Protein AF-A0A7V4LZ86-F1 (afdb_monomer)

Sequence (627 aa):
MRHAFALCFVLLLAPAAGAQTIDDILNEREPADQPENPVAELIGELGGGTMFRFAPFDNPAESLEGRLFRRRYGGSIAECSAPAKLLLDGKEVIAPRIVQDTNTMELSTVYPVRGRFTVGTGRHVIKPGNVELTVAEGKVAANHPAIRVADNEILVLCAPVRLDAVDEDGKPIPCRISVAWADMPLLREETDFSPLIMYLPVGMEYTSTLGSFKLAESGRIGPLAGTLAQGAVASEHGIRIVRKTRSAGSLEGKKQPAPRSDRLCLASHRGRTVFEQGENPVFMVIVPQGFAGGEARAIASGGPWGVEHIEIGRMLLPAVRDVRYDSRLFTLACGDLPPGEYSMHVESGTARSDPFRFTIVRLESLSPFFRHSISVCTGLWPTNDEGLAALRSHGVEMLAHAPLDSAMPRLDIAAWEASDRSLPPELFLARTENDILLERMLRHGLRTIDLMVTREAPYYLEGLSYHHSYKPSVDRMIRRLQIFTQQTADYPSHWGMNYSWFPCLFGYAESGVPTDAHVPDRNAALEQAVRAAGFQAPTQDELKEYERKKFSDDTRERDEALAILRRAVAHWKAQMEFGFGRHNRLYNNAIRTVRPEMTCTLFENAGHDARKRTRSLFADMAACCYE

Mean predicted aligned error: 17.71 Å

pLDDT: mean 81.78, std 18.49, range [20.7, 97.69]

Foldseek 3Di:
DDDDDDDDDDDDDDDDDDDDDPVNVVPPDDDDDDDDPVPVVVVQVPDDAFKEFEAALVDRVDHCPVVWDWDDDDFAIATEEEFQFKDKQNHTFFHWDFDQDPVPSDTDTDRDRMGGDHDDAAWIFMPDPGFIWGADPNDIDGDALQWDDDDRYTYRHWAKAKEFEAEPVRQTDWDFKWKDFVNHTRDPDTGTYRIYIYGHGAQGWMQMPQFIWHQHSVRFTDGDPPGGDVQWDGDRRYIYRHDHDCPVPPPPPDPQPQADQQEKAKAWVLRFFEEELQDWTKMKIKGAAQNQWDKKWKWKAWAPVGRHTDGQDIDTDDHHHPDGIDMDMDIGNSNVGDFDKMWMKMDDDSHIYDIRIHTYDHQDQPDPDQAEDEDDPHDFQDQDLVSLLVCVVVRHAEYAGAADALDAKDQPPVVCVVDNSSDDSVRRIDRDSNNSSLSSCVVNSHAYAHALLRRDLVSVLCQQAAFPLAVVSLVVLLVSLLSVCQRCVNRPSHAAYANHQHHHQQHGLPPSDRSDPCSVVSNVSLVVVLVVVVADQDDPVLVVQLVVQCPDPDPVSVVSSVVNVVSNVVSLVSSLQSGAQVSQVVNLVSSCVNPVRHAYEYEYAVPSHPSHDPCSNQRVHDYDYDD

Secondary structure (DSSP, 8-state):
------------------PPPHHHHH-------PPP-HHHHHHHHTS-SEEEEEEESS-TTS-SGGG-EEEEETTEEEEEE--S-EEETTEEEE--EEEE-TTT--EEEE--SEEEE---SEEEEEETTTEEEEEETTEEEE-STTEEEETTEEEEEEEEEEEEEE-TT--EE-EEE-EEETTEE-SSS-EEEEEEEEEEETTEEEEETTEEEEE-TTS-EEEPTT-SPTTEEEETTEEEEE-----TT--TTS-PPPPPTTEEEEEEGGG--EEETT---EEEEEEETT---EEEEEEEEETTTTEEEEEEEEEEEPP-SSSSEEEEEEE--GGGS-SEEEEEEEEETTEEEPPEEEEEE----S-SS--EEE-SSS-PPP-SHHHHHHHHHTT--EEEES---SPPPEE-HHHHHHS-TTS-GGGGEEPPHHHHHHHHHHHTT-EEEEEGGGSSHHHHHHHHT----SHHHHHHHHHHHHHHHHHTTT-TTEEEEE--SS--SSS-TTT---SSTTHHHHHHHHHHHHHHTT--PPPHHHHHHHHHHTT-SSHHHHHHHHHHHHHHHHHHHHHHIIIIIHHHHHHHHHHHHH-TT-EEEEEE-TTTSTT--HHHHTTTSEEEE--

Nearest PDB structures (foldseek):
  5z7a-assembly1_A  TM=5.947E-01  e=1.506E-02  Homo sapiens
  6kzb-assembly2_B  TM=3.717E-01  e=2.818E-02  Homo sapiens
  3s3s-assembly1_A  TM=3.140E-01  e=2.318E-01  Homo sapiens
  8wa2-assembly1_C  TM=2.318E-01  e=5.273E-02  Chlamydomonas reinhardtii
  1ggy-assembly1_A  TM=2.543E-01  e=3.082E-01  Homo sapiens

Solvent-accessible surface area (backbone atoms only — not comparable to full-atom values): 34751 Å² total; per-residue (Å²): 136,85,83,81,91,80,87,87,90,80,81,90,87,85,89,78,91,75,80,87,52,78,67,70,78,70,63,83,76,76,87,87,83,72,85,77,68,68,67,72,50,53,72,61,69,74,56,87,53,39,35,37,33,52,16,36,60,91,50,58,88,47,74,45,72,90,69,48,48,78,46,80,52,98,88,24,32,32,34,30,44,58,55,36,56,35,24,50,74,84,39,78,41,24,46,67,39,80,40,65,40,90,85,77,68,45,80,42,78,43,70,50,62,51,28,66,42,76,76,68,82,45,81,44,36,34,35,65,74,68,46,59,36,38,29,55,97,92,43,75,48,57,91,45,80,23,48,47,75,52,98,64,33,42,33,37,23,15,27,62,35,36,43,40,28,21,30,86,88,64,49,77,34,72,34,72,50,51,46,22,33,74,92,41,72,31,57,91,65,78,47,33,21,48,45,34,34,36,39,41,56,21,61,38,61,37,41,35,68,60,24,31,32,33,29,34,73,85,41,33,47,45,71,42,87,93,42,53,32,92,57,40,46,77,45,59,48,28,44,36,30,53,39,78,52,73,47,97,83,52,68,80,86,57,78,66,51,79,40,54,46,46,47,34,41,66,42,40,60,78,66,59,42,59,41,49,26,90,42,64,56,53,32,38,43,36,42,20,22,64,22,80,43,46,68,29,41,33,36,35,25,37,35,82,80,59,43,79,75,40,80,78,46,74,48,82,46,73,59,28,78,92,45,70,61,51,73,47,79,48,67,46,68,33,65,84,47,71,58,29,52,36,35,33,31,45,38,38,92,86,24,36,26,64,74,43,65,35,34,34,34,67,81,67,76,96,51,100,60,92,49,70,48,76,44,80,92,84,49,73,75,63,80,48,70,70,48,39,43,52,44,35,77,73,68,47,40,28,36,42,41,66,54,59,66,90,81,74,73,46,73,35,60,67,62,41,72,74,43,71,59,48,55,68,66,83,77,30,51,39,65,43,72,53,59,51,42,45,38,52,33,36,72,49,38,26,31,29,33,38,35,55,24,56,41,42,74,74,40,33,28,45,16,37,36,36,54,45,36,24,65,71,61,39,56,51,48,38,53,47,45,33,51,60,45,56,75,46,61,89,37,84,18,55,43,29,42,28,66,25,61,40,71,22,79,88,16,27,82,90,73,61,47,72,58,43,93,56,49,65,54,27,46,53,36,33,52,52,53,36,44,75,70,73,41,54,73,66,50,72,66,54,52,53,48,25,71,68,20,63,80,46,90,49,66,68,50,28,51,53,19,49,52,48,51,52,39,39,52,50,27,52,54,42,48,40,33,56,30,32,25,62,44,47,42,54,43,48,52,36,34,34,74,69,39,72,84,56,42,47,35,48,40,49,50,84,76,77,62,75,93,68,55,65,74,28,65,39,30,94,38,58,80,46,77,59,130

Structure (mmCIF, N/CA/C/O backbone):
data_AF-A0A7V4LZ86-F1
#
_entry.id   AF-A0A7V4LZ86-F1
#
loop_
_atom_site.group_PDB
_atom_site.id
_atom_site.type_symbol
_atom_site.label_atom_id
_atom_site.label_alt_id
_atom_site.label_comp_id
_atom_site.label_asym_id
_atom_site.label_entity_id
_atom_site.label_seq_id
_atom_site.pdbx_PDB_ins_code
_atom_site.Cartn_x
_atom_site.Cartn_y
_atom_site.Cartn_z
_atom_site.occupancy
_atom_site.B_iso_or_equiv
_atom_site.auth_seq_id
_atom_site.auth_comp_id
_atom_site.auth_asym_id
_atom_site.auth_atom_id
_atom_site.pdbx_PDB_model_num
ATOM 1 N N . MET A 1 1 ? -12.671 -46.303 -27.554 1.00 27.86 1 MET A N 1
ATOM 2 C CA . MET A 1 1 ? -13.824 -45.381 -27.428 1.00 27.86 1 MET A CA 1
ATOM 3 C C . MET A 1 1 ? -13.322 -44.149 -26.696 1.00 27.86 1 MET A C 1
ATOM 5 O O . MET A 1 1 ? -12.872 -44.294 -25.575 1.00 27.86 1 MET A O 1
ATOM 9 N N . ARG A 1 2 ? -12.990 -43.094 -27.451 1.00 22.88 2 ARG A N 1
ATOM 10 C CA . ARG A 1 2 ? -13.830 -41.903 -27.744 1.00 22.88 2 ARG A CA 1
ATOM 11 C C . ARG A 1 2 ? -13.666 -40.860 -26.620 1.00 22.88 2 ARG A C 1
ATOM 13 O O . ARG A 1 2 ? -14.150 -41.103 -25.530 1.00 22.88 2 ARG A O 1
ATOM 20 N N . HIS A 1 3 ? -12.724 -39.916 -26.769 1.00 22.77 3 HIS A N 1
ATOM 21 C CA . HIS A 1 3 ? -12.837 -38.592 -27.446 1.00 22.77 3 HIS A CA 1
ATOM 22 C C . HIS A 1 3 ? -13.396 -37.516 -26.488 1.00 22.77 3 HIS A C 1
ATOM 24 O O . HIS A 1 3 ? -14.498 -37.689 -25.989 1.00 22.77 3 HIS A O 1
ATOM 30 N N . ALA A 1 4 ? -12.574 -36.525 -26.098 1.00 22.98 4 ALA A N 1
ATOM 31 C CA . ALA A 1 4 ? -12.555 -35.119 -26.589 1.00 22.98 4 ALA A CA 1
ATOM 32 C C . ALA A 1 4 ? -13.275 -34.201 -25.564 1.00 22.98 4 ALA A C 1
ATOM 34 O O . ALA A 1 4 ? -14.379 -34.532 -25.162 1.00 22.98 4 ALA A O 1
ATOM 35 N N . PHE A 1 5 ? -12.740 -33.118 -24.978 1.00 24.25 5 PHE A N 1
ATOM 36 C CA . PHE A 1 5 ? -11.814 -32.056 -25.418 1.00 24.25 5 PHE A CA 1
ATOM 37 C C . PHE A 1 5 ? -12.254 -31.367 -26.717 1.00 24.25 5 PHE A C 1
ATOM 39 O O . PHE A 1 5 ? -11.837 -31.791 -27.788 1.00 24.25 5 PHE A O 1
ATOM 46 N N . ALA A 1 6 ? -13.082 -30.317 -26.605 1.00 22.05 6 ALA A N 1
ATOM 47 C CA . ALA A 1 6 ? -13.177 -29.184 -27.540 1.00 22.05 6 ALA A CA 1
ATOM 48 C C . ALA A 1 6 ? -14.231 -28.150 -27.079 1.00 22.05 6 ALA A C 1
ATOM 50 O O . ALA A 1 6 ? -15.351 -28.535 -26.769 1.00 22.05 6 ALA A O 1
ATOM 51 N N . LEU A 1 7 ? -13.816 -26.870 -27.096 1.00 21.03 7 LEU A N 1
ATOM 52 C CA . LEU A 1 7 ? -14.526 -25.652 -27.550 1.00 21.03 7 LEU A CA 1
ATOM 53 C C . LEU A 1 7 ? -15.968 -25.391 -27.040 1.00 21.03 7 LEU A C 1
ATOM 55 O O . LEU A 1 7 ? -16.855 -26.214 -27.185 1.00 21.03 7 LEU A O 1
ATOM 59 N N . CYS A 1 8 ? -16.300 -24.213 -26.503 1.00 20.72 8 CYS A N 1
ATOM 60 C CA . CYS A 1 8 ? -16.254 -22.938 -27.226 1.00 20.72 8 CYS A CA 1
ATOM 61 C C . CYS A 1 8 ? -16.070 -21.724 -26.298 1.00 20.72 8 CYS A C 1
ATOM 63 O O . CYS A 1 8 ? -16.868 -21.473 -25.399 1.00 20.72 8 CYS A O 1
ATOM 65 N N . PHE A 1 9 ? -15.061 -20.923 -26.638 1.00 23.77 9 PHE A N 1
ATOM 66 C CA . PHE A 1 9 ? -14.865 -19.525 -26.273 1.00 23.77 9 PHE A CA 1
ATOM 67 C C . PHE A 1 9 ? -14.795 -18.763 -27.610 1.00 23.77 9 PHE A C 1
ATOM 69 O O . PHE A 1 9 ? -13.794 -18.892 -28.303 1.00 23.77 9 PHE A O 1
ATOM 76 N N . VAL A 1 10 ? -15.867 -18.069 -28.012 1.00 21.91 10 VAL A N 1
ATOM 77 C CA . VAL A 1 10 ? -15.958 -17.049 -29.092 1.00 21.91 10 VAL A CA 1
ATOM 78 C C . VAL A 1 10 ? -17.205 -16.217 -28.742 1.00 21.91 10 VAL A C 1
ATOM 80 O O . VAL A 1 10 ? -18.306 -16.752 -28.726 1.00 21.91 10 VAL A O 1
ATOM 83 N N . LEU A 1 11 ? -17.026 -15.053 -28.108 1.00 20.70 11 LEU A N 1
ATOM 84 C CA . LEU A 1 11 ? -17.114 -13.708 -28.705 1.00 20.70 11 LEU A CA 1
ATOM 85 C C . LEU A 1 11 ? -18.502 -13.324 -29.252 1.00 20.70 11 LEU A C 1
ATOM 87 O O . LEU A 1 11 ? -18.924 -13.835 -30.279 1.00 20.70 11 LEU A O 1
ATOM 91 N N . LEU A 1 12 ? -19.092 -12.344 -28.547 1.00 25.94 12 LEU A N 1
ATOM 92 C CA . LEU A 1 12 ? -19.648 -11.061 -29.019 1.00 25.94 12 LEU A CA 1
ATOM 93 C C . LEU A 1 12 ? -20.654 -11.047 -30.178 1.00 25.94 12 LEU A C 1
ATOM 95 O O . LEU A 1 12 ? -20.439 -11.683 -31.196 1.00 25.94 12 LEU A O 1
ATOM 99 N N . LEU A 1 13 ? -21.675 -10.190 -30.017 1.00 21.58 13 LEU A N 1
ATOM 100 C CA . LEU A 1 13 ? -22.314 -9.261 -30.980 1.00 21.58 13 LEU A CA 1
ATOM 101 C C . LEU A 1 13 ? -23.694 -8.901 -30.368 1.00 21.58 13 LEU A C 1
ATOM 103 O O . LEU A 1 13 ? -24.484 -9.801 -30.128 1.00 21.58 13 LEU A O 1
ATOM 107 N N . ALA A 1 14 ? -24.114 -7.672 -30.060 1.00 22.31 14 ALA A N 1
ATOM 108 C CA . ALA A 1 14 ? -23.625 -6.313 -30.280 1.00 22.31 14 ALA A CA 1
ATOM 109 C C . ALA A 1 14 ? -24.428 -5.354 -29.321 1.00 22.31 14 ALA A C 1
ATOM 111 O O . ALA A 1 14 ? -24.925 -5.842 -28.308 1.00 22.31 14 ALA A O 1
ATOM 112 N N . PRO A 1 15 ? -24.524 -4.022 -29.527 1.00 35.03 15 PRO A N 1
ATOM 113 C CA . PRO A 1 15 ? -24.069 -2.983 -28.594 1.00 35.03 15 PRO A CA 1
ATOM 114 C C . PRO A 1 15 ? -25.188 -2.200 -27.865 1.00 35.03 15 PRO A C 1
ATOM 116 O O . PRO A 1 15 ? -26.323 -2.159 -28.321 1.00 35.03 15 PRO A O 1
ATOM 119 N N . ALA A 1 16 ? -24.827 -1.474 -26.801 1.00 22.45 16 ALA A N 1
ATOM 120 C CA . ALA A 1 16 ? -25.391 -0.161 -26.435 1.00 22.45 16 ALA A CA 1
ATOM 121 C C . ALA A 1 16 ? -24.468 0.450 -25.359 1.00 22.45 16 ALA A C 1
ATOM 123 O O . ALA A 1 16 ? -24.279 -0.138 -24.302 1.00 22.45 16 ALA A O 1
ATOM 124 N N . ALA A 1 17 ? -23.668 1.477 -25.648 1.00 30.25 17 ALA A N 1
ATOM 125 C CA . ALA A 1 17 ? -24.096 2.876 -25.660 1.00 30.25 17 ALA A CA 1
ATOM 126 C C . ALA A 1 17 ? -24.896 3.239 -24.396 1.00 30.25 17 ALA A C 1
ATOM 128 O O . ALA A 1 17 ? -26.094 2.997 -24.313 1.00 30.25 17 ALA A O 1
ATOM 129 N N . GLY A 1 18 ? -24.205 3.844 -23.434 1.00 24.58 18 GLY A N 1
ATOM 130 C CA . GLY A 1 18 ? -24.788 4.459 -22.250 1.00 24.58 18 GLY A CA 1
ATOM 131 C C . GLY A 1 18 ? -23.761 5.407 -21.653 1.00 24.58 18 GLY A C 1
ATOM 132 O O . GLY A 1 18 ? -22.939 5.003 -20.837 1.00 24.58 18 GLY A O 1
ATOM 133 N N . ALA A 1 19 ? -23.744 6.647 -22.140 1.00 28.61 19 ALA A N 1
ATOM 134 C CA . ALA A 1 19 ? -23.048 7.729 -21.464 1.00 28.61 19 ALA A CA 1
ATOM 135 C C . ALA A 1 19 ? -23.647 7.861 -20.058 1.00 28.61 19 ALA A C 1
ATOM 137 O O . ALA A 1 19 ? -24.863 7.977 -19.935 1.00 28.61 19 ALA A O 1
ATOM 138 N N . GLN A 1 20 ? -22.807 7.818 -19.023 1.00 30.22 20 GLN A N 1
ATOM 139 C CA . GLN A 1 20 ? -23.236 8.066 -17.647 1.00 30.22 20 GLN A CA 1
ATOM 140 C C . GLN A 1 20 ? -23.881 9.452 -17.573 1.00 30.22 20 GLN A C 1
ATOM 142 O O . GLN A 1 20 ? -23.233 10.465 -17.859 1.00 30.22 20 GLN A O 1
ATOM 147 N N . THR A 1 21 ? -25.166 9.489 -17.237 1.00 33.53 21 THR A N 1
ATOM 148 C CA . THR A 1 21 ? -25.914 10.732 -17.058 1.00 33.53 21 THR A CA 1
ATOM 149 C C . THR A 1 21 ? -25.695 11.304 -15.659 1.00 33.53 21 THR A C 1
ATOM 151 O O . THR A 1 21 ? -25.331 10.590 -14.728 1.00 33.53 21 THR A O 1
ATOM 154 N N . ILE A 1 22 ? -25.906 12.617 -15.511 1.00 33.47 22 ILE A N 1
ATOM 155 C CA . ILE A 1 22 ? -25.790 13.359 -14.240 1.00 33.47 22 ILE A CA 1
ATOM 156 C C . ILE A 1 22 ? -26.617 12.710 -13.112 1.00 33.47 22 ILE A C 1
ATOM 158 O O . ILE A 1 22 ? -26.189 12.741 -11.960 1.00 33.47 22 ILE A O 1
ATOM 162 N N . ASP A 1 23 ? -27.729 12.053 -13.445 1.00 31.08 23 ASP A N 1
ATOM 163 C CA . ASP A 1 23 ? -28.609 11.389 -12.478 1.00 31.08 23 ASP A CA 1
ATOM 164 C C . ASP A 1 23 ? -28.015 10.113 -11.856 1.00 31.08 23 ASP A C 1
ATOM 166 O O . ASP A 1 23 ? -28.388 9.759 -10.737 1.00 31.08 23 ASP A O 1
ATOM 170 N N . ASP A 1 24 ? -27.050 9.456 -12.511 1.00 35.22 24 ASP A N 1
ATOM 171 C CA . ASP A 1 24 ? -26.420 8.233 -11.983 1.00 35.22 24 ASP A CA 1
ATOM 172 C C . ASP A 1 24 ? -25.363 8.544 -10.913 1.00 35.22 24 ASP A C 1
ATOM 174 O O . ASP A 1 24 ? -25.096 7.730 -10.036 1.00 35.22 24 ASP A O 1
ATOM 178 N N . ILE A 1 25 ? -24.783 9.749 -10.944 1.00 37.38 25 ILE A N 1
ATOM 179 C CA . ILE A 1 25 ? -23.822 10.218 -9.929 1.00 37.38 25 ILE A CA 1
ATOM 180 C C . ILE A 1 25 ? -24.553 10.739 -8.680 1.00 37.38 25 ILE A C 1
ATOM 182 O O . ILE A 1 25 ? -23.980 10.764 -7.593 1.00 37.38 25 ILE A O 1
ATOM 186 N N . LEU A 1 26 ? -25.818 11.150 -8.816 1.00 33.41 26 LEU A N 1
ATOM 187 C CA . LEU A 1 26 ? -26.589 11.776 -7.738 1.00 33.41 26 LEU A CA 1
ATOM 188 C C . LEU A 1 26 ? -27.437 10.793 -6.911 1.00 33.41 26 LEU A C 1
ATOM 190 O O . LEU A 1 26 ? -27.940 11.192 -5.861 1.00 33.41 26 LEU A O 1
ATOM 194 N N . ASN A 1 27 ? -27.589 9.531 -7.337 1.00 28.55 27 ASN A N 1
ATOM 195 C CA . ASN A 1 27 ? -28.564 8.599 -6.747 1.00 28.55 27 ASN A CA 1
ATOM 196 C C . ASN A 1 27 ? -28.002 7.420 -5.928 1.00 28.55 27 ASN A C 1
ATOM 198 O O . ASN A 1 27 ? -28.791 6.616 -5.432 1.00 28.55 27 ASN A O 1
ATOM 202 N N . GLU A 1 28 ? -26.697 7.331 -5.662 1.00 27.25 28 GLU A N 1
ATOM 203 C CA . GLU A 1 28 ? -26.203 6.447 -4.591 1.00 27.25 28 GLU A CA 1
ATOM 204 C C . GLU A 1 28 ? -26.323 7.157 -3.229 1.00 27.25 28 GLU A C 1
ATOM 206 O O . GLU A 1 28 ? -25.374 7.744 -2.711 1.00 27.25 28 GLU A O 1
ATOM 211 N N . ARG A 1 29 ? -27.536 7.152 -2.657 1.00 29.80 29 ARG A N 1
ATOM 212 C CA . ARG A 1 29 ? -27.792 7.565 -1.267 1.00 29.80 29 ARG A CA 1
ATOM 213 C C . ARG A 1 29 ? -27.720 6.360 -0.324 1.00 29.80 29 ARG A C 1
ATOM 215 O O . ARG A 1 29 ? -28.597 5.503 -0.361 1.00 29.80 29 ARG A O 1
ATOM 222 N N . GLU A 1 30 ? -26.762 6.388 0.598 1.00 28.12 30 GLU A N 1
ATOM 223 C CA . GLU A 1 30 ? -26.920 5.865 1.965 1.00 28.12 30 GLU A CA 1
ATOM 224 C C . GLU A 1 30 ? -27.023 7.063 2.938 1.00 28.12 30 GLU A C 1
ATOM 226 O O . GLU A 1 30 ? -26.510 8.143 2.626 1.00 28.12 30 GLU A O 1
ATOM 231 N N . PRO A 1 31 ? -27.749 6.944 4.066 1.00 29.14 31 PRO A N 1
ATOM 232 C CA . PRO A 1 31 ? -28.159 8.090 4.871 1.00 29.14 31 PRO A CA 1
ATOM 233 C C . PRO A 1 31 ? -26.988 8.675 5.670 1.00 29.14 31 PRO A C 1
ATOM 235 O O . PRO A 1 31 ? -26.284 7.966 6.386 1.00 29.14 31 PRO A O 1
ATOM 238 N N . ALA A 1 32 ? -26.805 9.991 5.566 1.00 29.56 32 ALA A N 1
ATOM 239 C CA . ALA A 1 32 ? -25.917 10.750 6.431 1.00 29.56 32 ALA A CA 1
ATOM 240 C C . ALA A 1 32 ? -26.620 11.032 7.765 1.00 29.56 32 ALA A C 1
ATOM 242 O O . ALA A 1 32 ? -27.262 12.063 7.907 1.00 29.56 32 ALA A O 1
ATOM 243 N N . ASP A 1 33 ? -26.461 10.132 8.732 1.00 34.72 33 ASP A N 1
ATOM 244 C CA . ASP A 1 33 ? -26.560 10.480 10.151 1.00 34.72 33 ASP A CA 1
ATOM 245 C C . ASP A 1 33 ? -25.143 10.409 10.742 1.00 34.72 33 ASP A C 1
ATOM 247 O O . ASP A 1 33 ? -24.707 9.388 11.274 1.00 34.72 33 ASP A O 1
ATOM 251 N N . GLN A 1 34 ? -24.385 11.500 10.603 1.00 30.36 34 GLN A N 1
ATOM 252 C CA . GLN A 1 34 ? -23.282 11.800 11.517 1.00 30.36 34 GLN A CA 1
ATOM 253 C C . GLN A 1 34 ? -23.802 12.813 12.540 1.00 30.36 34 GLN A C 1
ATOM 255 O O . GLN A 1 34 ? -24.407 13.803 12.128 1.00 30.36 34 GLN A O 1
ATOM 260 N N . PRO A 1 35 ? -23.587 12.608 13.851 1.00 31.95 35 PRO A N 1
ATOM 261 C CA . PRO A 1 35 ? -23.947 13.614 14.834 1.00 31.95 35 PRO A CA 1
ATOM 262 C C . PRO A 1 35 ? -23.074 14.852 14.612 1.00 31.95 35 PRO A C 1
ATOM 264 O O . PRO A 1 35 ? -21.843 14.773 14.606 1.00 31.95 35 PRO A O 1
ATOM 267 N N . GLU A 1 36 ? -23.739 15.985 14.410 1.00 34.78 36 GLU A N 1
ATOM 268 C CA . GLU A 1 36 ? -23.153 17.321 14.390 1.00 34.78 36 GLU A CA 1
ATOM 269 C C . GLU A 1 36 ? -22.228 17.497 15.604 1.00 34.78 36 GLU A C 1
ATOM 271 O O . GLU A 1 36 ? -22.595 17.167 16.731 1.00 34.78 36 GLU A O 1
ATOM 276 N N . ASN A 1 37 ? -21.005 17.986 15.380 1.00 34.28 37 ASN A N 1
ATOM 277 C CA . ASN A 1 37 ? -20.079 18.346 16.451 1.00 34.28 37 ASN A CA 1
ATOM 278 C C . ASN A 1 37 ? -20.547 19.679 17.073 1.00 34.28 37 ASN A C 1
ATOM 280 O O . ASN A 1 37 ? -20.275 20.733 16.489 1.00 34.28 37 ASN A O 1
ATOM 284 N N . PRO A 1 38 ? -21.205 19.690 18.251 1.00 35.22 38 PRO A N 1
ATOM 285 C CA . PRO A 1 38 ? -21.933 20.870 18.721 1.00 35.22 38 PRO A CA 1
ATOM 286 C C . PRO A 1 38 ? -21.004 21.981 19.226 1.00 35.22 38 PRO A C 1
ATOM 288 O O . PRO A 1 38 ? -21.434 23.107 19.446 1.00 35.22 38 PRO A O 1
ATOM 291 N N . VAL A 1 39 ? -19.717 21.688 19.447 1.00 34.81 39 VAL A N 1
ATOM 292 C CA . VAL A 1 39 ? -18.798 22.595 20.157 1.00 34.81 39 VAL A CA 1
ATOM 293 C C . VAL A 1 39 ? -18.086 23.562 19.203 1.00 34.81 39 VAL A C 1
ATOM 295 O O . VAL A 1 39 ? -17.793 24.696 19.582 1.00 34.81 39 VAL A O 1
ATOM 298 N N . ALA A 1 40 ? -17.864 23.166 17.944 1.00 36.53 40 ALA A N 1
ATOM 299 C CA . ALA A 1 40 ? -17.280 24.045 16.927 1.00 36.53 40 ALA A CA 1
ATOM 300 C C . ALA A 1 40 ? -18.302 25.044 16.348 1.00 36.53 40 ALA A C 1
ATOM 302 O O . ALA A 1 40 ? -17.917 26.153 15.964 1.00 36.53 40 ALA A O 1
ATOM 303 N N . GLU A 1 41 ? -19.591 24.684 16.329 1.00 39.97 41 GLU A N 1
ATOM 304 C CA . GLU A 1 41 ? -20.682 25.620 16.032 1.00 39.97 41 GLU A CA 1
ATOM 305 C C . GLU A 1 41 ? -20.949 26.572 17.201 1.00 39.97 41 GLU A C 1
ATOM 307 O O . GLU A 1 41 ? -21.061 27.774 16.965 1.00 39.97 41 GLU A O 1
ATOM 312 N N . LEU A 1 42 ? -20.891 26.109 18.458 1.00 34.38 42 LEU A N 1
ATOM 313 C CA . LEU A 1 42 ? -21.156 26.969 19.621 1.00 34.38 42 LEU A CA 1
ATOM 314 C C . LEU A 1 42 ? -20.225 28.193 19.726 1.00 34.38 42 LEU A C 1
ATOM 316 O O . LEU A 1 42 ? -20.653 29.255 20.171 1.00 34.38 42 LEU A O 1
ATOM 320 N N . ILE A 1 43 ? -18.959 28.089 19.305 1.00 40.78 43 ILE A N 1
ATOM 321 C CA . ILE A 1 43 ? -18.014 29.225 19.349 1.00 40.78 43 ILE A CA 1
ATOM 322 C C . ILE A 1 43 ? -18.265 30.216 18.190 1.00 40.78 43 ILE A C 1
ATOM 324 O O . ILE A 1 43 ? -17.973 31.404 18.322 1.00 40.78 43 ILE A O 1
ATOM 328 N N . GLY A 1 44 ? -18.853 29.766 17.074 1.00 40.03 44 GLY A N 1
ATOM 329 C CA . GLY A 1 44 ? -19.254 30.622 15.947 1.00 40.03 44 GLY A CA 1
ATOM 330 C C . GLY A 1 44 ? -20.656 31.231 16.083 1.00 40.03 44 GLY A C 1
ATOM 331 O O . GLY A 1 44 ? -20.917 32.303 15.533 1.00 40.03 44 GLY A O 1
ATOM 332 N N . GLU A 1 45 ? -21.551 30.579 16.827 1.00 41.47 45 GLU A N 1
ATOM 333 C CA . GLU A 1 45 ? -22.935 31.018 17.049 1.00 41.47 45 GLU A CA 1
ATOM 334 C C . GLU A 1 45 ? -23.080 32.117 18.110 1.00 41.47 45 GLU A C 1
ATOM 336 O O . GLU A 1 45 ? -24.064 32.854 18.099 1.00 41.47 45 GLU A O 1
ATOM 341 N N . LEU A 1 46 ? -22.078 32.305 18.974 1.00 41.09 46 LEU A N 1
ATOM 342 C CA . LEU A 1 46 ? -22.087 33.336 20.021 1.00 41.09 46 LEU A CA 1
ATOM 343 C C . LEU A 1 46 ? -21.617 34.729 19.544 1.00 41.09 46 LEU A C 1
ATOM 345 O O . LEU A 1 46 ? -21.577 35.672 20.336 1.00 41.09 46 LEU A O 1
ATOM 349 N N . GLY A 1 47 ? -21.270 34.894 18.262 1.00 46.03 47 GLY A N 1
ATOM 350 C CA . GLY A 1 47 ? -20.825 36.167 17.685 1.00 46.03 47 GLY A CA 1
ATOM 351 C C . GLY A 1 47 ? -21.954 36.956 17.013 1.00 46.03 47 GLY A C 1
ATOM 352 O O . GLY A 1 47 ? -22.528 36.507 16.021 1.00 46.03 47 GLY A O 1
ATOM 353 N N . GLY A 1 48 ? -22.252 38.166 17.500 1.00 64.12 48 GLY A N 1
ATOM 354 C CA . GLY A 1 48 ? -23.134 39.108 16.797 1.00 64.12 48 GLY A CA 1
ATOM 355 C C . GLY A 1 48 ? -22.577 39.500 15.417 1.00 64.12 48 GLY A C 1
ATOM 356 O O . GLY A 1 48 ? -21.371 39.673 15.267 1.00 64.12 48 GLY A O 1
ATOM 357 N N . GLY A 1 49 ? -23.444 39.631 14.405 1.00 76.31 49 GLY A N 1
ATOM 358 C CA . GLY A 1 49 ? -23.069 40.021 13.034 1.00 76.31 49 GLY A CA 1
ATOM 359 C C . GLY A 1 49 ? -23.923 39.348 11.951 1.00 76.31 49 GLY A C 1
ATOM 360 O O . GLY A 1 49 ? -24.636 38.383 12.233 1.00 76.31 49 GLY A O 1
ATOM 361 N N . THR A 1 50 ? -23.845 39.845 10.713 1.00 86.00 50 THR A N 1
ATOM 362 C CA . THR A 1 50 ? -24.562 39.309 9.541 1.00 86.00 50 THR A CA 1
ATOM 363 C C . THR A 1 50 ? -23.863 38.048 9.030 1.00 86.00 50 THR A C 1
ATOM 365 O O . THR A 1 50 ? -22.638 38.034 8.887 1.00 86.00 50 THR A O 1
ATOM 368 N N . MET A 1 51 ? -24.619 36.985 8.751 1.00 89.69 51 MET A N 1
ATOM 369 C CA . MET A 1 51 ? -24.077 35.753 8.167 1.00 89.69 51 MET A CA 1
ATOM 370 C C . MET A 1 51 ? -23.912 35.915 6.654 1.00 89.69 51 MET A C 1
ATOM 372 O O . MET A 1 51 ? -24.836 36.346 5.977 1.00 89.69 51 MET A O 1
ATOM 376 N N . PHE A 1 52 ? -22.766 35.525 6.111 1.00 93.12 52 PHE A N 1
ATOM 377 C CA . PHE A 1 52 ? -22.532 35.378 4.678 1.00 93.12 52 PHE A CA 1
ATOM 378 C C . PHE A 1 52 ? -22.354 33.902 4.367 1.00 93.12 52 PHE A C 1
ATOM 380 O O . PHE A 1 52 ? -21.614 33.214 5.072 1.00 93.12 52 PHE A O 1
ATOM 387 N N . ARG A 1 53 ? -23.006 33.406 3.314 1.00 94.44 53 ARG A N 1
ATOM 388 C CA . ARG A 1 53 ? -22.972 31.980 2.970 1.00 94.44 53 ARG A CA 1
ATOM 389 C C . ARG A 1 53 ? -23.048 31.756 1.466 1.00 94.44 53 ARG A C 1
ATOM 391 O O . ARG A 1 53 ? -23.897 32.345 0.804 1.00 94.44 53 ARG A O 1
ATOM 398 N N . PHE A 1 54 ? -22.211 30.867 0.937 1.00 94.88 54 PHE A N 1
ATOM 399 C CA . PHE A 1 54 ? -22.406 30.312 -0.403 1.00 94.88 54 PHE A CA 1
ATOM 400 C C . PHE A 1 54 ? -23.556 29.302 -0.373 1.00 94.88 54 PHE A C 1
ATOM 402 O O . PHE A 1 54 ? -23.564 28.382 0.450 1.00 94.88 54 PHE A O 1
ATOM 409 N N . ALA A 1 55 ? -24.527 29.470 -1.263 1.00 93.44 55 ALA A N 1
ATOM 410 C CA . ALA A 1 55 ? -25.743 28.667 -1.304 1.00 93.44 55 ALA A CA 1
ATOM 411 C C . ALA A 1 55 ? -26.018 28.170 -2.733 1.00 93.44 55 ALA A C 1
ATOM 413 O O . ALA A 1 55 ? -25.710 28.893 -3.681 1.00 93.44 55 ALA A O 1
ATOM 414 N N . PRO A 1 56 ? -26.608 26.977 -2.926 1.00 92.75 56 PRO A N 1
ATOM 415 C CA . PRO A 1 56 ? -27.073 26.548 -4.244 1.00 92.75 56 PRO A CA 1
ATOM 416 C C . PRO A 1 56 ? -28.096 27.544 -4.808 1.00 92.75 56 PRO A C 1
ATOM 418 O O . PRO A 1 56 ? -28.998 27.962 -4.088 1.00 92.75 56 PRO A O 1
ATOM 421 N N . PHE A 1 57 ? -27.976 27.945 -6.075 1.00 91.69 57 PHE A N 1
ATOM 422 C CA . PHE A 1 57 ? -28.906 28.907 -6.687 1.00 91.69 57 PHE A CA 1
ATOM 423 C C . PHE A 1 57 ? -30.334 28.349 -6.855 1.00 91.69 57 PHE A C 1
ATOM 425 O O . PHE A 1 57 ? -31.297 29.112 -6.834 1.00 91.69 57 PHE A O 1
ATOM 432 N N . ASP A 1 58 ? -30.461 27.030 -7.005 1.00 88.06 58 ASP A N 1
ATOM 433 C CA . ASP A 1 58 ? -31.702 26.281 -7.217 1.00 88.06 58 ASP A CA 1
ATOM 434 C C . ASP A 1 58 ? -32.453 25.999 -5.908 1.00 88.06 58 ASP A C 1
ATOM 436 O O . ASP A 1 58 ? -33.678 26.108 -5.858 1.00 88.06 58 ASP A O 1
ATOM 440 N N . ASN A 1 59 ? -31.722 25.703 -4.829 1.00 90.44 59 ASN A N 1
ATOM 441 C CA . ASN A 1 59 ? -32.277 25.567 -3.485 1.00 90.44 59 ASN A CA 1
ATOM 442 C C . ASN A 1 59 ? -31.417 26.290 -2.433 1.00 90.44 59 ASN A C 1
ATOM 444 O O . ASN A 1 59 ? -30.649 25.651 -1.707 1.00 90.44 59 ASN A O 1
ATOM 448 N N . PRO A 1 60 ? -31.548 27.621 -2.275 1.00 89.69 60 PRO A N 1
ATOM 449 C CA . PRO A 1 60 ? -30.596 28.359 -1.449 1.00 89.69 60 PRO A CA 1
ATOM 450 C C . PRO A 1 60 ? -30.853 28.259 0.064 1.00 89.69 60 PRO A C 1
ATOM 452 O O . PRO A 1 60 ? -30.128 28.863 0.858 1.00 89.69 60 PRO A O 1
ATOM 455 N N . ALA A 1 61 ? -31.875 27.499 0.477 1.00 86.31 61 ALA A N 1
ATOM 456 C CA . ALA A 1 61 ? -32.051 27.084 1.868 1.00 86.31 61 ALA A CA 1
ATOM 457 C C . ALA A 1 61 ? -31.061 25.972 2.269 1.00 86.31 61 ALA A C 1
ATOM 459 O O . ALA A 1 61 ? -30.712 25.869 3.440 1.00 86.31 61 ALA A O 1
ATOM 460 N N . GLU A 1 62 ? -30.567 25.176 1.315 1.00 86.75 62 GLU A N 1
ATOM 461 C CA . GLU A 1 62 ? -29.604 24.108 1.591 1.00 86.75 62 GLU A CA 1
ATOM 462 C C . GLU A 1 62 ? -28.170 24.631 1.765 1.00 86.75 62 GLU A C 1
ATOM 464 O O . GLU A 1 62 ? -27.779 25.678 1.232 1.00 86.75 62 GLU A O 1
ATOM 469 N N . SER A 1 63 ? -27.367 23.869 2.513 1.00 85.00 63 SER A N 1
ATOM 470 C CA . SER A 1 63 ? -25.927 24.090 2.661 1.00 85.00 63 SER A CA 1
ATOM 471 C C . SER A 1 63 ? -25.148 23.417 1.530 1.00 85.00 63 SER A C 1
ATOM 473 O O . SER A 1 63 ? -25.495 22.325 1.077 1.00 85.00 63 SER A O 1
ATOM 475 N N . LEU A 1 64 ? -24.045 24.042 1.105 1.00 87.62 64 LEU A N 1
ATOM 476 C CA . LEU A 1 64 ? -23.090 23.408 0.195 1.00 87.62 64 LEU A CA 1
ATOM 477 C C . LEU A 1 64 ? -22.173 22.400 0.901 1.00 87.62 64 LEU A C 1
ATOM 479 O O . LEU A 1 64 ? -21.584 21.581 0.207 1.00 87.62 64 LEU A O 1
ATOM 483 N N . GLU A 1 65 ? -22.050 22.419 2.235 1.00 81.81 65 GLU A N 1
ATOM 484 C CA . GLU A 1 65 ? -21.048 21.629 2.981 1.00 81.81 65 GLU A CA 1
ATOM 485 C C . GLU A 1 65 ? -21.109 20.124 2.659 1.00 81.81 65 GLU A C 1
ATOM 487 O O . GLU A 1 65 ? -20.070 19.522 2.405 1.00 81.81 65 GLU A O 1
ATOM 492 N N . GLY A 1 66 ? -22.309 19.542 2.538 1.00 75.06 66 GLY A N 1
ATOM 493 C CA . GLY A 1 66 ? -22.495 18.129 2.166 1.00 75.06 66 GLY A CA 1
ATOM 494 C C . GLY A 1 66 ? -22.273 17.803 0.681 1.00 75.06 66 GLY A C 1
ATOM 495 O O . GLY A 1 66 ? -22.276 16.636 0.301 1.00 75.06 66 GLY A O 1
ATOM 496 N N . ARG A 1 67 ? -22.091 18.816 -0.177 1.00 83.69 67 ARG A N 1
ATOM 497 C CA . ARG A 1 67 ? -21.874 18.660 -1.627 1.00 83.69 67 ARG A CA 1
ATOM 498 C C . ARG A 1 67 ? -20.403 18.806 -2.027 1.00 83.69 67 ARG A C 1
ATOM 500 O O . ARG A 1 67 ? -20.046 18.458 -3.154 1.00 83.69 67 ARG A O 1
ATOM 507 N N . LEU A 1 68 ? -19.560 19.352 -1.146 1.00 89.69 68 LEU A N 1
ATOM 508 C CA . LEU A 1 68 ? -18.152 19.624 -1.435 1.00 89.69 68 LEU A CA 1
ATOM 509 C C . LEU A 1 68 ? -17.268 18.425 -1.076 1.00 89.69 68 LEU A C 1
ATOM 511 O O . LEU A 1 68 ? -17.433 17.801 -0.033 1.00 89.69 68 LEU A O 1
ATOM 515 N N . PHE A 1 69 ? -16.274 18.129 -1.910 1.00 90.00 69 PHE A N 1
ATOM 516 C CA . PHE A 1 69 ? -15.276 17.096 -1.629 1.00 90.00 69 PHE A CA 1
ATOM 517 C C . PHE A 1 69 ? -13.948 17.414 -2.310 1.00 90.00 69 PHE A C 1
ATOM 519 O O . PHE A 1 69 ? -13.895 18.122 -3.313 1.00 90.00 69 PHE A O 1
ATOM 526 N N . ARG A 1 70 ? -12.861 16.833 -1.804 1.00 89.25 70 ARG A N 1
ATOM 527 C CA . ARG A 1 70 ? -11.543 16.881 -2.446 1.00 89.25 70 ARG A CA 1
ATOM 528 C C . ARG A 1 70 ? -10.859 15.532 -2.271 1.00 89.25 70 ARG A C 1
ATOM 530 O O . ARG A 1 70 ? -10.667 15.092 -1.143 1.00 89.25 70 ARG A O 1
ATOM 537 N N . ARG A 1 71 ? -10.502 14.871 -3.372 1.00 86.56 71 ARG A N 1
ATOM 538 C CA . ARG A 1 71 ? -9.844 13.555 -3.373 1.00 86.56 71 ARG A CA 1
ATOM 539 C C . ARG A 1 71 ? -8.598 13.593 -4.255 1.00 86.56 71 ARG A C 1
ATOM 541 O O . ARG A 1 71 ? -8.660 14.070 -5.385 1.00 86.56 71 ARG A O 1
ATOM 548 N N . AR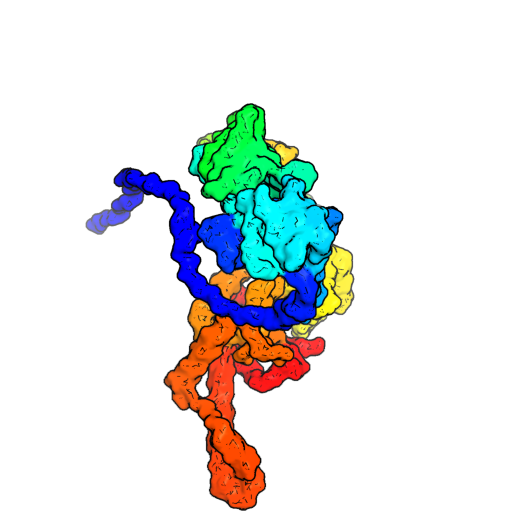G A 1 72 ? -7.464 13.106 -3.743 1.00 83.94 72 ARG A N 1
ATOM 549 C CA . ARG A 1 72 ? -6.188 13.041 -4.477 1.00 83.94 72 ARG A CA 1
ATOM 550 C C . ARG A 1 72 ? -6.029 11.668 -5.139 1.00 83.94 72 ARG A C 1
ATOM 552 O O . ARG A 1 72 ? -6.162 10.652 -4.466 1.00 83.94 72 ARG A O 1
ATOM 559 N N . TYR A 1 73 ? -5.706 11.647 -6.433 1.00 74.62 73 TYR A N 1
ATOM 560 C CA . TYR A 1 73 ? -5.487 10.435 -7.227 1.00 74.62 73 TYR A CA 1
ATOM 561 C C . TYR A 1 73 ? -4.281 10.601 -8.158 1.00 74.62 73 TYR A C 1
ATOM 563 O O . TYR A 1 73 ? -4.333 11.377 -9.111 1.00 74.62 73 TYR A O 1
ATOM 571 N N . GLY A 1 74 ? -3.198 9.853 -7.909 1.00 66.56 74 GLY A N 1
ATOM 572 C CA . GLY A 1 74 ? -2.093 9.686 -8.867 1.00 66.56 74 GLY A CA 1
ATOM 573 C C . GLY A 1 74 ? -1.496 10.987 -9.421 1.00 66.56 74 GLY A C 1
ATOM 574 O O . GLY A 1 74 ? -1.246 11.060 -10.618 1.00 66.56 74 GLY A O 1
ATOM 575 N N . GLY A 1 75 ? -1.314 12.009 -8.575 1.00 76.62 75 GLY A N 1
ATOM 576 C CA . GLY A 1 75 ? -0.794 13.325 -8.979 1.00 76.62 75 GLY A CA 1
ATOM 577 C C . GLY A 1 75 ? -1.853 14.341 -9.434 1.00 76.62 75 GLY A C 1
ATOM 578 O O . GLY A 1 75 ? -1.501 15.469 -9.748 1.00 76.62 75 GLY A O 1
ATOM 579 N N . SER A 1 76 ? -3.138 13.975 -9.424 1.00 85.31 76 SER A N 1
ATOM 580 C CA . SER A 1 76 ? -4.268 14.847 -9.774 1.00 85.31 76 SER A CA 1
ATOM 581 C C . SER A 1 76 ? -5.319 14.916 -8.662 1.00 85.31 76 SER A C 1
ATOM 583 O O . SER A 1 76 ? -5.275 14.140 -7.700 1.00 85.31 76 SER A O 1
ATOM 585 N N . ILE A 1 77 ? -6.267 15.847 -8.775 1.00 88.94 77 ILE A N 1
ATOM 586 C CA . ILE A 1 77 ? -7.325 16.064 -7.782 1.00 88.94 77 ILE A CA 1
ATOM 587 C C . ILE A 1 77 ? -8.710 15.988 -8.430 1.00 88.94 77 ILE A C 1
ATOM 589 O O . ILE A 1 77 ? -8.997 16.695 -9.390 1.00 88.94 77 ILE A O 1
ATOM 593 N N . ALA A 1 78 ? -9.596 15.169 -7.868 1.00 89.12 78 ALA A N 1
ATOM 594 C CA . ALA A 1 78 ? -11.030 15.281 -8.108 1.00 89.12 78 ALA A CA 1
ATOM 595 C C . ALA A 1 78 ? -11.618 16.198 -7.030 1.00 89.12 78 ALA A C 1
ATOM 597 O O . ALA A 1 78 ? -11.504 15.901 -5.835 1.00 89.12 78 ALA A O 1
ATOM 598 N N . GLU A 1 79 ? -12.212 17.321 -7.425 1.00 93.38 79 GLU A N 1
ATOM 599 C CA . GLU A 1 79 ? -12.699 18.328 -6.480 1.00 93.38 79 GLU A CA 1
ATOM 600 C C . GLU A 1 79 ? -14.092 18.837 -6.843 1.00 93.38 79 GLU A C 1
ATOM 602 O O . GLU A 1 79 ? -14.365 19.173 -7.991 1.00 93.38 79 GLU A O 1
ATOM 607 N N . CYS A 1 80 ? -14.939 18.944 -5.822 1.00 93.88 80 CYS A N 1
ATOM 608 C CA . CYS A 1 80 ? -16.152 19.742 -5.816 1.00 93.88 80 CYS A CA 1
ATOM 609 C C . CYS A 1 80 ? -15.997 20.836 -4.751 1.00 93.88 80 CYS A C 1
ATOM 611 O O . CYS A 1 80 ? -15.880 20.520 -3.564 1.00 93.88 80 CYS A O 1
ATOM 613 N N . SER A 1 81 ? -15.938 22.110 -5.146 1.00 93.56 81 SER A N 1
ATOM 614 C CA . SER A 1 81 ? -15.604 23.218 -4.236 1.00 93.56 81 SER A CA 1
ATOM 615 C C . SER A 1 81 ? -16.454 24.474 -4.446 1.00 93.56 81 SER A C 1
ATOM 617 O O . SER A 1 81 ? -17.196 24.599 -5.416 1.00 93.56 81 SER A O 1
ATOM 619 N N . ALA A 1 82 ? -16.348 25.411 -3.504 1.00 94.00 82 ALA A N 1
ATOM 620 C CA . ALA A 1 82 ? -16.829 26.788 -3.606 1.00 94.00 82 ALA A CA 1
ATOM 621 C C . ALA A 1 82 ? -15.614 27.745 -3.580 1.00 94.00 82 ALA A C 1
ATOM 623 O O . ALA A 1 82 ? -14.504 27.288 -3.271 1.00 94.00 82 ALA A O 1
ATOM 624 N N . PRO A 1 83 ? -15.773 29.047 -3.891 1.00 94.44 83 PRO A N 1
ATOM 625 C CA . PRO A 1 83 ? -14.683 30.013 -3.822 1.00 94.44 83 PRO A CA 1
ATOM 626 C C . PRO A 1 83 ? -13.972 29.980 -2.470 1.00 94.44 83 PRO A C 1
ATOM 628 O O . PRO A 1 83 ? -14.610 30.031 -1.421 1.00 94.44 83 PRO A O 1
ATOM 631 N N . ALA A 1 84 ? -12.640 29.921 -2.492 1.00 91.44 84 ALA A N 1
ATOM 632 C CA . ALA A 1 84 ? -11.839 29.818 -1.275 1.00 91.44 84 ALA A CA 1
ATOM 633 C C . ALA A 1 84 ? -11.944 31.058 -0.371 1.00 91.44 84 ALA A C 1
ATOM 635 O O . ALA A 1 84 ? -11.670 30.957 0.826 1.00 91.44 84 ALA A O 1
ATOM 636 N N . LYS A 1 85 ? -12.294 32.221 -0.941 1.00 92.25 85 LYS A N 1
ATOM 637 C CA . LYS A 1 85 ? -12.381 33.504 -0.238 1.00 92.25 85 LYS A CA 1
ATOM 638 C C . LYS A 1 85 ? -13.566 34.349 -0.704 1.00 92.25 85 LYS A C 1
ATOM 640 O O . LYS A 1 85 ? -13.883 34.382 -1.891 1.00 92.25 85 LYS A O 1
ATOM 645 N N . LEU A 1 86 ? -14.137 35.098 0.235 1.00 93.00 86 LEU A N 1
ATOM 646 C CA . LEU A 1 86 ? -15.079 36.194 0.025 1.00 93.00 86 LEU A CA 1
ATOM 647 C C . LEU A 1 86 ? -14.667 37.363 0.922 1.00 93.00 86 LEU A C 1
ATOM 649 O O . LEU A 1 86 ? -14.446 37.179 2.121 1.00 93.00 86 LEU A O 1
ATOM 653 N N . LEU A 1 87 ? -14.572 38.558 0.350 1.00 93.25 87 LEU A N 1
ATOM 654 C CA . LEU A 1 87 ? -14.199 39.779 1.052 1.00 93.25 87 LEU A CA 1
ATOM 655 C C . LEU A 1 87 ? -15.361 40.773 1.054 1.00 93.25 87 LEU A C 1
ATOM 657 O O . LEU A 1 87 ? -16.073 40.872 0.060 1.00 93.25 87 LEU A O 1
ATOM 661 N N . LEU A 1 88 ? -15.477 41.573 2.109 1.00 92.44 88 LEU A N 1
ATOM 662 C CA . LEU A 1 88 ? -16.332 42.758 2.179 1.00 92.44 88 LEU A CA 1
ATOM 663 C C . LEU A 1 88 ? -15.450 43.965 2.497 1.00 92.44 88 LEU A C 1
ATOM 665 O O . LEU A 1 88 ? -14.741 43.963 3.502 1.00 92.44 88 LEU A O 1
ATOM 669 N N . ASP A 1 89 ? -15.425 44.962 1.613 1.00 90.50 89 ASP A N 1
ATOM 670 C CA . ASP A 1 89 ? -14.539 46.137 1.709 1.00 90.50 89 ASP A CA 1
ATOM 671 C C . ASP A 1 89 ? -13.058 45.770 1.928 1.00 90.50 89 ASP A C 1
ATOM 673 O O . ASP A 1 89 ? -12.318 46.423 2.663 1.00 90.50 89 ASP A O 1
ATOM 677 N N . GLY A 1 90 ? -12.625 44.672 1.301 1.00 86.94 90 GLY A N 1
ATOM 678 C CA . GLY A 1 90 ? -11.262 44.146 1.415 1.00 86.94 90 GLY A CA 1
ATOM 679 C C . GLY A 1 90 ? -10.980 43.325 2.678 1.00 86.94 90 GLY A C 1
ATOM 680 O O . GLY A 1 90 ? -9.876 42.803 2.804 1.00 86.94 90 GLY A O 1
ATOM 681 N N . LYS A 1 91 ? -11.949 43.163 3.585 1.00 91.38 91 LYS A N 1
ATOM 682 C CA . LYS A 1 91 ? -11.821 42.318 4.781 1.00 91.38 91 LYS A CA 1
ATOM 683 C C . LYS A 1 91 ? -12.356 40.918 4.514 1.00 91.38 91 LYS A C 1
ATOM 685 O O . LYS A 1 91 ? -13.406 40.773 3.901 1.00 91.38 91 LYS A O 1
ATOM 690 N N . GLU A 1 92 ? -11.641 39.899 4.980 1.00 91.88 92 GLU A N 1
ATOM 691 C CA . GLU A 1 92 ? -12.027 38.494 4.833 1.00 91.88 92 GLU A CA 1
ATOM 692 C C . GLU A 1 92 ? -13.300 38.180 5.635 1.00 91.88 92 GLU A C 1
ATOM 694 O O . GLU A 1 92 ? -13.327 38.317 6.855 1.00 91.88 92 GLU A O 1
ATOM 699 N N . VAL A 1 93 ? -14.357 37.774 4.928 1.00 91.94 93 VAL A N 1
ATOM 700 C CA . VAL A 1 93 ? -15.651 37.373 5.507 1.00 91.94 93 VAL A CA 1
ATOM 701 C C . VAL A 1 93 ? -15.797 35.858 5.490 1.00 91.94 93 VAL A C 1
ATOM 703 O O . VAL A 1 93 ? -16.199 35.253 6.478 1.00 91.94 93 VAL A O 1
ATOM 706 N N . ILE A 1 94 ? -15.428 35.243 4.369 1.00 93.06 94 ILE A N 1
ATOM 707 C CA . ILE A 1 94 ? -15.241 33.800 4.242 1.00 93.06 94 ILE A CA 1
ATOM 708 C C . ILE A 1 94 ? -13.795 33.620 3.802 1.00 93.06 94 ILE A C 1
ATOM 710 O O . ILE A 1 94 ? -13.399 34.161 2.771 1.00 93.06 94 ILE A O 1
ATOM 714 N N . ALA A 1 95 ? -12.987 32.914 4.584 1.00 91.25 95 ALA A N 1
ATOM 715 C CA . ALA A 1 95 ? -11.588 32.674 4.259 1.00 91.25 95 ALA A CA 1
ATOM 716 C C . ALA A 1 95 ? -11.091 31.367 4.887 1.00 91.25 95 ALA A C 1
ATOM 718 O O . ALA A 1 95 ? -11.689 30.887 5.857 1.00 91.25 95 ALA A O 1
ATOM 719 N N . PRO A 1 96 ? -10.004 30.783 4.349 1.00 89.31 96 PRO A N 1
ATOM 720 C CA . PRO A 1 96 ? -9.394 29.601 4.925 1.00 89.31 96 PRO A CA 1
ATOM 721 C C . PRO A 1 96 ? -8.940 29.896 6.350 1.00 89.31 96 PRO A C 1
ATOM 723 O O . PRO A 1 96 ? -8.320 30.928 6.609 1.00 89.31 96 PRO A O 1
ATOM 726 N N . ARG A 1 97 ? -9.217 28.973 7.265 1.00 88.00 97 ARG A N 1
ATOM 727 C CA . ARG A 1 97 ? -8.765 29.065 8.652 1.00 88.00 97 ARG A CA 1
ATOM 728 C C . ARG A 1 97 ? -8.005 27.812 9.032 1.00 88.00 97 ARG A C 1
ATOM 730 O O . ARG A 1 97 ? -8.399 26.706 8.662 1.00 88.00 97 ARG A O 1
ATOM 737 N N . ILE A 1 98 ? -6.928 27.998 9.780 1.00 82.31 98 ILE A N 1
ATOM 738 C CA . ILE A 1 98 ? -6.222 26.887 10.400 1.00 82.31 98 ILE A CA 1
ATOM 739 C C . ILE A 1 98 ? -7.061 26.458 11.599 1.00 82.31 98 ILE A C 1
ATOM 741 O O . ILE A 1 98 ? -7.313 27.258 12.500 1.00 82.31 98 ILE A O 1
ATOM 745 N N . VAL A 1 99 ? -7.524 25.217 11.580 1.00 81.12 99 VAL A N 1
ATOM 746 C CA . VAL A 1 99 ? -8.146 24.575 12.732 1.00 81.12 99 VAL A CA 1
ATOM 747 C C . VAL A 1 99 ? -7.177 23.539 13.264 1.00 81.12 99 VAL A C 1
ATOM 749 O O . VAL A 1 99 ? -6.520 22.826 12.504 1.00 81.12 99 VAL A O 1
ATOM 752 N N . GLN A 1 100 ? -7.080 23.480 14.581 1.00 69.75 100 GLN A N 1
ATOM 753 C CA . GLN A 1 100 ? -6.409 22.383 15.240 1.00 69.75 100 GLN A CA 1
ATOM 754 C C . GLN A 1 100 ? -7.434 21.273 15.424 1.00 69.75 100 GLN A C 1
ATOM 756 O O . GLN A 1 100 ? -8.487 21.498 16.024 1.00 69.75 100 GLN A O 1
ATOM 761 N N . ASP A 1 101 ? -7.147 20.099 14.876 1.00 66.62 101 ASP A N 1
ATOM 762 C CA . ASP A 1 101 ? -7.910 18.908 15.213 1.00 66.62 101 ASP A CA 1
ATOM 763 C C . ASP A 1 101 ? -7.713 18.634 16.711 1.00 66.62 101 ASP A C 1
ATOM 765 O O . ASP A 1 101 ? -6.589 18.496 17.196 1.00 66.62 101 ASP A O 1
ATOM 769 N N . THR A 1 102 ? -8.806 18.617 17.470 1.00 55.09 102 THR A N 1
ATOM 770 C CA . THR A 1 102 ? -8.756 18.468 18.930 1.00 55.09 102 THR A CA 1
ATOM 771 C C . THR A 1 102 ? -8.300 17.080 19.377 1.00 55.09 102 THR A C 1
ATOM 773 O O . THR A 1 102 ? -7.914 16.925 20.533 1.00 55.09 102 THR A O 1
ATOM 776 N N . ASN A 1 103 ? -8.327 16.085 18.486 1.00 51.66 103 ASN A N 1
ATOM 777 C CA . ASN A 1 103 ? -7.933 14.707 18.762 1.00 51.66 103 ASN A CA 1
ATOM 778 C C . ASN A 1 103 ? -6.496 14.418 18.312 1.00 51.66 103 ASN A C 1
ATOM 780 O O . ASN A 1 103 ? -5.775 13.719 19.018 1.00 51.66 103 ASN A O 1
ATOM 784 N N . THR A 1 104 ? -6.065 14.947 17.162 1.00 61.28 104 THR A N 1
ATOM 785 C CA . THR A 1 104 ? -4.716 14.686 16.618 1.00 61.28 104 THR A CA 1
ATOM 786 C C . THR A 1 104 ? -3.716 15.807 16.896 1.00 61.28 104 THR A C 1
ATOM 788 O O . THR A 1 104 ? -2.521 15.627 16.675 1.00 61.28 104 THR A O 1
ATOM 791 N N . MET A 1 105 ? -4.178 16.966 17.383 1.00 61.97 105 MET A N 1
ATOM 792 C CA . MET A 1 105 ? -3.405 18.210 17.518 1.00 61.97 105 MET A CA 1
ATOM 793 C C . MET A 1 105 ? -2.818 18.724 16.191 1.00 61.97 105 MET A C 1
ATOM 795 O O . MET A 1 105 ? -2.084 19.717 16.198 1.00 61.97 105 MET A O 1
ATOM 799 N N . GLU A 1 106 ? -3.156 18.101 15.057 1.00 66.25 106 GLU A N 1
ATOM 800 C CA . GLU A 1 106 ? -2.690 18.503 13.737 1.00 66.25 106 GLU A CA 1
ATOM 801 C C . GLU A 1 106 ? -3.383 19.787 13.287 1.00 66.25 106 GLU A C 1
ATOM 803 O O . GLU A 1 106 ? -4.591 19.985 13.450 1.00 66.25 106 GLU A O 1
ATOM 808 N N . LEU A 1 107 ? -2.595 20.673 12.684 1.00 67.62 107 LEU A N 1
ATOM 809 C CA . LEU A 1 107 ? -3.102 21.885 12.064 1.00 67.62 107 LEU A CA 1
ATOM 810 C C . LEU A 1 107 ? -3.585 21.544 10.655 1.00 67.62 107 LEU A C 1
ATOM 812 O O . LEU A 1 107 ? -2.785 21.236 9.772 1.00 67.62 107 LEU A O 1
ATOM 816 N N . SER A 1 108 ? -4.891 21.641 10.426 1.00 76.56 108 SER A N 1
ATOM 817 C CA . SER A 1 108 ? -5.489 21.498 9.100 1.00 76.56 108 SER A CA 1
ATOM 818 C C . SER A 1 108 ? -6.104 22.821 8.649 1.00 76.56 108 SER A C 1
ATOM 820 O O . SER A 1 108 ? -6.587 23.618 9.450 1.00 76.56 108 SER A O 1
ATOM 822 N N . THR A 1 109 ? -6.061 23.104 7.346 1.00 83.19 109 THR A N 1
ATOM 823 C CA . THR A 1 109 ? -6.726 24.293 6.795 1.00 83.19 109 THR A CA 1
ATOM 824 C C . THR A 1 109 ? -8.139 23.923 6.360 1.00 83.19 109 THR A C 1
ATOM 826 O O . THR A 1 109 ? -8.320 23.152 5.416 1.00 83.19 109 THR A O 1
ATOM 829 N N . VAL A 1 110 ? -9.143 24.498 7.018 1.00 85.06 110 VAL A N 1
ATOM 830 C CA . VAL A 1 110 ? -10.552 24.373 6.629 1.00 85.06 110 VAL A CA 1
ATOM 831 C C . VAL A 1 110 ? -10.935 25.539 5.730 1.00 85.06 110 VAL A C 1
ATOM 833 O O . VAL A 1 110 ? -10.577 26.686 5.991 1.00 85.06 110 VAL A O 1
ATOM 836 N N . TYR A 1 111 ? -11.700 25.237 4.683 1.00 88.69 111 TYR A N 1
ATOM 837 C CA . TYR A 1 111 ? -12.242 26.201 3.729 1.00 88.69 111 TYR A CA 1
ATOM 838 C C . TYR A 1 111 ? -13.755 26.296 3.952 1.00 88.69 111 TYR A C 1
ATOM 840 O O . TYR A 1 111 ? -14.496 25.502 3.367 1.00 88.69 111 TYR A O 1
ATOM 848 N N . PRO A 1 112 ? -14.218 27.182 4.851 1.00 90.69 112 PRO A N 1
ATOM 849 C CA . PRO A 1 112 ? -15.632 27.282 5.179 1.00 90.69 112 PRO A CA 1
ATOM 850 C C . PRO A 1 112 ? -16.429 27.842 3.997 1.00 90.69 112 PRO A C 1
ATOM 852 O O . PRO A 1 112 ? -15.907 28.607 3.190 1.00 90.69 112 PRO A O 1
ATOM 855 N N . VAL A 1 113 ? -17.716 27.500 3.923 1.00 91.44 113 VAL A N 1
ATOM 856 C CA . VAL A 1 113 ? -18.656 28.086 2.945 1.00 91.44 113 VAL A CA 1
ATOM 857 C C . VAL A 1 113 ? -19.535 29.184 3.547 1.00 91.44 113 VAL A C 1
ATOM 859 O O . VAL A 1 113 ? -20.403 29.726 2.865 1.00 91.44 113 VAL A O 1
ATOM 862 N N . ARG A 1 114 ? -19.322 29.501 4.829 1.00 93.00 114 ARG A N 1
ATOM 863 C CA . ARG A 1 114 ? -20.036 30.529 5.587 1.00 93.00 114 ARG A CA 1
ATOM 864 C C . ARG A 1 114 ? -19.105 31.281 6.534 1.00 93.00 114 ARG A C 1
ATOM 866 O O . ARG A 1 114 ? -18.084 30.743 6.959 1.00 93.00 114 ARG A O 1
ATOM 873 N N . GLY A 1 115 ? -19.476 32.506 6.884 1.00 90.19 115 GLY A N 1
ATOM 874 C CA . GLY A 1 115 ? -18.765 33.336 7.853 1.00 90.19 115 GLY A CA 1
ATOM 875 C C . GLY A 1 115 ? -19.633 34.488 8.350 1.00 90.19 115 GLY A C 1
ATOM 876 O O . GLY A 1 115 ? -20.502 34.969 7.627 1.00 90.19 115 GLY A O 1
ATOM 877 N N . ARG A 1 116 ? -19.427 34.925 9.596 1.00 88.50 116 ARG A N 1
ATOM 878 C CA . ARG A 1 116 ? -20.134 36.079 10.173 1.00 88.50 116 ARG A CA 1
ATOM 879 C C . ARG A 1 116 ? -19.259 37.320 10.120 1.00 88.50 116 ARG A C 1
ATOM 881 O O . ARG A 1 116 ? -18.072 37.258 10.431 1.00 88.50 116 ARG A O 1
ATOM 888 N N . PHE A 1 117 ? -19.864 38.451 9.777 1.00 87.25 117 PHE A N 1
ATOM 889 C CA . PHE A 1 117 ? -19.179 39.736 9.743 1.00 87.25 117 PHE A CA 1
ATOM 890 C C . PHE A 1 117 ? -20.114 40.873 10.163 1.00 87.25 117 PHE A C 1
ATOM 892 O O . PHE A 1 117 ? -21.277 40.921 9.762 1.00 87.25 117 PHE A O 1
ATOM 899 N N . THR A 1 118 ? -19.616 41.809 10.971 1.00 85.75 118 THR A N 1
ATOM 900 C CA . THR A 1 118 ? -20.383 42.997 11.367 1.00 85.75 118 THR A CA 1
ATOM 901 C C . THR A 1 118 ? -20.352 44.020 10.241 1.00 85.75 118 THR A C 1
ATOM 903 O O . THR A 1 118 ? -19.321 44.647 9.990 1.00 85.75 118 THR A O 1
ATOM 906 N N . VAL A 1 119 ? -21.486 44.193 9.566 1.00 82.69 119 VAL A N 1
ATOM 907 C CA . VAL A 1 119 ? -21.637 45.167 8.482 1.00 82.69 119 VAL A CA 1
ATOM 908 C C . VAL A 1 119 ? -22.107 46.501 9.065 1.00 82.69 119 VAL A C 1
ATOM 910 O O . VAL A 1 119 ? -23.085 46.548 9.809 1.00 82.69 119 VAL A O 1
ATOM 913 N N . GLY A 1 120 ? -21.378 47.581 8.773 1.00 83.19 120 GLY A N 1
ATOM 914 C CA . GLY A 1 120 ? -21.768 48.935 9.175 1.00 83.19 120 GLY A CA 1
ATOM 915 C C . GLY A 1 120 ? -22.918 49.486 8.327 1.00 83.19 120 GLY A C 1
ATOM 916 O O . GLY A 1 120 ? -23.334 48.870 7.355 1.00 83.19 120 GLY A O 1
ATOM 917 N N . THR A 1 121 ? -23.431 50.665 8.675 1.00 86.88 121 THR A N 1
ATOM 918 C CA . THR A 1 121 ? -24.337 51.419 7.792 1.00 86.88 121 THR A CA 1
ATOM 919 C C . THR A 1 121 ? -23.530 52.025 6.642 1.00 86.88 121 THR A C 1
ATOM 921 O O . THR A 1 121 ? -22.483 52.628 6.887 1.00 86.88 121 THR A O 1
ATOM 924 N N . GLY A 1 122 ? -24.028 51.939 5.407 1.00 89.06 122 GLY A N 1
ATOM 925 C CA . GLY A 1 122 ? -23.385 52.542 4.238 1.00 89.06 122 GLY A CA 1
ATOM 926 C C . GLY A 1 122 ? -23.345 51.636 3.009 1.00 89.06 122 GLY A C 1
ATOM 927 O O . GLY A 1 122 ? -24.058 50.638 2.922 1.00 89.06 122 GLY A O 1
ATOM 928 N N . ARG A 1 123 ? -22.528 52.027 2.025 1.00 91.75 123 ARG A N 1
ATOM 929 C CA . ARG A 1 123 ? -22.269 51.255 0.801 1.00 91.75 123 ARG A CA 1
ATOM 930 C C . ARG A 1 123 ? -21.042 50.377 1.019 1.00 91.75 123 ARG A C 1
ATOM 932 O O . ARG A 1 123 ? -20.000 50.886 1.424 1.00 91.75 123 ARG A O 1
ATOM 939 N N . HIS A 1 124 ? -21.174 49.098 0.699 1.00 92.62 124 HIS A N 1
ATOM 940 C CA . HIS A 1 124 ? -20.140 48.082 0.842 1.00 92.62 124 HIS A CA 1
ATOM 941 C C . HIS A 1 124 ? -19.940 47.337 -0.475 1.00 92.62 124 HIS A C 1
ATOM 943 O O . HIS A 1 124 ? -20.850 47.264 -1.303 1.00 92.62 124 HIS A O 1
ATOM 949 N N . VAL A 1 125 ? -18.757 46.759 -0.664 1.00 92.19 125 VAL A N 1
ATOM 950 C CA . VAL A 1 125 ? -18.408 46.013 -1.876 1.00 92.19 125 VAL A CA 1
ATOM 951 C C . VAL A 1 125 ? -17.940 44.609 -1.517 1.00 92.19 125 VAL A C 1
ATOM 953 O O . VAL A 1 125 ? -16.928 44.438 -0.833 1.00 92.19 125 VAL A O 1
ATOM 956 N N . ILE A 1 126 ? -18.647 43.598 -2.026 1.00 90.44 126 ILE A N 1
ATOM 957 C CA . ILE A 1 126 ? -18.192 42.209 -1.994 1.00 90.44 126 ILE A CA 1
ATOM 958 C C . ILE A 1 126 ? -17.144 41.999 -3.089 1.00 90.44 126 ILE A C 1
ATOM 960 O O . ILE A 1 126 ? -17.353 42.357 -4.252 1.00 90.44 126 ILE A O 1
ATOM 964 N N . LYS A 1 127 ? -16.029 41.364 -2.722 1.00 89.44 127 LYS A N 1
ATOM 965 C CA . LYS A 1 127 ? -15.049 40.816 -3.661 1.00 89.44 127 LYS A CA 1
ATOM 966 C C . LYS A 1 127 ? -14.935 39.296 -3.496 1.00 89.44 127 LYS A C 1
ATOM 968 O O . LYS A 1 127 ? -15.022 38.813 -2.370 1.00 89.44 127 LYS A O 1
ATOM 973 N N . PRO A 1 128 ? -14.669 38.543 -4.573 1.00 81.94 128 PRO A N 1
ATOM 974 C CA . PRO A 1 128 ? -14.442 39.021 -5.944 1.00 81.94 128 PRO A CA 1
ATOM 975 C C . PRO A 1 128 ? -15.712 39.565 -6.639 1.00 81.94 128 PRO A C 1
ATOM 977 O O . PRO A 1 128 ? -16.807 39.436 -6.106 1.00 81.94 128 PRO A O 1
ATOM 980 N N . GLY A 1 129 ? -15.548 40.265 -7.771 1.00 80.25 129 GLY A N 1
ATOM 981 C CA . GLY A 1 129 ? -16.634 40.751 -8.646 1.00 80.25 129 GLY A CA 1
ATOM 982 C C . GLY A 1 129 ? -17.332 42.067 -8.332 1.00 80.25 129 GLY A C 1
ATOM 983 O O . GLY A 1 129 ? -18.228 42.451 -9.075 1.00 80.25 129 GLY A O 1
ATOM 984 N N . ASN A 1 130 ? -16.896 42.782 -7.296 1.00 87.31 130 ASN A N 1
ATOM 985 C CA . ASN A 1 130 ? -17.335 44.147 -6.995 1.00 87.31 130 ASN A CA 1
ATOM 986 C C . ASN A 1 130 ? -18.862 44.292 -6.853 1.00 87.31 130 ASN A C 1
ATOM 988 O O . ASN A 1 130 ? -19.453 45.241 -7.366 1.00 87.31 130 ASN A O 1
ATOM 992 N N . VAL A 1 131 ? -19.500 43.351 -6.155 1.00 89.56 131 VAL A N 1
ATOM 993 C CA . VAL A 1 131 ? -20.950 43.399 -5.937 1.00 89.56 131 VAL A CA 1
ATOM 994 C C . VAL A 1 131 ? -21.276 44.399 -4.846 1.00 89.56 131 VAL A C 1
ATOM 996 O O . VAL A 1 131 ? -20.786 44.286 -3.723 1.00 89.56 131 VAL A O 1
ATOM 999 N N . GLU A 1 132 ? -22.120 45.369 -5.166 1.00 91.31 132 GLU A N 1
ATOM 1000 C CA . GLU A 1 132 ? -22.476 46.429 -4.233 1.00 91.31 132 GLU A CA 1
ATOM 1001 C C . GLU A 1 132 ? -23.622 46.020 -3.310 1.00 91.31 132 GLU A C 1
ATOM 1003 O O . GLU A 1 132 ? -24.670 45.538 -3.746 1.00 91.31 132 GLU A O 1
ATOM 1008 N N . LEU A 1 133 ? -23.420 46.275 -2.022 1.00 90.00 133 LEU A N 1
ATOM 1009 C CA . LEU A 1 133 ? -24.416 46.152 -0.970 1.00 90.00 133 LEU A CA 1
ATOM 1010 C C . LEU A 1 133 ? -24.659 47.530 -0.354 1.00 90.00 133 LEU A C 1
ATOM 1012 O O . LEU A 1 133 ? -23.722 48.300 -0.154 1.00 90.00 133 LEU A O 1
ATOM 1016 N N . THR A 1 134 ? -25.903 47.837 -0.006 1.00 89.69 134 THR A N 1
ATOM 1017 C CA . THR A 1 134 ? -26.250 49.025 0.784 1.00 89.69 134 THR A CA 1
ATOM 1018 C C . THR A 1 134 ? -26.920 48.591 2.075 1.00 89.69 134 THR A C 1
ATOM 1020 O O . THR A 1 134 ? -27.880 47.825 2.043 1.00 89.69 134 THR A O 1
ATOM 1023 N N . VAL A 1 135 ? -26.431 49.088 3.207 1.00 86.88 135 VAL A N 1
ATOM 1024 C CA . VAL A 1 135 ? -27.024 48.853 4.526 1.00 86.88 135 VAL A CA 1
ATOM 1025 C C . VAL A 1 135 ? -27.598 50.159 5.057 1.00 86.88 135 VAL A C 1
ATOM 1027 O O . VAL A 1 135 ? -26.861 51.118 5.290 1.00 86.88 135 VAL A O 1
ATOM 1030 N N . ALA A 1 136 ? -28.916 50.192 5.250 1.00 83.44 136 ALA A N 1
ATOM 1031 C CA . ALA A 1 136 ? -29.651 51.332 5.793 1.00 83.44 136 ALA A CA 1
ATOM 1032 C C . ALA A 1 136 ? -30.679 50.841 6.819 1.00 83.44 136 ALA A C 1
ATOM 1034 O O . ALA A 1 136 ? -31.367 49.852 6.578 1.00 83.44 136 ALA A O 1
ATOM 1035 N N . GLU A 1 137 ? -30.766 51.507 7.976 1.00 78.25 137 GLU A N 1
ATOM 1036 C CA . GLU A 1 137 ? -31.721 51.165 9.052 1.00 78.25 137 GLU A CA 1
ATOM 1037 C C . GLU A 1 137 ? -31.658 49.686 9.499 1.00 78.25 137 GLU A C 1
ATOM 1039 O O . GLU A 1 137 ? -32.668 49.075 9.840 1.00 78.25 137 GLU A O 1
ATOM 1044 N N . GLY A 1 138 ? -30.462 49.084 9.461 1.00 69.31 138 GLY A N 1
ATOM 1045 C CA . GLY A 1 138 ? -30.255 47.670 9.800 1.00 69.31 138 GLY A CA 1
ATOM 1046 C C . GLY A 1 138 ? -30.732 46.673 8.736 1.00 69.31 138 GLY A C 1
ATOM 1047 O O . GLY A 1 138 ? -30.634 45.470 8.957 1.00 69.31 138 GLY A O 1
ATOM 1048 N N . LYS A 1 139 ? -31.213 47.140 7.577 1.00 77.38 139 LYS A N 1
ATOM 1049 C CA . LYS A 1 139 ? -31.606 46.302 6.436 1.00 77.38 139 LYS A CA 1
ATOM 1050 C C . LYS A 1 139 ? -30.524 46.319 5.364 1.00 77.38 139 LYS A C 1
ATOM 1052 O O . LYS A 1 139 ? -30.034 47.382 4.984 1.00 77.38 139 LYS A O 1
ATOM 1057 N N . VAL A 1 140 ? -30.182 45.138 4.856 1.00 83.50 140 VAL A N 1
ATOM 1058 C CA . VAL A 1 140 ? -29.263 44.968 3.724 1.00 83.50 140 VAL A CA 1
ATOM 1059 C C . VAL A 1 140 ? -30.072 44.946 2.429 1.00 83.50 140 VAL A C 1
ATOM 1061 O O . VAL A 1 140 ? -31.047 44.209 2.312 1.00 83.50 140 VAL A O 1
ATOM 1064 N N . ALA A 1 141 ? -29.652 45.730 1.443 1.00 84.06 141 ALA A N 1
ATOM 1065 C CA . ALA A 1 141 ? -30.168 45.695 0.084 1.00 84.06 141 ALA A CA 1
ATOM 1066 C C . ALA A 1 141 ? -29.020 45.432 -0.897 1.00 84.06 141 ALA A C 1
ATOM 1068 O O . ALA A 1 141 ? -27.960 46.053 -0.814 1.00 84.06 141 ALA A O 1
ATOM 1069 N N . ALA A 1 142 ? -29.246 44.524 -1.842 1.00 86.06 142 ALA A N 1
ATOM 1070 C CA . ALA A 1 142 ? -28.319 44.196 -2.915 1.00 86.06 142 ALA A CA 1
ATOM 1071 C C . ALA A 1 14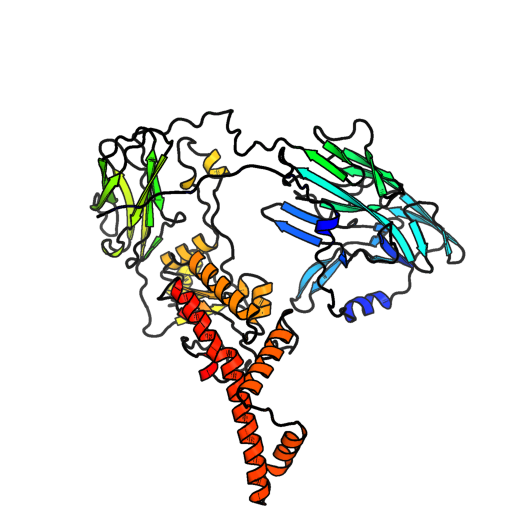2 ? -29.108 44.101 -4.219 1.00 86.06 142 ALA A C 1
ATOM 1073 O O . ALA A 1 142 ? -30.116 43.398 -4.266 1.00 86.06 142 ALA A O 1
ATOM 1074 N N . ASN A 1 143 ? -28.664 44.791 -5.267 1.00 84.56 143 ASN A N 1
ATOM 1075 C CA . ASN A 1 143 ? -29.268 44.676 -6.595 1.00 84.56 143 ASN A CA 1
ATOM 1076 C C . ASN A 1 143 ? -28.335 43.881 -7.511 1.00 84.56 143 ASN A C 1
ATOM 1078 O O . ASN A 1 143 ? -27.725 44.431 -8.427 1.00 84.56 143 ASN A O 1
ATOM 1082 N N . HIS A 1 144 ? -28.150 42.600 -7.190 1.00 90.81 144 HIS A N 1
ATOM 1083 C CA . HIS A 1 144 ? -27.308 41.702 -7.967 1.00 90.81 144 HIS A CA 1
ATOM 1084 C C . HIS A 1 144 ? -27.870 40.274 -7.929 1.00 90.81 144 HIS A C 1
ATOM 1086 O O . HIS A 1 144 ? -28.158 39.791 -6.836 1.00 90.81 144 HIS A O 1
ATOM 1092 N N . PRO A 1 145 ? -27.970 39.557 -9.064 1.00 90.81 145 PRO A N 1
ATOM 1093 C CA . PRO A 1 145 ? -28.567 38.216 -9.113 1.00 90.81 145 PRO A CA 1
ATOM 1094 C C . PRO A 1 145 ? -27.864 37.168 -8.244 1.00 90.81 145 PRO A C 1
ATOM 1096 O O . PRO A 1 145 ? -28.503 36.263 -7.722 1.00 90.81 145 PRO A O 1
ATOM 1099 N N . ALA A 1 146 ? -26.552 37.302 -8.049 1.00 92.19 146 ALA A N 1
ATOM 1100 C CA . ALA A 1 146 ? -25.797 36.471 -7.111 1.00 92.19 146 ALA A CA 1
ATOM 1101 C C . ALA A 1 146 ? -26.195 36.644 -5.638 1.00 92.19 146 ALA A C 1
ATOM 1103 O O . ALA A 1 146 ? -25.769 35.830 -4.830 1.00 92.19 146 ALA A O 1
ATOM 1104 N N . ILE A 1 147 ? -26.904 37.708 -5.247 1.00 93.12 147 ILE A N 1
ATOM 1105 C CA . ILE A 1 147 ? -27.126 38.033 -3.836 1.00 93.12 147 ILE A CA 1
ATOM 1106 C C . ILE A 1 147 ? -28.604 37.943 -3.493 1.00 93.12 147 ILE A C 1
ATOM 1108 O O . ILE A 1 147 ? -29.439 38.633 -4.072 1.00 93.12 147 ILE A O 1
ATOM 1112 N N . ARG A 1 148 ? -28.913 37.150 -2.468 1.00 91.56 148 ARG A N 1
ATOM 1113 C CA . ARG A 1 148 ? -30.234 37.111 -1.847 1.00 91.56 148 ARG A CA 1
ATOM 1114 C C . ARG A 1 148 ? -30.116 37.440 -0.368 1.00 91.56 148 ARG A C 1
ATOM 1116 O O . ARG A 1 148 ? -29.384 36.775 0.358 1.00 91.56 148 ARG A O 1
ATOM 1123 N N . VAL A 1 149 ? -30.850 38.454 0.072 1.00 87.50 149 VAL A N 1
ATOM 1124 C CA . VAL A 1 149 ? -30.927 38.835 1.487 1.00 87.50 149 VAL A CA 1
ATOM 1125 C C . VAL A 1 149 ? -32.106 38.101 2.122 1.00 87.50 149 VAL A C 1
ATOM 1127 O O . VAL A 1 149 ? -33.223 38.181 1.610 1.00 87.50 149 VAL A O 1
ATOM 1130 N N . ALA A 1 150 ? -31.855 37.375 3.209 1.00 80.81 150 ALA A N 1
ATOM 1131 C CA . ALA A 1 150 ? -32.866 36.665 3.987 1.00 80.81 150 ALA A CA 1
ATOM 1132 C C . ALA A 1 150 ? -32.633 36.948 5.476 1.00 80.81 150 ALA A C 1
ATOM 1134 O O . ALA A 1 150 ? -31.616 36.532 6.016 1.00 80.81 150 ALA A O 1
ATOM 1135 N N . ASP A 1 151 ? -33.548 37.675 6.122 1.00 73.00 151 ASP A N 1
ATOM 1136 C CA . ASP A 1 151 ? -33.458 38.127 7.518 1.00 73.00 151 ASP A CA 1
ATOM 1137 C C . ASP A 1 151 ? -32.068 38.680 7.905 1.00 73.00 151 ASP A C 1
ATOM 1139 O O . ASP A 1 151 ? -31.747 39.823 7.581 1.00 73.00 151 ASP A O 1
ATOM 1143 N N . ASN A 1 152 ? -31.236 37.862 8.563 1.00 74.88 152 ASN A N 1
ATOM 1144 C CA . ASN A 1 152 ? -29.884 38.190 9.039 1.00 74.88 152 ASN A CA 1
ATOM 1145 C C . ASN A 1 152 ? -28.757 37.520 8.224 1.00 74.88 152 ASN A C 1
ATOM 1147 O O . ASN A 1 152 ? -27.608 37.452 8.678 1.00 74.88 152 ASN A O 1
ATOM 1151 N N . GLU A 1 153 ? -29.074 37.022 7.030 1.00 88.19 153 GLU A N 1
ATOM 1152 C CA . GLU A 1 153 ? -28.155 36.328 6.135 1.00 88.19 153 GLU A CA 1
ATOM 1153 C C . GLU A 1 153 ? -28.072 36.993 4.755 1.00 88.19 153 GLU A C 1
ATOM 1155 O O . GLU A 1 153 ? -29.065 37.411 4.155 1.00 88.19 153 GLU A O 1
ATOM 1160 N N . ILE A 1 154 ? -26.856 37.031 4.222 1.00 91.62 154 ILE A N 1
ATOM 1161 C CA . ILE A 1 154 ? -26.539 37.376 2.843 1.00 91.62 154 ILE A CA 1
ATOM 1162 C C . ILE A 1 154 ? -26.110 36.082 2.154 1.00 91.62 154 ILE A C 1
ATOM 1164 O O . ILE A 1 154 ? -25.028 35.540 2.400 1.00 91.62 154 ILE A O 1
ATOM 1168 N N . LEU A 1 155 ? -26.980 35.581 1.286 1.00 93.75 155 LEU A N 1
ATOM 1169 C CA . LEU A 1 155 ? -26.746 34.373 0.511 1.00 93.75 155 LEU A CA 1
ATOM 1170 C C . LEU A 1 155 ? -26.096 34.743 -0.817 1.00 93.75 155 LEU A C 1
ATOM 1172 O O . LEU A 1 155 ? -26.652 35.527 -1.586 1.00 93.75 155 LEU A O 1
ATOM 1176 N N . VAL A 1 156 ? -24.943 34.143 -1.091 1.00 94.44 156 VAL A N 1
ATOM 1177 C CA . VAL A 1 156 ? -24.278 34.195 -2.391 1.00 94.44 156 VAL A CA 1
ATOM 1178 C C . VAL A 1 156 ? -24.717 32.965 -3.185 1.00 94.44 156 VAL A C 1
ATOM 1180 O O . VAL A 1 156 ? -24.290 31.847 -2.897 1.00 94.44 156 VAL A O 1
ATOM 1183 N N . LEU A 1 157 ? -25.616 33.172 -4.144 1.00 95.00 157 LEU A N 1
ATOM 1184 C CA . LEU A 1 157 ? -26.229 32.139 -4.972 1.00 95.00 157 LEU A CA 1
ATOM 1185 C C . LEU A 1 157 ? -25.230 31.617 -6.004 1.00 95.00 157 LEU A C 1
ATOM 1187 O O . LEU A 1 157 ? -24.795 32.359 -6.885 1.00 95.00 157 LEU A O 1
ATOM 1191 N N . CYS A 1 158 ? -24.905 30.332 -5.911 1.00 96.06 158 CYS A N 1
ATOM 1192 C CA . CYS A 1 158 ? -23.906 29.665 -6.730 1.00 96.06 158 CYS A CA 1
ATOM 1193 C C . CYS A 1 158 ? -24.505 28.526 -7.561 1.00 96.06 158 CYS A C 1
ATOM 1195 O O . CYS A 1 158 ? -25.286 27.721 -7.051 1.00 96.06 158 CYS A O 1
ATOM 1197 N N . ALA A 1 159 ? -24.065 28.397 -8.812 1.00 95.50 159 ALA A N 1
ATOM 1198 C CA . ALA A 1 159 ? -24.375 27.257 -9.673 1.00 95.50 159 ALA A CA 1
ATOM 1199 C C . ALA A 1 159 ? -23.124 26.398 -9.921 1.00 95.50 159 ALA A C 1
ATOM 1201 O O . ALA A 1 159 ? -22.015 26.939 -9.986 1.00 95.50 159 ALA A O 1
ATOM 1202 N N . PRO A 1 160 ? -23.267 25.066 -10.046 1.00 95.94 160 PRO A N 1
ATOM 1203 C CA . PRO A 1 160 ? -22.139 24.184 -10.303 1.00 95.94 160 PRO A CA 1
ATOM 1204 C C . PRO A 1 160 ? -21.636 24.355 -11.739 1.00 95.94 160 PRO A C 1
ATOM 1206 O O . PRO A 1 160 ? -22.397 24.265 -12.700 1.00 95.94 160 PRO A O 1
ATOM 1209 N N . VAL A 1 161 ? -20.329 24.549 -11.877 1.00 96.44 161 VAL A N 1
ATOM 1210 C CA . VAL A 1 161 ? -19.623 24.638 -13.154 1.00 96.44 161 VAL A CA 1
ATOM 1211 C C . VAL A 1 161 ? -18.583 23.532 -13.222 1.00 96.44 161 VAL A C 1
ATOM 1213 O O . VAL A 1 161 ? -17.658 23.485 -12.410 1.00 96.44 161 VAL A O 1
ATOM 1216 N N . ARG A 1 162 ? -18.730 22.632 -14.195 1.00 95.31 162 ARG A N 1
ATOM 1217 C CA . ARG A 1 162 ? -17.783 21.541 -14.439 1.00 95.31 162 ARG A CA 1
ATOM 1218 C C . ARG A 1 162 ? -16.686 21.994 -15.397 1.00 95.31 162 ARG A C 1
ATOM 1220 O O . ARG A 1 162 ? -16.959 22.385 -16.527 1.00 95.31 162 ARG A O 1
ATOM 1227 N N . LEU A 1 163 ? -15.442 21.903 -14.956 1.00 95.44 163 LEU A N 1
ATOM 1228 C CA . LEU A 1 163 ? -14.259 22.136 -15.771 1.00 95.44 163 LEU A CA 1
ATOM 1229 C C . LEU A 1 163 ? -13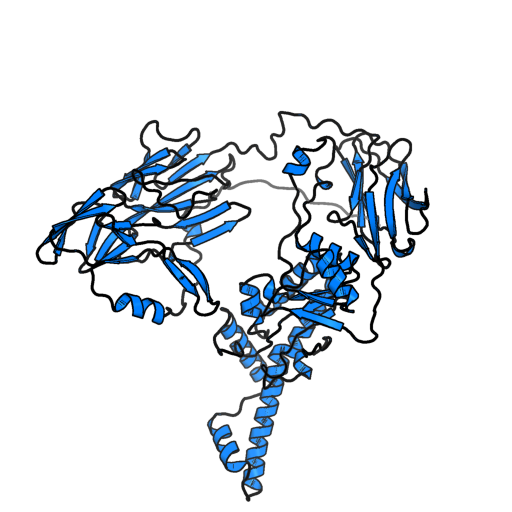.463 20.836 -15.801 1.00 95.44 163 LEU A C 1
ATOM 1231 O O . LEU A 1 163 ? -12.991 20.351 -14.770 1.00 95.44 163 LEU A O 1
ATOM 1235 N N . ASP A 1 164 ? -13.357 20.230 -16.977 1.00 94.19 164 ASP A N 1
ATOM 1236 C CA . ASP A 1 164 ? -12.645 18.968 -17.124 1.00 94.19 164 ASP A CA 1
ATOM 1237 C C . ASP A 1 164 ? -11.928 18.834 -18.466 1.00 94.19 164 ASP A C 1
ATOM 1239 O O . ASP A 1 164 ? -12.109 19.606 -19.411 1.00 94.19 164 ASP A O 1
ATOM 1243 N N . ALA A 1 165 ? -11.056 17.836 -18.518 1.00 91.50 165 ALA A N 1
ATOM 1244 C CA . ALA A 1 165 ? -10.453 17.367 -19.744 1.00 91.50 165 ALA A CA 1
ATOM 1245 C C . ALA A 1 165 ? -10.788 15.894 -19.917 1.00 91.50 165 ALA A C 1
ATOM 1247 O O . ALA A 1 165 ? -10.802 15.129 -18.948 1.00 91.50 165 ALA A O 1
ATOM 1248 N N . VAL A 1 166 ? -11.041 15.506 -21.160 1.00 88.38 166 VAL A N 1
ATOM 1249 C CA . VAL A 1 166 ? -11.238 14.108 -21.533 1.00 88.38 166 VAL A CA 1
ATOM 1250 C C . VAL A 1 166 ? -10.359 13.744 -22.719 1.00 88.38 166 VAL A C 1
ATOM 1252 O O . VAL A 1 166 ? -9.919 14.623 -23.469 1.00 88.38 166 VAL A O 1
ATOM 1255 N N . ASP A 1 167 ? -10.107 12.451 -22.875 1.00 84.69 167 ASP A N 1
ATOM 1256 C CA . ASP A 1 167 ? -9.560 11.900 -24.108 1.00 84.69 167 ASP A CA 1
ATOM 1257 C C . ASP A 1 167 ? -10.602 11.792 -25.238 1.00 84.69 167 ASP A C 1
ATOM 1259 O O . ASP A 1 167 ? -11.774 12.133 -25.065 1.00 84.69 167 ASP A O 1
ATOM 1263 N N . GLU A 1 168 ? -10.168 11.327 -26.416 1.00 82.44 168 GLU A N 1
ATOM 1264 C CA . GLU A 1 168 ? -11.039 11.095 -27.580 1.00 82.44 168 GLU A CA 1
ATOM 1265 C C . GLU A 1 168 ? -12.141 10.049 -27.298 1.00 82.44 168 GLU A C 1
ATOM 1267 O O . GLU A 1 168 ? -13.199 10.110 -27.922 1.00 82.44 168 GLU A O 1
ATOM 1272 N N . ASP A 1 169 ? -11.932 9.153 -26.324 1.00 78.88 169 ASP A N 1
ATOM 1273 C CA . ASP A 1 169 ? -12.906 8.149 -25.870 1.00 78.88 169 ASP A CA 1
ATOM 1274 C C . ASP A 1 169 ? -13.848 8.690 -24.770 1.00 78.88 169 ASP A C 1
ATOM 1276 O O . ASP A 1 169 ? -14.740 7.981 -24.296 1.00 78.88 169 ASP A O 1
ATOM 1280 N N . GLY A 1 170 ? -13.665 9.942 -24.337 1.00 80.31 170 GLY A N 1
ATOM 1281 C CA . GLY A 1 170 ? -14.457 10.586 -23.291 1.00 80.31 170 GLY A CA 1
ATOM 1282 C C . GLY A 1 170 ? -14.031 10.260 -21.852 1.00 80.31 170 GLY A C 1
ATOM 1283 O O . GLY A 1 170 ? -14.742 10.645 -20.919 1.00 80.31 170 GLY A O 1
ATOM 1284 N N . LYS A 1 171 ? -12.893 9.590 -21.631 1.00 81.75 171 LYS A N 1
ATOM 1285 C CA . LYS A 1 171 ? -12.367 9.297 -20.288 1.00 81.75 171 LYS A CA 1
ATOM 1286 C C . LYS A 1 171 ? -11.708 10.533 -19.668 1.00 81.75 171 LYS A C 1
ATOM 1288 O O . LYS A 1 171 ? -10.952 11.216 -20.359 1.00 81.75 171 LYS A O 1
ATOM 1293 N N . PRO A 1 172 ? -11.927 10.811 -18.367 1.00 83.00 172 PRO A N 1
ATOM 1294 C CA . PRO A 1 172 ? -11.293 11.934 -17.680 1.00 83.00 172 PRO A CA 1
ATOM 1295 C C . PRO A 1 172 ? -9.765 11.841 -17.691 1.00 83.00 172 PRO A C 1
ATOM 1297 O O . PRO A 1 172 ? -9.201 10.798 -17.355 1.00 83.00 172 PRO A O 1
ATOM 1300 N N . ILE A 1 173 ? -9.097 12.947 -18.012 1.00 87.50 173 ILE A N 1
ATOM 1301 C CA . ILE A 1 173 ? -7.640 13.081 -17.926 1.00 87.50 173 ILE A CA 1
ATOM 1302 C C . ILE A 1 173 ? -7.267 14.286 -17.051 1.00 87.50 173 ILE A C 1
ATOM 1304 O O . ILE A 1 173 ? -7.979 15.293 -17.075 1.00 87.50 173 ILE A O 1
ATOM 1308 N N . PRO A 1 174 ? -6.150 14.226 -16.300 1.00 90.00 174 PRO A N 1
ATOM 1309 C CA . PRO A 1 174 ? -5.677 15.366 -15.525 1.00 90.00 174 PRO A CA 1
ATOM 1310 C C . PRO A 1 174 ? -5.442 16.605 -16.395 1.00 90.00 174 PRO A C 1
ATOM 1312 O O . PRO A 1 174 ? -4.796 16.535 -17.445 1.00 90.00 174 PRO A O 1
ATOM 1315 N N . CYS A 1 175 ? -5.948 17.753 -15.949 1.00 89.44 175 CYS A N 1
ATOM 1316 C CA . CYS A 1 175 ? -5.716 19.036 -16.600 1.00 89.44 175 CYS A CA 1
ATOM 1317 C C . CYS A 1 175 ? -5.470 20.134 -15.576 1.00 89.44 175 CYS A C 1
ATOM 1319 O O . CYS A 1 175 ? -6.240 20.290 -14.630 1.00 89.44 175 CYS A O 1
ATOM 1321 N N . ARG A 1 176 ? -4.432 20.938 -15.810 1.00 92.31 176 ARG A N 1
ATOM 1322 C CA . ARG A 1 176 ? -4.146 22.146 -15.040 1.00 92.31 176 ARG A CA 1
ATOM 1323 C C . ARG A 1 176 ? -5.301 23.135 -15.186 1.00 92.31 176 ARG A C 1
ATOM 1325 O O . ARG A 1 176 ? -5.536 23.648 -16.287 1.00 92.31 176 ARG A O 1
ATOM 1332 N N . ILE A 1 177 ? -6.018 23.403 -14.097 1.00 92.31 177 ILE A N 1
ATOM 1333 C CA . ILE A 1 177 ? -7.125 24.366 -14.094 1.00 92.31 177 ILE A CA 1
ATOM 1334 C C . ILE A 1 177 ? -6.831 25.499 -13.118 1.00 92.31 177 ILE A C 1
ATOM 1336 O O . ILE A 1 177 ? -6.509 25.265 -11.954 1.00 92.31 177 ILE A O 1
ATOM 1340 N N . SER A 1 178 ? -6.962 26.728 -13.611 1.00 94.06 178 SER A N 1
ATOM 1341 C CA . SER A 1 178 ? -7.150 27.919 -12.788 1.00 94.06 178 SER A CA 1
ATOM 1342 C C . SER A 1 178 ? -8.542 28.482 -13.049 1.00 94.06 178 SER A C 1
ATOM 1344 O O . SER A 1 178 ? -9.086 28.324 -14.145 1.00 94.06 178 SER A O 1
ATOM 1346 N N . VAL A 1 179 ? -9.133 29.098 -12.027 1.00 94.00 179 VAL A N 1
ATOM 1347 C CA . VAL A 1 179 ? -10.403 29.821 -12.126 1.00 94.00 179 VAL A CA 1
ATOM 1348 C C . VAL A 1 179 ? -10.254 31.117 -11.350 1.00 94.00 179 VAL A C 1
ATOM 1350 O O . VAL A 1 179 ? -9.903 31.102 -10.167 1.00 94.00 179 VAL A O 1
ATOM 1353 N N . ALA A 1 180 ? -10.527 32.226 -12.019 1.00 92.00 180 ALA A N 1
ATOM 1354 C CA . ALA A 1 180 ? -10.492 33.560 -11.461 1.00 92.00 180 ALA A CA 1
ATOM 1355 C C . ALA A 1 180 ? -11.810 34.286 -11.727 1.00 92.00 180 ALA A C 1
ATOM 1357 O O . ALA A 1 180 ? -12.472 34.076 -12.747 1.00 92.00 180 ALA A O 1
ATOM 1358 N N . TRP A 1 181 ? -12.174 35.158 -10.796 1.00 87.50 181 TRP A N 1
ATOM 1359 C CA . TRP A 1 181 ? -13.286 36.087 -10.937 1.00 87.50 181 TRP A CA 1
ATOM 1360 C C . TRP A 1 181 ? -12.731 37.505 -10.869 1.00 87.50 181 TRP A C 1
ATOM 1362 O O . TRP A 1 181 ? -12.191 37.913 -9.835 1.00 87.50 181 TRP A O 1
ATOM 1372 N N . ALA A 1 182 ? -12.818 38.221 -11.994 1.00 78.25 182 ALA A N 1
ATOM 1373 C CA . ALA A 1 182 ? -11.922 39.338 -12.289 1.00 78.25 182 ALA A CA 1
ATOM 1374 C C . ALA A 1 182 ? -10.453 38.883 -12.132 1.00 78.25 182 ALA A C 1
ATOM 1376 O O . ALA A 1 182 ? -10.041 37.957 -12.827 1.00 78.25 182 ALA A O 1
ATOM 1377 N N . ASP A 1 183 ? -9.710 39.452 -11.180 1.00 78.75 183 ASP A N 1
ATOM 1378 C CA . ASP A 1 183 ? -8.285 39.158 -10.956 1.00 78.75 183 ASP A CA 1
ATOM 1379 C C . ASP A 1 183 ? -8.015 38.297 -9.710 1.00 78.75 183 ASP A C 1
ATOM 1381 O O . ASP A 1 183 ? -6.863 38.059 -9.348 1.00 78.75 183 ASP A O 1
ATOM 1385 N N . MET A 1 184 ? -9.060 37.845 -9.007 1.00 86.00 184 MET A N 1
ATOM 1386 C CA . MET A 1 184 ? -8.886 37.036 -7.800 1.00 86.00 184 MET A CA 1
ATOM 1387 C C . MET A 1 184 ? -8.999 35.539 -8.107 1.00 86.00 184 MET A C 1
ATOM 1389 O O . MET A 1 184 ? -10.042 35.108 -8.611 1.00 86.00 184 MET A O 1
ATOM 1393 N N . PRO A 1 185 ? -7.983 34.727 -7.752 1.00 91.19 185 PRO A N 1
ATOM 1394 C CA . PRO A 1 185 ? -8.070 33.279 -7.870 1.00 91.19 185 PRO A CA 1
ATOM 1395 C C . PRO A 1 185 ? -9.114 32.739 -6.891 1.00 91.19 185 PRO A C 1
ATOM 1397 O O . PRO A 1 185 ? -9.173 33.145 -5.729 1.00 91.19 185 PRO A O 1
ATOM 1400 N N . LEU A 1 186 ? -9.943 31.813 -7.367 1.00 92.38 186 LEU A N 1
ATOM 1401 C CA . LEU A 1 186 ? -11.007 31.216 -6.561 1.00 92.38 186 LEU A CA 1
ATOM 1402 C C . LEU A 1 186 ? -10.609 29.871 -5.948 1.00 92.38 186 LEU A C 1
ATOM 1404 O O . LEU A 1 186 ? -11.235 29.429 -4.983 1.00 92.38 186 LEU A O 1
ATOM 1408 N N . LEU A 1 187 ? -9.606 29.207 -6.522 1.00 91.69 187 LEU A N 1
ATOM 1409 C CA . LEU A 1 187 ? -9.163 27.881 -6.103 1.00 91.69 187 LEU A CA 1
ATOM 1410 C C . LEU A 1 187 ? -8.260 27.945 -4.871 1.00 91.69 187 LEU A C 1
ATOM 1412 O O . LEU A 1 187 ? -7.573 28.933 -4.622 1.00 91.69 187 LEU A O 1
ATOM 1416 N N . ARG A 1 188 ? -8.234 26.837 -4.125 1.00 86.50 188 ARG A N 1
ATOM 1417 C CA . ARG A 1 188 ? -7.336 26.642 -2.974 1.00 86.50 188 ARG A CA 1
ATOM 1418 C C . ARG A 1 188 ? -5.869 26.620 -3.400 1.00 86.50 188 ARG A C 1
ATOM 1420 O O . ARG A 1 188 ? -5.016 27.179 -2.724 1.00 86.50 188 ARG A O 1
ATOM 1427 N N . GLU A 1 189 ? -5.614 25.948 -4.515 1.00 84.44 189 GLU A N 1
ATOM 1428 C CA . GLU A 1 189 ? -4.328 25.836 -5.191 1.00 84.44 189 GLU A CA 1
ATOM 1429 C C . GLU A 1 189 ? -4.595 25.570 -6.675 1.00 84.44 189 GLU A C 1
ATOM 1431 O O . GLU A 1 189 ? -5.587 24.926 -7.030 1.00 84.44 189 GLU A O 1
ATOM 1436 N N . GLU A 1 190 ? -3.709 26.047 -7.541 1.00 82.44 190 GLU A N 1
ATOM 1437 C CA . GLU A 1 190 ? -3.701 25.627 -8.937 1.00 82.44 190 GLU A CA 1
ATOM 1438 C C . GLU A 1 190 ? -2.996 24.273 -9.046 1.00 82.44 190 GLU A C 1
ATOM 1440 O O . GLU A 1 190 ? -1.842 24.122 -8.634 1.00 82.44 190 GLU A O 1
ATOM 1445 N N . THR A 1 191 ? -3.682 23.285 -9.615 1.00 87.12 191 THR A N 1
ATOM 1446 C CA . THR A 1 191 ? -3.178 21.917 -9.771 1.00 87.12 191 THR A CA 1
ATOM 1447 C C . THR A 1 191 ? -3.805 21.232 -10.983 1.00 87.12 191 THR A C 1
ATOM 1449 O O . THR A 1 191 ? -4.610 21.837 -11.698 1.00 87.12 191 THR A O 1
ATOM 1452 N N . ASP A 1 192 ? -3.416 19.986 -11.229 1.00 91.31 192 ASP A N 1
ATOM 1453 C CA . ASP A 1 192 ? -4.058 19.131 -12.217 1.00 91.31 192 ASP A CA 1
ATOM 1454 C C . ASP A 1 192 ? -5.326 18.497 -11.630 1.00 91.31 192 ASP A C 1
ATOM 1456 O O . ASP A 1 192 ? -5.284 17.789 -10.622 1.00 91.31 192 ASP A O 1
ATOM 1460 N N . PHE A 1 193 ? -6.466 18.739 -12.275 1.00 90.69 193 PHE A N 1
ATOM 1461 C CA . PHE A 1 193 ? -7.777 18.253 -11.850 1.00 90.69 193 PHE A CA 1
ATOM 1462 C C . PHE A 1 193 ? -8.327 17.158 -12.767 1.00 90.69 193 PHE A C 1
ATOM 1464 O O . PHE A 1 193 ? -8.080 17.179 -13.972 1.00 90.69 193 PHE A O 1
ATOM 1471 N N . SER A 1 194 ? -9.104 16.225 -12.203 1.00 89.12 194 SER A N 1
ATOM 1472 C CA . SER A 1 194 ? -9.810 15.165 -12.938 1.00 89.12 194 SER A CA 1
ATOM 1473 C C . SER A 1 194 ? -11.015 14.609 -12.146 1.00 89.12 194 SER A C 1
ATOM 1475 O O . SER A 1 194 ? -10.876 13.589 -11.467 1.00 89.12 194 SER A O 1
ATOM 1477 N N . PRO A 1 195 ? -12.220 15.221 -12.204 1.00 89.00 195 PRO A N 1
ATOM 1478 C CA . PRO A 1 195 ? -12.576 16.552 -12.721 1.00 89.00 195 PRO A CA 1
ATOM 1479 C C . PRO A 1 195 ? -12.592 17.647 -11.627 1.00 89.00 195 PRO A C 1
ATOM 1481 O O . PRO A 1 195 ? -12.516 17.343 -10.434 1.00 89.00 195 PRO A O 1
ATOM 1484 N N . LEU A 1 196 ? -12.764 18.917 -12.029 1.00 95.19 196 LEU A N 1
ATOM 1485 C CA . LEU A 1 196 ? -13.121 20.029 -11.136 1.00 95.19 196 LEU A CA 1
ATOM 1486 C C . LEU A 1 196 ? -14.596 20.415 -11.334 1.00 95.19 196 LEU A C 1
ATOM 1488 O O . LEU A 1 196 ? -15.030 20.698 -12.449 1.00 95.19 196 LEU A O 1
ATOM 1492 N N . ILE A 1 197 ? -15.361 20.472 -10.249 1.00 96.06 197 ILE A N 1
ATOM 1493 C CA . ILE A 1 197 ? -16.699 21.066 -10.192 1.00 96.06 197 ILE A CA 1
ATOM 1494 C C . ILE A 1 197 ? -16.638 22.225 -9.200 1.00 96.06 197 ILE A C 1
ATOM 1496 O O . ILE A 1 197 ? -16.231 22.046 -8.055 1.00 96.06 197 ILE A O 1
ATOM 1500 N N . MET A 1 198 ? -17.033 23.421 -9.621 1.00 95.31 198 MET A N 1
ATOM 1501 C CA . MET A 1 198 ? -16.984 24.604 -8.769 1.00 95.31 198 MET A CA 1
ATOM 1502 C C . MET A 1 198 ? -18.344 25.292 -8.697 1.00 95.31 198 MET A C 1
ATOM 1504 O O . MET A 1 198 ? -18.915 25.643 -9.723 1.00 95.31 198 MET A O 1
ATOM 1508 N N . TYR A 1 199 ? -18.860 25.501 -7.489 1.00 96.19 199 TYR A N 1
ATOM 1509 C CA . TYR A 1 199 ? -20.068 26.282 -7.239 1.00 96.19 199 TYR A CA 1
ATOM 1510 C C . TYR A 1 199 ? -19.739 27.772 -7.330 1.00 96.19 199 TYR A C 1
ATOM 1512 O O . TYR A 1 199 ? -19.245 28.364 -6.374 1.00 96.19 199 TYR A O 1
ATOM 1520 N N . LEU A 1 200 ? -20.010 28.377 -8.484 1.00 95.94 200 LEU A N 1
ATOM 1521 C CA . LEU A 1 200 ? -19.655 29.759 -8.799 1.00 95.94 200 LEU A CA 1
ATOM 1522 C C . LEU A 1 200 ? -20.866 30.700 -8.689 1.00 95.94 200 LEU A C 1
ATOM 1524 O O . LEU A 1 200 ? -21.951 30.319 -9.130 1.00 95.94 200 LEU A O 1
ATOM 1528 N N . PRO A 1 201 ? -20.707 31.918 -8.135 1.00 95.50 201 PRO A N 1
ATOM 1529 C CA . PRO A 1 201 ? -21.774 32.919 -8.084 1.00 95.50 201 PRO A CA 1
ATOM 1530 C C . PRO A 1 201 ? -22.431 33.234 -9.443 1.00 95.50 201 PRO A C 1
ATOM 1532 O O . PRO A 1 201 ? -21.765 33.488 -10.444 1.00 95.50 201 PRO A O 1
ATOM 1535 N N . VAL A 1 202 ? -23.763 33.247 -9.499 1.00 95.00 202 VAL A N 1
ATOM 1536 C CA . VAL A 1 202 ? -24.493 33.481 -10.759 1.00 95.00 202 VAL A CA 1
ATOM 1537 C C . VAL A 1 202 ? -24.488 34.954 -11.190 1.00 95.00 202 VAL A C 1
ATOM 1539 O O . VAL A 1 202 ? -24.359 35.869 -10.383 1.00 95.00 202 VAL A O 1
ATOM 1542 N N . GLY A 1 203 ? -24.662 35.208 -12.484 1.00 92.25 203 GLY A N 1
ATOM 1543 C CA . GLY A 1 203 ? -24.658 36.554 -13.069 1.00 92.25 203 GLY A CA 1
ATOM 1544 C C . GLY A 1 203 ? -23.266 37.167 -13.265 1.00 92.25 203 GLY A C 1
ATOM 1545 O O . GLY A 1 203 ? -23.174 38.364 -13.519 1.00 92.25 203 GLY A O 1
ATOM 1546 N N . MET A 1 204 ? -22.201 36.367 -13.164 1.00 92.81 204 MET A N 1
ATOM 1547 C CA . MET A 1 204 ? -20.804 36.820 -13.178 1.00 92.81 204 MET A CA 1
ATOM 1548 C C . MET A 1 204 ? -20.027 36.340 -14.400 1.00 92.81 204 MET A C 1
ATOM 1550 O O . MET A 1 204 ? -20.396 35.359 -15.045 1.00 92.81 204 MET A O 1
ATOM 1554 N N . GLU A 1 205 ? -18.908 37.009 -14.677 1.00 94.56 205 GLU A N 1
ATOM 1555 C CA . GLU A 1 205 ? -17.909 36.578 -15.656 1.00 94.56 205 GLU A CA 1
ATOM 1556 C C . GLU A 1 205 ? -16.666 36.014 -14.962 1.00 94.56 205 GLU A C 1
ATOM 1558 O O . GLU A 1 205 ? -16.148 36.583 -13.995 1.00 94.56 205 GLU A O 1
ATOM 1563 N N . TYR A 1 206 ? -16.192 34.888 -15.483 1.00 95.81 206 TYR A N 1
ATOM 1564 C CA . TYR A 1 206 ? -15.066 34.124 -14.972 1.00 95.81 206 TYR A CA 1
ATOM 1565 C C . TYR A 1 206 ? -14.029 33.910 -16.062 1.00 95.81 206 TYR A C 1
ATOM 1567 O O . TYR A 1 206 ? -14.359 33.754 -17.239 1.00 95.81 206 TYR A O 1
ATOM 1575 N N . THR A 1 207 ? -12.771 33.825 -15.646 1.00 94.62 207 THR A N 1
ATOM 1576 C CA . THR A 1 207 ? -11.655 33.433 -16.503 1.00 94.62 207 THR A CA 1
ATOM 1577 C C . THR A 1 207 ? -11.087 32.123 -15.990 1.00 94.62 207 THR A C 1
ATOM 1579 O O . THR A 1 207 ? -10.825 31.978 -14.798 1.00 94.62 207 THR A O 1
ATOM 1582 N N . SER A 1 208 ? -10.896 31.162 -16.888 1.00 94.88 208 SER A N 1
ATOM 1583 C CA . SER A 1 208 ? -10.243 29.891 -16.579 1.00 94.88 208 SER A CA 1
ATOM 1584 C C . SER A 1 208 ? -9.178 29.553 -17.614 1.00 94.88 208 SER A C 1
ATOM 1586 O O . SER A 1 208 ? -9.172 30.114 -18.710 1.00 94.88 208 SER A O 1
ATOM 1588 N N . THR A 1 209 ? -8.323 28.573 -17.317 1.00 93.50 209 THR A N 1
ATOM 1589 C CA . THR A 1 209 ? -7.382 28.026 -18.316 1.00 93.50 209 THR A CA 1
ATOM 1590 C C . THR A 1 209 ? -8.075 27.410 -19.535 1.00 93.50 209 THR A C 1
ATOM 1592 O O . THR A 1 209 ? -7.436 27.255 -20.574 1.00 93.50 209 THR A O 1
ATOM 1595 N N . LEU A 1 210 ? -9.361 27.051 -19.433 1.00 92.56 210 LEU A N 1
ATOM 1596 C CA . LEU A 1 210 ? -10.148 26.488 -20.537 1.00 92.56 210 LEU A CA 1
ATOM 1597 C C . LEU A 1 210 ? -10.876 27.566 -21.358 1.00 92.56 210 LEU A C 1
ATOM 1599 O O . LEU A 1 210 ? -11.421 27.271 -22.422 1.00 92.56 210 LEU A O 1
ATOM 1603 N N . GLY A 1 211 ? -10.860 28.810 -20.881 1.00 93.12 211 GLY A N 1
ATOM 1604 C CA . GLY A 1 211 ? -11.485 29.968 -21.505 1.00 93.12 211 GLY A CA 1
ATOM 1605 C C . GLY A 1 211 ? -12.298 30.806 -20.526 1.00 93.12 211 GLY A C 1
ATOM 1606 O O . GLY A 1 211 ? -12.539 30.402 -19.382 1.00 93.12 211 GLY A O 1
ATOM 1607 N N . SER A 1 212 ? -12.721 31.982 -20.986 1.00 95.19 212 SER A N 1
ATOM 1608 C CA . SER A 1 212 ? -13.571 32.882 -20.208 1.00 95.19 212 SER A CA 1
ATOM 1609 C C . SER A 1 212 ? -15.048 32.637 -20.508 1.00 95.19 212 SER A C 1
ATOM 1611 O O . SER A 1 212 ? -15.445 32.316 -21.631 1.00 95.19 212 SER A O 1
ATOM 1613 N N . PHE A 1 213 ? -15.887 32.771 -19.487 1.00 95.69 213 PHE A N 1
ATOM 1614 C CA . PHE A 1 213 ? -17.311 32.487 -19.596 1.00 95.69 213 PHE A CA 1
ATOM 1615 C C . PHE A 1 213 ? -18.145 33.331 -18.643 1.00 95.69 213 PHE A C 1
ATOM 1617 O O . PHE A 1 213 ? -17.701 33.707 -17.561 1.00 95.69 213 PHE A O 1
ATOM 1624 N N . LYS A 1 214 ? -19.389 33.583 -19.042 1.00 95.19 214 LYS A N 1
ATOM 1625 C CA . LYS A 1 214 ? -20.419 34.184 -18.206 1.00 95.19 214 LYS A CA 1
ATOM 1626 C C . LYS A 1 214 ? -21.313 33.094 -17.632 1.00 95.19 214 LYS A C 1
ATOM 1628 O O . LYS A 1 214 ? -21.825 32.263 -18.378 1.00 95.19 214 LYS A O 1
ATOM 1633 N N . LEU A 1 215 ? -21.526 33.107 -16.325 1.00 95.75 215 LEU A N 1
ATOM 1634 C CA . LEU A 1 215 ? -22.516 32.268 -15.664 1.00 95.75 215 LEU A CA 1
ATOM 1635 C C . LEU A 1 215 ? -23.811 33.069 -15.535 1.00 95.75 215 LEU A C 1
ATOM 1637 O O . LEU A 1 215 ? -23.854 34.066 -14.823 1.00 95.75 215 LEU A O 1
ATOM 1641 N N . ALA A 1 216 ? -24.857 32.684 -16.258 1.00 94.12 216 ALA A N 1
ATOM 1642 C CA . ALA A 1 216 ? -26.147 33.365 -16.227 1.00 94.12 216 ALA A CA 1
ATOM 1643 C C . ALA A 1 216 ? -26.875 33.154 -14.887 1.00 94.12 216 ALA A C 1
ATOM 1645 O O . ALA A 1 216 ? -26.567 32.229 -14.138 1.00 94.12 216 ALA A O 1
ATOM 1646 N N . GLU A 1 217 ? -27.895 33.973 -14.618 1.00 92.50 217 GLU A N 1
ATOM 1647 C CA . GLU A 1 217 ? -28.765 33.846 -13.432 1.00 92.50 217 GLU A CA 1
ATOM 1648 C C . GLU A 1 217 ? -29.463 32.480 -13.358 1.00 92.50 217 GLU A C 1
ATOM 1650 O O . GLU A 1 217 ? -29.733 31.967 -12.278 1.00 92.50 217 GLU A O 1
ATOM 1655 N N . SER A 1 218 ? -29.686 31.849 -14.514 1.00 90.69 218 SER A N 1
ATOM 1656 C CA . SER A 1 218 ? -30.241 30.499 -14.630 1.00 90.69 218 SER A CA 1
ATOM 1657 C C . SER A 1 218 ? -29.241 29.382 -14.296 1.00 90.69 218 SER A C 1
ATOM 1659 O O . SER A 1 218 ? -29.552 28.215 -14.519 1.00 90.69 218 SER A O 1
ATOM 1661 N N . GLY A 1 219 ? -28.010 29.716 -13.895 1.00 90.75 219 GLY A N 1
ATOM 1662 C CA . GLY A 1 219 ? -26.925 28.758 -13.669 1.00 90.75 219 GLY A CA 1
ATOM 1663 C C . GLY A 1 219 ? -26.318 28.166 -14.946 1.00 90.75 219 GLY A C 1
ATOM 1664 O O . GLY A 1 219 ? -25.558 27.204 -14.871 1.00 90.75 219 GLY A O 1
ATOM 1665 N N . ARG A 1 220 ? -26.644 28.723 -16.123 1.00 93.06 220 ARG A N 1
ATOM 1666 C CA . ARG A 1 220 ? -26.119 28.259 -17.418 1.00 93.06 220 ARG A CA 1
ATOM 1667 C C . ARG A 1 220 ? -24.869 29.019 -17.828 1.00 93.06 220 ARG A C 1
ATOM 1669 O O . ARG A 1 220 ? -24.783 30.229 -17.629 1.00 93.06 220 ARG A O 1
ATOM 1676 N N . ILE A 1 221 ? -23.938 28.321 -18.461 1.00 93.19 221 ILE A N 1
ATOM 1677 C CA . ILE A 1 221 ? -22.699 28.908 -18.967 1.00 93.19 221 ILE A CA 1
ATOM 1678 C C . ILE A 1 221 ? -22.892 29.446 -20.387 1.00 93.19 221 ILE A C 1
ATOM 1680 O O . ILE A 1 221 ? -23.358 28.741 -21.279 1.00 93.19 221 ILE A O 1
ATOM 1684 N N . GLY A 1 222 ? -22.474 30.692 -20.603 1.00 92.38 222 GLY A N 1
ATOM 1685 C CA . GLY A 1 222 ? -22.280 31.305 -21.913 1.00 92.38 222 GLY A CA 1
ATOM 1686 C C . GLY A 1 222 ? -20.794 31.612 -22.139 1.00 92.38 222 GLY A C 1
ATOM 1687 O O . GLY A 1 222 ? -20.278 32.525 -21.492 1.00 92.38 222 GLY A O 1
ATOM 1688 N N . PRO A 1 223 ? -20.071 30.886 -23.012 1.00 91.50 223 PRO A N 1
ATOM 1689 C CA . PRO A 1 223 ? -18.660 31.170 -23.280 1.00 91.50 223 PRO A CA 1
ATOM 1690 C C . PRO A 1 223 ? -18.482 32.546 -23.939 1.00 91.50 223 PRO A C 1
ATOM 1692 O O . PRO A 1 223 ? -19.270 32.929 -24.806 1.00 91.50 223 PRO A O 1
ATOM 1695 N N . LEU A 1 224 ? -17.429 33.283 -23.572 1.00 90.81 224 LEU A N 1
ATOM 1696 C CA . LEU A 1 224 ? -17.103 34.549 -24.229 1.00 90.81 224 LEU A CA 1
ATOM 1697 C C . LEU A 1 224 ? -16.434 34.271 -25.584 1.00 90.81 224 LEU A C 1
ATOM 1699 O O . LEU A 1 224 ? -15.482 33.488 -25.684 1.00 90.81 224 LEU A O 1
ATOM 1703 N N . ALA A 1 225 ? -16.953 34.892 -26.644 1.00 84.69 225 ALA A N 1
ATOM 1704 C CA . ALA A 1 225 ? -16.531 34.624 -28.017 1.00 84.69 225 ALA A CA 1
ATOM 1705 C C . ALA A 1 225 ? -15.013 34.805 -28.201 1.00 84.69 225 ALA A C 1
ATOM 1707 O O . ALA A 1 225 ? -14.446 35.824 -27.818 1.00 84.69 225 ALA A O 1
ATOM 1708 N N . GLY A 1 226 ? -14.359 33.802 -28.795 1.00 82.56 226 GLY A N 1
ATOM 1709 C CA . GLY A 1 226 ? -12.919 33.829 -29.077 1.00 82.56 226 GLY A CA 1
ATOM 1710 C C . GLY A 1 226 ? -12.001 33.627 -27.865 1.00 82.56 226 GLY A C 1
ATOM 1711 O O . GLY A 1 226 ? -10.789 33.720 -28.026 1.00 82.56 226 GLY A O 1
ATOM 1712 N N . THR A 1 227 ? -12.546 33.339 -26.676 1.00 90.75 227 THR A N 1
ATOM 1713 C CA . THR A 1 227 ? -11.747 33.141 -25.448 1.00 90.75 227 THR A CA 1
ATOM 1714 C C . THR A 1 227 ? -11.533 31.676 -25.064 1.00 90.75 227 THR A C 1
ATOM 1716 O O . THR A 1 227 ? -10.702 31.391 -24.206 1.00 90.75 227 THR A O 1
ATOM 1719 N N . LEU A 1 228 ? -12.276 30.741 -25.668 1.00 91.69 228 LEU A N 1
ATOM 1720 C CA . LEU A 1 228 ? -12.114 29.313 -25.396 1.00 91.69 228 LEU A CA 1
ATOM 1721 C C . LEU A 1 228 ? -10.729 28.831 -25.829 1.00 91.69 228 LEU A C 1
ATOM 1723 O O . LEU A 1 228 ? -10.255 29.153 -26.921 1.00 91.69 228 LEU A O 1
ATOM 1727 N N . ALA A 1 229 ? -10.101 28.020 -24.980 1.00 88.25 229 ALA A N 1
ATOM 1728 C CA . ALA A 1 229 ? -8.842 27.374 -25.310 1.00 88.25 229 ALA A CA 1
ATOM 1729 C C . ALA A 1 229 ? -9.005 26.447 -26.529 1.00 88.25 229 ALA A C 1
ATOM 1731 O O . ALA A 1 229 ? -10.082 25.910 -26.797 1.00 88.25 229 ALA A O 1
ATOM 1732 N N . GLN A 1 230 ? -7.919 26.220 -27.269 1.00 84.38 230 GLN A N 1
ATOM 1733 C CA . GLN A 1 230 ? -7.943 25.329 -28.429 1.00 84.38 230 GLN A CA 1
ATOM 1734 C C . GLN A 1 230 ? -8.414 23.918 -28.025 1.00 84.38 230 GLN A C 1
ATOM 1736 O O . GLN A 1 230 ? -7.813 23.282 -27.163 1.00 84.38 230 GLN A O 1
ATOM 1741 N N . GLY A 1 231 ? -9.482 23.427 -28.664 1.00 83.25 231 GLY A N 1
ATOM 1742 C CA . GLY A 1 231 ? -10.088 22.120 -28.367 1.00 83.25 231 GLY A CA 1
ATOM 1743 C C . GLY A 1 231 ? -11.076 22.115 -27.192 1.00 83.25 231 GLY A C 1
ATOM 1744 O O . GLY A 1 231 ? -11.618 21.058 -26.867 1.00 83.25 231 GLY A O 1
ATOM 1745 N N . ALA A 1 232 ? -11.318 23.264 -26.553 1.00 89.31 232 ALA A N 1
ATOM 1746 C CA . ALA A 1 232 ? -12.349 23.408 -25.534 1.00 89.31 232 ALA A CA 1
ATOM 1747 C C . ALA A 1 232 ? -13.738 23.579 -26.164 1.00 89.31 232 ALA A C 1
ATOM 1749 O O . ALA A 1 232 ? -13.928 24.333 -27.118 1.00 89.31 232 ALA A O 1
ATOM 1750 N N . VAL A 1 233 ? -14.717 22.883 -25.595 1.00 89.62 233 VAL A N 1
ATOM 1751 C CA . VAL A 1 233 ? -16.131 22.936 -25.952 1.00 89.62 233 VAL A CA 1
ATOM 1752 C C . VAL A 1 233 ? -16.911 23.308 -24.699 1.00 89.62 233 VAL A C 1
ATOM 1754 O O . VAL A 1 233 ? -16.791 22.660 -23.658 1.00 89.62 233 VAL A O 1
ATOM 1757 N N . ALA A 1 234 ? -17.707 24.368 -24.791 1.00 90.19 234 ALA A N 1
ATOM 1758 C CA . ALA A 1 234 ? -18.630 24.745 -23.732 1.00 90.19 234 ALA A CA 1
ATOM 1759 C C . ALA A 1 234 ? -19.949 23.971 -23.868 1.00 90.19 234 ALA A C 1
ATOM 1761 O O . ALA A 1 234 ? -20.450 23.748 -24.969 1.00 90.19 234 ALA A O 1
ATOM 1762 N N . SER A 1 235 ? -20.514 23.594 -22.730 1.00 90.44 235 SER A N 1
ATOM 1763 C CA . SER A 1 235 ? -21.861 23.050 -22.557 1.00 90.44 235 SER A CA 1
ATOM 1764 C C . SER A 1 235 ? -22.661 23.977 -21.640 1.00 90.44 235 SER A C 1
ATOM 1766 O O . SER A 1 235 ? -22.103 24.921 -21.080 1.00 90.44 235 SER A O 1
ATOM 1768 N N . GLU A 1 236 ? -23.945 23.688 -21.417 1.00 88.88 236 GLU A N 1
ATOM 1769 C CA . GLU A 1 236 ? -24.769 24.494 -20.503 1.00 88.88 236 GLU A CA 1
ATOM 1770 C C . GLU A 1 236 ? -24.238 24.513 -19.054 1.00 88.88 236 GLU A C 1
ATOM 1772 O O . GLU A 1 236 ? -24.515 25.469 -18.333 1.00 88.88 236 GLU A O 1
ATOM 1777 N N . HIS A 1 237 ? -23.448 23.514 -18.635 1.00 88.50 237 HIS A N 1
ATOM 1778 C CA . HIS A 1 237 ? -23.007 23.325 -17.241 1.00 88.50 237 HIS A CA 1
ATOM 1779 C C . HIS A 1 237 ? -21.486 23.276 -17.052 1.00 88.50 237 HIS A C 1
ATOM 1781 O O . HIS A 1 237 ? -20.998 23.014 -15.951 1.00 88.50 237 HIS A O 1
ATOM 1787 N N . GLY A 1 238 ? -20.705 23.480 -18.110 1.00 92.50 238 GLY A N 1
ATOM 1788 C CA . GLY A 1 238 ? -19.259 23.334 -18.005 1.00 92.50 238 GLY A CA 1
ATOM 1789 C C . GLY A 1 238 ? -18.488 23.605 -19.282 1.00 92.50 238 GLY A C 1
ATOM 1790 O O . GLY A 1 238 ? -19.071 23.671 -20.363 1.00 92.50 238 GLY A O 1
ATOM 1791 N N . ILE A 1 239 ? -17.167 23.698 -19.156 1.00 93.94 239 ILE A N 1
ATOM 1792 C CA . ILE A 1 239 ? -16.233 23.731 -20.284 1.00 93.94 239 ILE A CA 1
ATOM 1793 C C . ILE A 1 239 ? -15.377 22.474 -20.215 1.00 93.94 239 ILE A C 1
ATOM 1795 O O . ILE A 1 239 ? -14.746 22.192 -19.197 1.00 93.94 239 ILE A O 1
ATOM 1799 N N . ARG A 1 240 ? -15.349 21.738 -21.321 1.00 92.81 240 ARG A N 1
ATOM 1800 C CA . ARG A 1 240 ? -14.578 20.512 -21.470 1.00 92.81 240 ARG A CA 1
ATOM 1801 C C . ARG A 1 240 ? -13.567 20.676 -22.581 1.00 92.81 240 ARG A C 1
ATOM 1803 O O . ARG A 1 240 ? -13.945 21.020 -23.696 1.00 92.81 240 ARG A O 1
ATOM 1810 N N . ILE A 1 241 ? -12.305 20.366 -22.321 1.00 91.25 241 ILE A N 1
ATOM 1811 C CA . ILE A 1 241 ? -11.321 20.214 -23.394 1.00 91.25 241 ILE A CA 1
ATOM 1812 C C . ILE A 1 241 ? -11.215 18.746 -23.793 1.00 91.25 241 ILE A C 1
ATOM 1814 O O . ILE A 1 241 ? -10.898 17.887 -22.972 1.00 91.25 241 ILE A O 1
ATOM 1818 N N . VAL A 1 242 ? -11.480 18.459 -25.067 1.00 86.38 242 VAL A N 1
ATOM 1819 C CA . VAL A 1 242 ? -11.145 17.156 -25.642 1.00 86.38 242 VAL A CA 1
ATOM 1820 C C . VAL A 1 242 ? -9.708 17.271 -26.097 1.00 86.38 242 VAL A C 1
ATOM 1822 O O . VAL A 1 242 ? -9.404 17.893 -27.119 1.00 86.38 242 VAL A O 1
ATOM 1825 N N . ARG A 1 243 ? -8.793 16.726 -25.301 1.00 79.38 243 ARG A N 1
ATOM 1826 C CA . ARG A 1 243 ? -7.429 16.574 -25.781 1.00 79.38 243 ARG A CA 1
ATOM 1827 C C . ARG A 1 243 ? -7.403 15.273 -26.542 1.00 79.38 243 ARG A C 1
ATOM 1829 O O . ARG A 1 243 ? -7.898 14.257 -26.063 1.00 79.38 243 ARG A O 1
ATOM 1836 N N . LYS A 1 244 ? -6.720 15.285 -27.682 1.00 63.56 244 LYS A N 1
ATOM 1837 C CA . LYS A 1 244 ? -6.070 14.055 -28.096 1.00 63.56 244 LYS A CA 1
ATOM 1838 C C . LYS A 1 244 ? -5.157 13.694 -26.943 1.00 63.56 244 LYS A C 1
ATOM 1840 O O . LYS A 1 244 ? -4.100 14.308 -26.772 1.00 63.56 244 LYS A O 1
ATOM 1845 N N . THR A 1 245 ? -5.562 12.736 -26.115 1.00 47.91 245 THR A N 1
ATOM 1846 C CA . THR A 1 245 ? -4.540 11.920 -25.490 1.00 47.91 245 THR A CA 1
ATOM 1847 C C . THR A 1 245 ? -3.654 11.522 -26.648 1.00 47.91 245 THR A C 1
ATOM 1849 O O . THR A 1 245 ? -4.127 11.116 -27.713 1.00 47.91 245 THR A O 1
ATOM 1852 N N . ARG A 1 246 ? -2.342 11.676 -26.475 1.00 41.44 246 ARG A N 1
ATOM 1853 C CA . ARG A 1 246 ? -1.486 10.691 -27.113 1.00 41.44 246 ARG A CA 1
ATOM 1854 C C . ARG A 1 246 ? -2.111 9.385 -26.686 1.00 41.44 246 ARG A C 1
ATOM 1856 O O . ARG A 1 246 ? -2.056 9.059 -25.499 1.00 41.44 246 ARG A O 1
ATOM 1863 N N . SER A 1 247 ? -2.830 8.744 -27.599 1.00 34.28 247 SER A N 1
ATOM 1864 C CA . SER A 1 247 ? -3.339 7.429 -27.333 1.00 34.28 247 SER A CA 1
ATOM 1865 C C . SER A 1 247 ? -2.127 6.682 -26.797 1.00 34.28 247 SER A C 1
ATOM 1867 O O . SER A 1 247 ? -1.000 6.837 -27.291 1.00 34.28 247 SER A O 1
ATOM 1869 N N . ALA A 1 248 ? -2.330 5.858 -25.781 1.00 38.28 248 ALA A N 1
ATOM 1870 C CA . ALA A 1 248 ? -1.331 4.853 -25.459 1.00 38.28 248 ALA A CA 1
ATOM 1871 C C . ALA A 1 248 ? -0.974 3.993 -26.710 1.00 38.28 248 ALA A C 1
ATOM 1873 O O . ALA A 1 248 ? -0.041 3.202 -26.661 1.00 38.28 248 ALA A O 1
ATOM 1874 N N . GLY A 1 249 ? -1.666 4.194 -27.849 1.00 34.81 249 GLY A N 1
ATOM 1875 C CA . GLY A 1 249 ? -1.353 3.737 -29.200 1.00 34.81 249 GLY A CA 1
ATOM 1876 C C . GLY A 1 249 ? -0.869 4.776 -30.238 1.00 34.81 249 GLY A C 1
ATOM 1877 O O . GLY A 1 249 ? -1.015 4.494 -31.421 1.00 34.81 249 GLY A O 1
ATOM 1878 N N . SER A 1 250 ? -0.260 5.921 -29.892 1.00 32.41 250 SER A N 1
ATOM 1879 C CA . SER A 1 250 ? 0.512 6.724 -30.869 1.00 32.41 250 SER A CA 1
ATOM 1880 C C . SER A 1 250 ? 1.912 7.083 -30.359 1.00 32.41 250 SER A C 1
ATOM 1882 O O . SER A 1 250 ? 2.325 8.241 -30.282 1.00 32.41 250 SER A O 1
ATOM 1884 N N . LEU A 1 251 ? 2.692 6.034 -30.101 1.00 41.56 251 LEU A N 1
ATOM 1885 C CA . LEU A 1 251 ? 4.144 6.027 -30.304 1.00 41.56 251 LEU A CA 1
ATOM 1886 C C . LEU A 1 251 ? 4.520 5.999 -31.802 1.00 41.56 251 LEU A C 1
ATOM 1888 O O . LEU A 1 251 ? 5.623 5.593 -32.162 1.00 41.56 251 LEU A O 1
ATOM 1892 N N . GLU A 1 252 ? 3.647 6.451 -32.701 1.00 40.72 252 GLU A N 1
ATOM 1893 C CA . GLU A 1 252 ? 4.043 6.734 -34.076 1.00 40.72 252 GLU A CA 1
ATOM 1894 C C . GLU A 1 252 ? 4.666 8.126 -34.141 1.00 40.72 252 GLU A C 1
ATOM 1896 O O . GLU A 1 252 ? 4.009 9.162 -34.159 1.00 40.72 252 GLU A O 1
ATOM 1901 N N . GLY A 1 253 ? 5.993 8.121 -34.107 1.00 38.94 253 GLY A N 1
ATOM 1902 C CA . GLY A 1 253 ? 6.833 9.303 -34.276 1.00 38.94 253 GLY A CA 1
ATOM 1903 C C . GLY A 1 253 ? 8.306 9.015 -34.005 1.00 38.94 253 GLY A C 1
ATOM 1904 O O . GLY A 1 253 ? 9.179 9.690 -34.539 1.00 38.94 253 GLY A O 1
ATOM 1905 N N . LYS A 1 254 ? 8.597 7.950 -33.250 1.00 44.41 254 LYS A N 1
ATOM 1906 C CA . LYS A 1 254 ? 9.879 7.245 -33.301 1.00 44.41 254 LYS A CA 1
ATOM 1907 C C . LYS A 1 254 ? 9.566 5.759 -33.200 1.00 44.41 254 LYS A C 1
ATOM 1909 O O . LYS A 1 254 ? 9.259 5.297 -32.104 1.00 44.41 254 LYS A O 1
ATOM 1914 N N . LYS A 1 255 ? 9.618 5.021 -34.322 1.00 54.47 255 LYS A N 1
ATOM 1915 C CA . LYS A 1 255 ? 9.689 3.549 -34.280 1.00 54.47 255 LYS A CA 1
ATOM 1916 C C . LYS A 1 255 ? 10.704 3.200 -33.199 1.00 54.47 255 LYS A C 1
ATOM 1918 O O . LYS A 1 255 ? 11.843 3.665 -33.285 1.00 54.47 255 LYS A O 1
ATOM 1923 N N . GLN A 1 256 ? 10.282 2.483 -32.158 1.00 66.81 256 GLN A N 1
ATOM 1924 C CA . GLN A 1 256 ? 11.225 2.072 -31.130 1.00 66.81 256 GLN A CA 1
ATOM 1925 C C . GLN A 1 256 ? 12.341 1.289 -31.837 1.00 66.81 256 GLN A C 1
ATOM 1927 O O . GLN A 1 256 ? 12.027 0.423 -32.663 1.00 66.81 256 GLN A O 1
ATOM 1932 N N . PRO A 1 257 ? 13.618 1.623 -31.598 1.00 78.62 257 PRO A N 1
ATOM 1933 C CA . PRO A 1 257 ? 14.723 0.985 -32.299 1.00 78.62 257 PRO A CA 1
ATOM 1934 C C . PRO A 1 257 ? 14.640 -0.529 -32.110 1.00 78.62 257 PRO A C 1
ATOM 1936 O O . PRO A 1 257 ? 14.328 -0.991 -31.013 1.00 78.62 257 PRO A O 1
ATOM 1939 N N . ALA A 1 258 ? 14.839 -1.307 -33.176 1.00 82.75 258 ALA A N 1
ATOM 1940 C CA . ALA A 1 258 ? 14.746 -2.761 -33.084 1.00 82.75 258 ALA A CA 1
ATOM 1941 C C . ALA A 1 258 ? 15.682 -3.270 -31.971 1.00 82.75 258 ALA A C 1
ATOM 1943 O O . ALA A 1 258 ? 16.816 -2.786 -31.877 1.00 82.75 258 ALA A O 1
ATOM 1944 N N . PRO A 1 259 ? 15.219 -4.185 -31.104 1.00 86.56 259 PRO A N 1
ATOM 1945 C CA . PRO A 1 259 ? 16.090 -4.759 -30.094 1.00 86.56 259 PRO A CA 1
ATOM 1946 C C . PRO A 1 259 ? 17.215 -5.529 -30.784 1.00 86.56 259 PRO A C 1
ATOM 1948 O O . PRO A 1 259 ? 17.030 -6.107 -31.857 1.00 86.56 259 PRO A O 1
ATOM 1951 N N . ARG A 1 260 ? 18.403 -5.519 -30.184 1.00 89.25 260 ARG A N 1
ATOM 1952 C CA . ARG A 1 260 ? 19.533 -6.264 -30.732 1.00 89.25 260 ARG A CA 1
ATOM 1953 C C . ARG A 1 260 ? 19.394 -7.736 -30.362 1.00 89.25 260 ARG A C 1
ATOM 1955 O O . ARG A 1 260 ? 19.305 -8.049 -29.180 1.00 89.25 260 ARG A O 1
ATOM 1962 N N . SER A 1 261 ? 19.424 -8.631 -31.347 1.00 86.44 261 SER A N 1
ATOM 1963 C CA . SER A 1 261 ? 19.239 -10.076 -31.138 1.00 86.44 261 SER A CA 1
ATOM 1964 C C . SER A 1 261 ? 20.315 -10.728 -30.253 1.00 86.44 261 SER A C 1
ATOM 1966 O O . SER A 1 261 ? 20.112 -11.837 -29.768 1.00 86.44 261 SER A O 1
ATOM 1968 N N . ASP A 1 262 ? 21.455 -10.058 -30.056 1.00 90.25 262 ASP A N 1
ATOM 1969 C CA . ASP A 1 262 ? 22.583 -10.480 -29.217 1.00 90.25 262 ASP A CA 1
ATOM 1970 C C . ASP A 1 262 ? 22.526 -9.936 -27.775 1.00 90.25 262 ASP A C 1
ATOM 1972 O O . ASP A 1 262 ? 23.382 -10.274 -26.958 1.00 90.25 262 ASP A O 1
ATOM 1976 N N . ARG A 1 263 ? 21.531 -9.111 -27.426 1.00 94.00 263 ARG A N 1
ATOM 1977 C CA . ARG A 1 263 ? 21.441 -8.479 -26.103 1.00 94.00 263 ARG A CA 1
ATOM 1978 C C . ARG A 1 263 ? 20.281 -9.048 -25.298 1.00 94.00 263 ARG A C 1
ATOM 1980 O O . ARG A 1 263 ? 19.134 -8.641 -25.466 1.00 94.00 263 ARG A O 1
ATOM 1987 N N . LEU A 1 264 ? 20.594 -9.972 -24.397 1.00 96.38 264 LEU A N 1
ATOM 1988 C CA . LEU A 1 264 ? 19.635 -10.449 -23.400 1.00 96.38 264 LEU A CA 1
ATOM 1989 C C . LEU A 1 264 ? 19.438 -9.371 -22.324 1.00 96.38 264 LEU A C 1
ATOM 1991 O O . LEU A 1 264 ? 20.292 -8.503 -22.135 1.00 96.38 264 LEU A O 1
ATOM 1995 N N . CYS A 1 265 ? 18.339 -9.421 -21.579 1.00 95.62 265 CYS A N 1
ATOM 1996 C CA . CYS A 1 265 ? 18.169 -8.580 -20.394 1.00 95.62 265 CYS A CA 1
ATOM 1997 C C . CYS A 1 265 ? 17.843 -9.436 -19.178 1.00 95.62 265 CYS A C 1
ATOM 1999 O O . CYS A 1 265 ? 17.193 -10.471 -19.298 1.00 95.62 265 CYS A O 1
ATOM 2001 N N . LEU A 1 266 ? 18.307 -9.002 -18.012 1.00 95.19 266 LEU A N 1
ATOM 2002 C CA . LEU A 1 266 ? 18.131 -9.708 -16.754 1.00 95.19 266 LEU A CA 1
ATOM 2003 C C . LEU A 1 266 ? 17.566 -8.739 -15.719 1.00 95.19 266 LEU A C 1
ATOM 2005 O O . LEU A 1 266 ? 18.105 -7.650 -15.536 1.00 95.19 266 LEU A O 1
ATOM 2009 N N . ALA A 1 267 ? 16.494 -9.144 -15.049 1.00 93.25 267 ALA A N 1
ATOM 2010 C CA . ALA A 1 267 ? 15.883 -8.391 -13.964 1.00 93.25 267 ALA A CA 1
ATOM 2011 C C . ALA A 1 267 ? 15.488 -9.327 -12.827 1.00 93.25 267 ALA A C 1
ATOM 2013 O O . ALA A 1 267 ? 15.074 -10.462 -13.054 1.00 93.25 267 ALA A O 1
ATOM 2014 N N . SER A 1 268 ? 15.591 -8.849 -11.596 1.00 92.19 268 SER A N 1
ATOM 2015 C CA . SER A 1 268 ? 14.980 -9.501 -10.443 1.00 92.19 268 SER A CA 1
ATOM 2016 C C . SER A 1 268 ? 13.523 -9.070 -10.294 1.00 92.19 268 SER A C 1
ATOM 2018 O O . SER A 1 268 ? 13.113 -8.000 -10.762 1.00 92.19 268 SER A O 1
ATOM 2020 N N . HIS A 1 269 ? 12.728 -9.880 -9.597 1.00 86.06 269 HIS A N 1
ATOM 2021 C CA . HIS A 1 269 ? 11.393 -9.462 -9.188 1.00 86.06 269 HIS A CA 1
ATOM 2022 C C . HIS A 1 269 ? 11.456 -8.133 -8.406 1.00 86.06 269 HIS A C 1
ATOM 2024 O O . HIS A 1 269 ? 12.233 -7.997 -7.459 1.00 86.06 269 HIS A O 1
ATOM 2030 N N . ARG A 1 270 ? 10.667 -7.136 -8.841 1.00 84.25 270 ARG A N 1
ATOM 2031 C CA . ARG A 1 270 ? 10.597 -5.768 -8.274 1.00 84.25 270 ARG A CA 1
ATOM 2032 C C . ARG A 1 270 ? 11.930 -5.005 -8.217 1.00 84.25 270 ARG A C 1
ATOM 2034 O O . ARG A 1 270 ? 12.052 -4.042 -7.466 1.00 84.25 270 ARG A O 1
ATOM 2041 N N . GLY A 1 271 ? 12.938 -5.416 -8.990 1.00 88.00 271 GLY A N 1
ATOM 2042 C CA . GLY A 1 271 ? 14.248 -4.757 -8.982 1.00 88.00 271 GLY A CA 1
ATOM 2043 C C . GLY A 1 271 ? 15.021 -4.928 -7.668 1.00 88.00 271 GLY A C 1
ATOM 2044 O O . GLY A 1 271 ? 15.870 -4.095 -7.348 1.00 88.00 271 GLY A O 1
ATOM 2045 N N . ARG A 1 272 ? 14.729 -5.989 -6.898 1.00 91.50 272 ARG A N 1
ATOM 2046 C CA . ARG A 1 272 ? 15.473 -6.358 -5.684 1.00 91.50 272 ARG A CA 1
ATOM 2047 C C . ARG A 1 272 ? 16.939 -6.659 -5.987 1.00 91.50 272 ARG A C 1
ATOM 2049 O O . ARG A 1 272 ? 17.244 -7.369 -6.940 1.00 91.50 272 ARG A O 1
ATOM 2056 N N . THR A 1 273 ? 17.838 -6.183 -5.142 1.00 94.69 273 THR A N 1
ATOM 2057 C CA . THR A 1 273 ? 19.290 -6.398 -5.253 1.00 94.69 273 THR A CA 1
ATOM 2058 C C . THR A 1 273 ? 19.907 -7.027 -4.011 1.00 94.69 273 THR A C 1
ATOM 2060 O O . THR A 1 273 ? 21.078 -7.383 -4.045 1.00 94.69 273 THR A O 1
ATOM 2063 N N . VAL A 1 274 ? 19.156 -7.197 -2.921 1.00 96.56 274 VAL A N 1
ATOM 2064 C CA . VAL A 1 274 ? 19.645 -7.872 -1.711 1.00 96.56 274 VAL A CA 1
ATOM 2065 C C . VAL A 1 274 ? 18.776 -9.083 -1.417 1.00 96.56 274 VAL A C 1
ATOM 2067 O O . VAL A 1 274 ? 17.542 -8.983 -1.404 1.00 96.56 274 VAL A O 1
ATOM 2070 N N . PHE A 1 275 ? 19.442 -10.206 -1.167 1.00 96.62 275 PHE A N 1
ATOM 2071 C CA . PHE A 1 275 ? 18.818 -11.497 -0.951 1.00 96.62 275 PHE A CA 1
ATOM 2072 C C . PHE A 1 275 ? 19.366 -12.196 0.295 1.00 96.62 275 PHE A C 1
ATOM 2074 O O . PHE A 1 275 ? 20.544 -12.082 0.620 1.00 96.62 275 PHE A O 1
ATOM 2081 N N . GLU A 1 276 ? 18.508 -12.911 1.006 1.00 96.00 276 GLU A N 1
ATOM 2082 C CA . GLU A 1 276 ? 18.858 -13.781 2.120 1.00 96.00 276 GLU A CA 1
ATOM 2083 C C . GLU A 1 276 ? 19.382 -15.123 1.598 1.00 96.00 276 GLU A C 1
ATOM 2085 O O . GLU A 1 276 ? 18.887 -15.657 0.609 1.00 96.00 276 GLU A O 1
ATOM 2090 N N . GLN A 1 277 ? 20.396 -15.679 2.258 1.00 94.88 277 GLN A N 1
ATOM 2091 C CA . GLN A 1 277 ? 21.062 -16.899 1.812 1.00 94.88 277 GLN A CA 1
ATOM 2092 C C . GLN A 1 277 ? 20.111 -18.104 1.714 1.00 94.88 277 GLN A C 1
ATOM 2094 O O . GLN A 1 277 ? 20.283 -18.937 0.837 1.00 94.88 277 GLN A O 1
ATOM 2099 N N . GLY A 1 278 ? 19.103 -18.222 2.572 1.00 91.88 278 GLY A N 1
ATOM 2100 C CA . GLY A 1 278 ? 18.111 -19.295 2.524 1.00 91.88 278 GLY A CA 1
ATOM 2101 C C . GLY A 1 278 ? 16.967 -19.082 1.527 1.00 91.88 278 GLY A C 1
ATOM 2102 O O . GLY A 1 278 ? 16.107 -19.958 1.420 1.00 91.88 278 GLY A O 1
ATOM 2103 N N . GLU A 1 279 ? 16.912 -17.954 0.811 1.00 93.31 279 GLU A N 1
ATOM 2104 C CA . GLU A 1 279 ? 15.800 -17.644 -0.092 1.00 93.31 279 GLU A CA 1
ATOM 2105 C C . GLU A 1 279 ? 16.030 -18.144 -1.535 1.00 93.31 279 GLU A C 1
ATOM 2107 O O . GLU A 1 279 ? 17.155 -18.402 -1.964 1.00 93.31 279 GLU A O 1
ATOM 2112 N N . ASN A 1 280 ? 14.940 -18.278 -2.303 1.00 94.19 280 ASN A N 1
ATOM 2113 C CA . ASN A 1 280 ? 14.978 -18.661 -3.719 1.00 94.19 280 ASN A CA 1
ATOM 2114 C C . ASN A 1 280 ? 14.295 -17.589 -4.587 1.00 94.19 280 ASN A C 1
ATOM 2116 O O . ASN A 1 280 ? 13.144 -17.780 -4.995 1.00 94.19 280 ASN A O 1
ATOM 2120 N N . PRO A 1 281 ? 14.937 -16.433 -4.836 1.00 94.12 281 PRO A N 1
ATOM 2121 C CA . PRO A 1 281 ? 14.268 -15.313 -5.476 1.00 94.12 281 PRO A CA 1
ATOM 2122 C C . PRO A 1 281 ? 14.043 -15.573 -6.969 1.00 94.12 281 PRO A C 1
ATOM 2124 O O . PRO A 1 281 ? 14.841 -16.228 -7.647 1.00 94.12 281 PRO A O 1
ATOM 2127 N N . VAL A 1 282 ? 12.949 -15.015 -7.490 1.00 93.25 282 VAL A N 1
ATOM 2128 C CA . VAL A 1 282 ? 12.586 -15.110 -8.907 1.00 93.25 282 VAL A CA 1
ATOM 2129 C C . VAL A 1 282 ? 13.296 -14.022 -9.711 1.00 93.25 282 VAL A C 1
ATOM 2131 O O . VAL A 1 282 ? 13.217 -12.830 -9.402 1.00 93.25 282 VAL A O 1
ATOM 2134 N N . PHE A 1 283 ? 13.934 -14.442 -10.796 1.00 95.00 283 PHE A N 1
ATOM 2135 C CA . PHE A 1 283 ? 14.517 -13.596 -11.824 1.00 95.00 283 PHE A CA 1
ATOM 2136 C C . PHE A 1 283 ? 13.802 -13.798 -13.155 1.00 95.00 283 PHE A C 1
ATOM 2138 O O . PHE A 1 283 ? 13.230 -14.852 -13.434 1.00 95.00 283 PHE A O 1
ATOM 2145 N N . MET A 1 284 ? 13.867 -12.774 -13.995 1.00 95.31 284 MET A N 1
ATOM 2146 C CA . MET A 1 284 ? 13.369 -12.770 -15.356 1.00 95.31 284 MET A CA 1
ATOM 2147 C C . MET A 1 284 ? 14.532 -12.544 -16.312 1.00 95.31 284 MET A C 1
ATOM 2149 O O . MET A 1 284 ? 15.239 -11.541 -16.216 1.00 95.31 284 MET A O 1
ATOM 2153 N N . VAL A 1 285 ? 14.688 -13.453 -17.268 1.00 96.31 285 VAL A N 1
ATOM 2154 C CA . VAL A 1 285 ? 15.503 -13.219 -18.459 1.00 96.31 285 VAL A CA 1
ATOM 2155 C C . VAL A 1 285 ? 14.584 -12.845 -19.613 1.00 96.31 285 VAL A C 1
ATOM 2157 O O . VAL A 1 285 ? 13.639 -13.570 -19.927 1.00 96.31 285 VAL A O 1
ATOM 2160 N N . ILE A 1 286 ? 14.844 -11.696 -20.225 1.00 95.56 286 ILE A N 1
ATOM 2161 C CA . ILE A 1 286 ? 14.085 -11.164 -21.354 1.00 95.56 286 ILE A CA 1
ATOM 2162 C C . ILE A 1 286 ? 14.919 -11.365 -22.616 1.00 95.56 286 ILE A C 1
ATOM 2164 O O . ILE A 1 286 ? 16.086 -10.967 -22.682 1.00 95.56 286 ILE A O 1
ATOM 2168 N N . VAL A 1 287 ? 14.315 -12.013 -23.607 1.00 95.12 287 VAL A N 1
ATOM 2169 C CA . VAL A 1 287 ? 14.935 -12.379 -24.880 1.00 95.12 287 VAL A CA 1
ATOM 2170 C C . VAL A 1 287 ? 14.385 -11.492 -26.001 1.00 95.12 287 VAL A C 1
ATOM 2172 O O . VAL A 1 287 ? 13.166 -11.387 -26.151 1.00 95.12 287 VAL A O 1
ATOM 2175 N N . PRO A 1 288 ? 15.248 -10.833 -26.789 1.00 95.00 288 PRO A N 1
ATOM 2176 C CA . PRO A 1 288 ? 14.836 -9.908 -27.841 1.00 95.00 288 PRO A CA 1
ATOM 2177 C C . PRO A 1 288 ? 14.377 -10.626 -29.115 1.00 95.00 288 PRO A C 1
ATOM 2179 O O . PRO A 1 288 ? 14.758 -11.766 -29.387 1.00 95.00 288 PRO A O 1
ATOM 2182 N N . GLN A 1 289 ? 13.626 -9.913 -29.955 1.00 94.00 289 GLN A N 1
ATOM 2183 C CA . GLN A 1 289 ? 13.321 -10.338 -31.320 1.00 94.00 289 GLN A CA 1
ATOM 2184 C C . GLN A 1 289 ? 14.591 -10.699 -32.103 1.00 94.00 289 GLN A C 1
ATOM 2186 O O . GLN A 1 289 ? 15.602 -10.000 -32.048 1.00 94.00 289 GLN A O 1
ATOM 2191 N N . GLY A 1 290 ? 14.525 -11.787 -32.868 1.00 92.12 290 GLY A N 1
ATOM 2192 C CA . GLY A 1 290 ? 15.644 -12.319 -33.642 1.00 92.12 290 GLY A CA 1
ATOM 2193 C C . GLY A 1 290 ? 16.554 -13.260 -32.851 1.00 92.12 290 GLY A C 1
ATOM 2194 O O . GLY A 1 290 ? 17.458 -13.848 -33.444 1.00 92.12 290 GLY A O 1
ATOM 2195 N N . PHE A 1 291 ? 16.328 -13.449 -31.546 1.00 95.31 291 PHE A N 1
ATOM 2196 C CA . PHE A 1 291 ? 17.053 -14.452 -30.773 1.00 95.31 291 PHE A CA 1
ATOM 2197 C C . PHE A 1 291 ? 16.710 -15.869 -31.268 1.00 95.31 291 PHE A C 1
ATOM 2199 O O . PHE A 1 291 ? 15.539 -16.234 -31.412 1.00 95.31 291 PHE A O 1
ATOM 2206 N N . ALA A 1 292 ? 17.739 -16.672 -31.551 1.00 93.12 292 ALA A N 1
ATOM 2207 C CA . ALA A 1 292 ? 17.600 -17.963 -32.232 1.00 93.12 292 ALA A CA 1
ATOM 2208 C C . ALA A 1 292 ? 17.057 -19.097 -31.342 1.00 93.12 292 ALA A C 1
ATOM 2210 O O . ALA A 1 292 ? 16.634 -20.126 -31.870 1.00 93.12 292 ALA A O 1
ATOM 2211 N N . GLY A 1 293 ? 17.036 -18.905 -30.019 1.00 93.31 293 GLY A N 1
ATOM 2212 C CA . GLY A 1 293 ? 16.747 -19.961 -29.050 1.00 93.31 293 GLY A CA 1
ATOM 2213 C C . GLY A 1 293 ? 17.966 -20.840 -28.765 1.00 93.31 293 GLY A C 1
ATOM 2214 O O . GLY A 1 293 ? 18.890 -20.925 -29.574 1.00 93.31 293 GLY A O 1
ATOM 2215 N N . GLY A 1 294 ? 17.977 -21.497 -27.606 1.00 94.69 294 GLY A N 1
ATOM 2216 C CA . GLY A 1 294 ? 19.071 -22.389 -27.220 1.00 94.69 294 GLY A CA 1
ATOM 2217 C C . GLY A 1 294 ? 19.262 -22.528 -25.715 1.0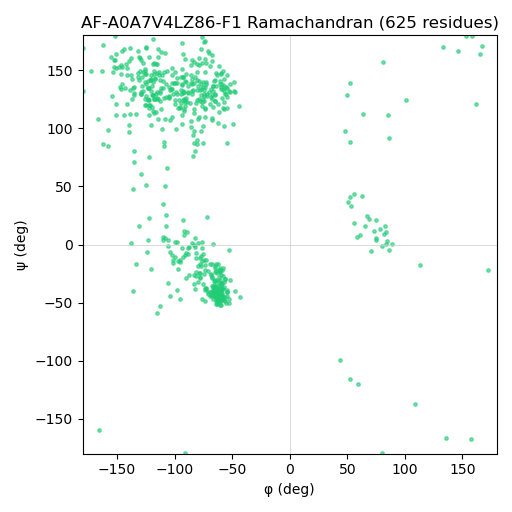0 94.69 294 GLY A C 1
ATOM 2218 O O . GLY A 1 294 ? 18.537 -21.929 -24.918 1.00 94.69 294 GLY A O 1
ATOM 2219 N N . GLU A 1 295 ? 20.240 -23.348 -25.330 1.00 97.44 295 GLU A N 1
ATOM 2220 C CA . GLU A 1 295 ? 20.687 -23.436 -23.940 1.00 97.44 295 GLU A CA 1
ATOM 2221 C C . GLU A 1 295 ? 21.394 -22.131 -23.548 1.00 97.44 295 GLU A C 1
ATOM 2223 O O . GLU A 1 295 ? 22.223 -21.599 -24.293 1.00 97.44 295 GLU A O 1
ATOM 2228 N N . ALA A 1 296 ? 21.042 -21.608 -22.381 1.00 97.31 296 ALA A N 1
ATOM 2229 C CA . ALA A 1 296 ? 21.643 -20.439 -21.771 1.00 97.31 296 ALA A CA 1
ATOM 2230 C C . ALA A 1 296 ? 22.227 -20.799 -20.406 1.00 97.31 296 ALA A C 1
ATOM 2232 O O . ALA A 1 296 ? 21.672 -21.625 -19.678 1.00 97.31 296 ALA A O 1
ATOM 2233 N N . ARG A 1 297 ? 23.337 -20.153 -20.055 1.00 97.69 297 ARG A N 1
ATOM 2234 C CA . ARG A 1 297 ? 24.063 -20.341 -18.796 1.00 97.69 297 ARG A CA 1
ATOM 2235 C C . ARG A 1 297 ? 23.939 -19.075 -17.963 1.00 97.69 297 ARG A C 1
ATOM 2237 O O . ARG A 1 297 ? 24.163 -17.981 -18.478 1.00 97.69 297 ARG A O 1
ATOM 2244 N N . ALA A 1 298 ? 23.591 -19.220 -16.690 1.00 96.81 298 ALA A N 1
ATOM 2245 C CA . ALA A 1 298 ? 23.675 -18.148 -15.710 1.00 96.81 298 ALA A CA 1
ATOM 2246 C C . ALA A 1 298 ? 25.039 -18.231 -15.017 1.00 96.81 298 ALA A C 1
ATOM 2248 O O . ALA A 1 298 ? 25.412 -19.276 -14.480 1.00 96.81 298 ALA A O 1
ATOM 2249 N N . ILE A 1 299 ? 25.792 -17.135 -15.051 1.00 96.81 299 ILE A N 1
ATOM 2250 C CA . ILE A 1 299 ? 27.152 -17.060 -14.520 1.00 96.81 299 ILE A CA 1
ATOM 2251 C C . ILE A 1 299 ? 27.214 -15.938 -13.494 1.00 96.81 299 ILE A C 1
ATOM 2253 O O . ILE A 1 299 ? 26.901 -14.790 -13.815 1.00 96.81 299 ILE A O 1
ATOM 2257 N N . ALA A 1 300 ? 27.651 -16.268 -12.283 1.00 96.12 300 ALA A N 1
ATOM 2258 C CA . ALA A 1 300 ? 27.950 -15.326 -11.218 1.00 96.12 300 ALA A CA 1
ATOM 2259 C C . ALA A 1 300 ? 29.462 -15.111 -11.071 1.00 96.12 300 ALA A C 1
ATOM 2261 O O . ALA A 1 300 ? 30.270 -15.989 -11.363 1.00 96.12 300 ALA A O 1
ATOM 2262 N N . SER A 1 301 ? 29.837 -13.935 -10.590 1.00 95.94 301 SER A N 1
ATOM 2263 C CA . SER A 1 301 ? 31.205 -13.540 -10.252 1.00 95.94 301 SER A CA 1
ATOM 2264 C C . SER A 1 301 ? 31.183 -12.694 -8.979 1.00 95.94 301 SER A C 1
ATOM 2266 O O . SER A 1 301 ? 30.198 -11.991 -8.745 1.00 95.94 301 SER A O 1
ATOM 2268 N N . GLY A 1 302 ? 32.257 -12.703 -8.195 1.00 94.31 302 GLY A N 1
ATOM 2269 C CA . GLY A 1 302 ? 32.386 -11.965 -6.938 1.00 94.31 302 GLY A CA 1
ATOM 2270 C C . GLY A 1 302 ? 32.361 -12.878 -5.713 1.00 94.31 302 GLY A C 1
ATOM 2271 O O . GLY A 1 302 ? 33.012 -13.924 -5.680 1.00 94.31 302 GLY A O 1
ATOM 2272 N N . GLY A 1 303 ? 31.632 -12.459 -4.687 1.00 90.94 303 GLY A N 1
ATOM 2273 C CA . GLY A 1 303 ? 31.567 -13.121 -3.393 1.00 90.94 303 GLY A CA 1
ATOM 2274 C C . GLY A 1 303 ? 32.765 -12.807 -2.490 1.00 90.94 303 GLY A C 1
ATOM 2275 O O . GLY A 1 303 ? 33.679 -12.074 -2.875 1.00 90.94 303 GLY A O 1
ATOM 2276 N N . PRO A 1 304 ? 32.793 -13.384 -1.277 1.00 87.19 304 PRO A N 1
ATOM 2277 C CA . PRO A 1 304 ? 33.802 -13.081 -0.259 1.00 87.19 304 PRO A CA 1
ATOM 2278 C C . PRO A 1 304 ? 35.228 -13.486 -0.665 1.00 87.19 304 PRO A C 1
ATOM 2280 O O . PRO A 1 304 ? 36.193 -12.989 -0.091 1.00 87.19 304 PRO A O 1
ATOM 2283 N N . TRP A 1 305 ? 35.371 -14.370 -1.657 1.00 86.50 305 TRP A N 1
ATOM 2284 C CA . TRP A 1 305 ? 36.661 -14.842 -2.170 1.00 86.50 305 TRP A CA 1
ATOM 2285 C C . TRP A 1 305 ? 37.010 -14.300 -3.561 1.00 86.50 305 TRP A C 1
ATOM 2287 O O . TRP A 1 305 ? 38.015 -14.716 -4.128 1.00 86.50 305 TRP A O 1
ATOM 2297 N N . GLY A 1 306 ? 36.198 -13.393 -4.119 1.00 85.69 306 GLY A N 1
ATOM 2298 C CA . GLY A 1 306 ? 36.476 -12.765 -5.413 1.00 85.69 306 GLY A CA 1
ATOM 2299 C C . GLY A 1 306 ? 36.522 -13.750 -6.583 1.00 85.69 306 GLY A C 1
ATOM 2300 O O . GLY A 1 306 ? 37.407 -13.661 -7.428 1.00 85.69 306 GLY A O 1
ATOM 2301 N N . VAL A 1 307 ? 35.597 -14.711 -6.632 1.00 86.75 307 VAL A N 1
ATOM 2302 C CA . VAL A 1 307 ? 35.581 -15.733 -7.683 1.00 86.75 307 VAL A CA 1
ATOM 2303 C C . VAL A 1 307 ? 35.240 -15.094 -9.027 1.00 86.75 307 VAL A C 1
ATOM 2305 O O . VAL A 1 307 ? 34.222 -14.418 -9.156 1.00 86.75 307 VAL A O 1
ATOM 2308 N N . GLU A 1 308 ? 36.069 -15.320 -10.045 1.00 86.38 308 GLU A N 1
ATOM 2309 C CA . GLU A 1 308 ? 35.885 -14.672 -11.348 1.00 86.38 308 GLU A CA 1
ATOM 2310 C C . GLU A 1 308 ? 34.671 -15.208 -12.113 1.00 86.38 308 GLU A C 1
ATOM 2312 O O . GLU A 1 308 ? 33.937 -14.424 -12.706 1.00 86.38 308 GLU A O 1
ATOM 2317 N N . HIS A 1 309 ? 34.427 -16.523 -12.086 1.00 89.81 309 HIS A N 1
ATOM 2318 C CA . HIS A 1 309 ? 33.326 -17.151 -12.818 1.00 89.81 309 HIS A CA 1
ATOM 2319 C C . HIS A 1 309 ? 32.822 -18.423 -12.125 1.00 89.81 309 HIS A C 1
ATOM 2321 O O . HIS A 1 309 ? 33.559 -19.396 -11.976 1.00 89.81 309 HIS A O 1
ATOM 2327 N N . ILE A 1 310 ? 31.541 -18.432 -11.762 1.00 92.44 310 ILE A N 1
ATOM 2328 C CA . ILE A 1 310 ? 30.803 -19.583 -11.237 1.00 92.44 310 ILE A CA 1
ATOM 2329 C C . ILE A 1 310 ? 29.563 -19.767 -12.107 1.00 92.44 310 ILE A C 1
ATOM 2331 O O . ILE A 1 310 ? 28.728 -18.869 -12.197 1.00 92.44 310 ILE A O 1
ATOM 2335 N N . GLU A 1 311 ? 29.422 -20.923 -12.749 1.00 95.31 311 GLU A N 1
ATOM 2336 C CA . GLU A 1 311 ? 28.152 -21.286 -13.378 1.00 95.31 311 GLU A CA 1
ATOM 2337 C C . GLU A 1 311 ? 27.155 -21.670 -12.281 1.00 95.31 311 GLU A C 1
ATOM 2339 O O . GLU A 1 311 ? 27.374 -22.633 -11.551 1.00 95.31 311 GLU A O 1
ATOM 2344 N N . ILE A 1 312 ? 26.073 -20.903 -12.170 1.00 94.75 312 ILE A N 1
ATOM 2345 C CA . ILE A 1 312 ? 25.045 -21.053 -11.128 1.00 94.75 312 ILE A CA 1
ATOM 2346 C C . ILE A 1 312 ? 23.750 -21.671 -11.666 1.00 94.75 312 ILE A C 1
ATOM 2348 O O . ILE A 1 312 ? 22.804 -21.888 -10.917 1.00 94.75 312 ILE A O 1
ATOM 2352 N N . GLY A 1 313 ? 23.687 -21.965 -12.967 1.00 95.69 313 GLY A N 1
ATOM 2353 C CA . GLY A 1 313 ? 22.569 -22.695 -13.550 1.00 95.69 313 GLY A CA 1
ATOM 2354 C C . GLY A 1 313 ? 22.522 -22.662 -15.072 1.00 95.69 313 GLY A C 1
ATOM 2355 O O . GLY A 1 313 ? 23.238 -21.904 -15.732 1.00 95.69 313 GLY A O 1
ATOM 2356 N N . ARG A 1 314 ? 21.624 -23.482 -15.624 1.00 96.75 314 ARG A N 1
ATOM 2357 C CA . ARG A 1 314 ? 21.302 -23.539 -17.054 1.00 96.75 314 ARG A CA 1
ATOM 2358 C C . ARG A 1 314 ? 19.801 -23.467 -17.271 1.00 96.75 314 ARG A C 1
ATOM 2360 O O . ARG A 1 314 ? 19.028 -23.948 -16.446 1.00 96.75 314 ARG A O 1
ATOM 2367 N N . MET A 1 315 ? 19.393 -22.901 -18.399 1.00 95.69 315 MET A N 1
ATOM 2368 C CA . MET A 1 315 ? 17.991 -22.812 -18.800 1.00 95.69 315 MET A CA 1
ATOM 2369 C C . MET A 1 315 ? 17.852 -22.862 -20.320 1.00 95.69 315 MET A C 1
ATOM 2371 O O . MET A 1 315 ? 18.753 -22.451 -21.045 1.00 95.69 315 MET A O 1
ATOM 2375 N N . LEU A 1 316 ? 16.709 -23.338 -20.812 1.00 95.44 316 LEU A N 1
ATOM 2376 C CA . LEU A 1 316 ? 16.390 -23.288 -22.237 1.00 95.44 316 LEU A CA 1
ATOM 2377 C C . LEU A 1 316 ? 15.634 -21.994 -22.550 1.00 95.44 316 LEU A C 1
ATOM 2379 O O . LEU A 1 316 ? 14.566 -21.742 -21.988 1.00 95.44 316 LEU A O 1
ATOM 2383 N N . LEU A 1 317 ? 16.167 -21.194 -23.472 1.00 95.81 317 LEU A N 1
ATOM 2384 C CA . LEU A 1 317 ? 15.531 -19.968 -23.941 1.00 95.81 317 LEU A CA 1
ATOM 2385 C C . LEU A 1 317 ? 14.840 -20.191 -25.295 1.00 95.81 317 LEU A C 1
ATOM 2387 O O . LEU A 1 317 ? 15.389 -20.875 -26.165 1.00 95.81 317 LEU A O 1
ATOM 2391 N N . PRO A 1 318 ? 13.633 -19.631 -25.495 1.00 93.25 318 PRO A N 1
ATOM 2392 C CA . PRO A 1 318 ? 12.872 -19.802 -26.729 1.00 93.25 318 PRO A CA 1
ATOM 2393 C C . PRO A 1 318 ? 13.490 -19.009 -27.881 1.00 93.25 318 PRO A C 1
ATOM 2395 O O . PRO A 1 318 ? 14.135 -17.990 -27.662 1.00 93.25 318 PRO A O 1
ATOM 2398 N N . ALA A 1 319 ? 13.227 -19.426 -29.117 1.00 93.69 319 ALA A N 1
ATOM 2399 C CA . ALA A 1 319 ? 13.437 -18.555 -30.268 1.00 93.69 319 ALA A CA 1
ATOM 2400 C C . ALA A 1 319 ? 12.350 -17.469 -30.308 1.00 93.69 319 ALA A C 1
ATOM 2402 O O . ALA A 1 319 ? 11.177 -17.772 -30.085 1.00 93.69 319 ALA A O 1
ATOM 2403 N N . VAL A 1 320 ? 12.710 -16.232 -30.654 1.00 93.69 320 VAL A N 1
ATOM 2404 C CA . VAL A 1 320 ? 11.775 -15.095 -30.700 1.00 93.69 320 VAL A CA 1
ATOM 2405 C C . VAL A 1 320 ? 11.767 -14.502 -32.103 1.00 93.69 320 VAL A C 1
ATOM 2407 O O . VAL A 1 320 ? 12.756 -13.922 -32.543 1.00 93.69 320 VAL A O 1
ATOM 2410 N N . ARG A 1 321 ? 10.658 -14.656 -32.832 1.00 90.94 321 ARG A N 1
ATOM 2411 C CA . ARG A 1 321 ? 10.555 -14.232 -34.244 1.00 90.94 321 ARG A CA 1
ATOM 2412 C C . ARG A 1 321 ? 9.586 -13.072 -34.442 1.00 90.94 321 ARG A C 1
ATOM 2414 O O . ARG A 1 321 ? 9.966 -12.041 -34.993 1.00 90.94 321 ARG A O 1
ATOM 2421 N N . ASP A 1 322 ? 8.366 -13.234 -33.943 1.00 88.50 322 ASP A N 1
ATOM 2422 C CA . ASP A 1 322 ? 7.231 -12.387 -34.338 1.00 88.50 322 ASP A CA 1
ATOM 2423 C C . ASP A 1 322 ? 6.871 -11.311 -33.303 1.00 88.50 322 ASP A C 1
ATOM 2425 O O . ASP A 1 322 ? 6.067 -10.424 -33.576 1.00 88.50 322 ASP A O 1
ATOM 2429 N N . VAL A 1 323 ? 7.481 -11.367 -32.117 1.00 89.06 323 VAL A N 1
ATOM 2430 C CA . VAL A 1 323 ? 7.273 -10.406 -31.026 1.00 89.06 323 VAL A CA 1
ATOM 2431 C C . VAL A 1 323 ? 8.574 -9.698 -30.680 1.00 89.06 323 VAL A C 1
ATOM 2433 O O . VAL A 1 323 ? 9.661 -10.220 -30.921 1.00 89.06 323 VAL A O 1
ATOM 2436 N N . ARG A 1 324 ? 8.464 -8.492 -30.112 1.00 90.75 324 ARG A N 1
ATOM 2437 C CA . ARG A 1 324 ? 9.626 -7.654 -29.790 1.00 90.75 324 ARG A CA 1
ATOM 2438 C C . ARG A 1 324 ? 10.488 -8.264 -28.675 1.00 90.75 324 ARG A C 1
ATOM 2440 O O . ARG A 1 324 ? 11.711 -8.174 -28.747 1.00 90.75 324 ARG A O 1
ATOM 2447 N N . TYR A 1 325 ? 9.846 -8.915 -27.702 1.00 92.81 325 TYR A N 1
ATOM 2448 C CA . TYR A 1 325 ? 10.487 -9.676 -26.630 1.00 92.81 325 TYR A CA 1
ATOM 2449 C C . TYR A 1 325 ? 9.631 -10.887 -26.226 1.00 92.81 325 TYR A C 1
ATOM 2451 O O . TYR A 1 325 ? 8.410 -10.856 -26.373 1.00 92.81 325 TYR A O 1
ATOM 2459 N N . ASP A 1 326 ? 10.274 -11.916 -25.681 1.00 93.25 326 ASP A N 1
ATOM 2460 C CA . ASP A 1 326 ? 9.676 -12.976 -24.847 1.00 93.25 326 ASP A CA 1
ATOM 2461 C C . ASP A 1 326 ? 10.470 -13.017 -23.519 1.00 93.25 326 ASP A C 1
ATOM 2463 O O . ASP A 1 326 ? 11.510 -12.363 -23.392 1.00 93.25 326 ASP A O 1
ATOM 2467 N N . SER A 1 327 ? 10.015 -13.744 -22.502 1.00 92.88 327 SER A N 1
ATOM 2468 C CA . SER A 1 327 ? 10.737 -13.855 -21.233 1.00 92.88 327 SER A CA 1
ATOM 2469 C C . SER A 1 327 ? 10.591 -15.222 -20.579 1.00 92.88 327 SER A C 1
ATOM 2471 O O . SER A 1 327 ? 9.615 -15.947 -20.774 1.00 92.88 327 SER A O 1
ATOM 2473 N N . ARG A 1 328 ? 11.590 -15.611 -19.788 1.00 93.94 328 ARG A N 1
ATOM 2474 C CA . ARG A 1 328 ? 11.529 -16.803 -18.938 1.00 93.94 328 ARG A CA 1
ATOM 2475 C C . ARG A 1 328 ? 11.825 -16.412 -17.501 1.00 93.94 328 ARG A C 1
ATOM 2477 O O . ARG A 1 328 ? 12.714 -15.604 -17.238 1.00 93.94 328 ARG A O 1
ATOM 2484 N N . LEU A 1 329 ? 11.049 -16.982 -16.587 1.00 94.81 329 LEU A N 1
ATOM 2485 C CA . LEU A 1 329 ? 11.297 -16.874 -15.159 1.00 94.81 329 LEU A CA 1
ATOM 2486 C C . LEU A 1 329 ? 12.183 -18.034 -14.721 1.00 94.81 329 LEU A C 1
ATOM 2488 O O . LEU A 1 329 ? 11.994 -19.165 -15.170 1.00 94.81 329 LEU A O 1
ATOM 2492 N N . PHE A 1 330 ? 13.119 -17.752 -13.828 1.00 94.38 330 PHE A N 1
ATOM 2493 C CA . PHE A 1 330 ? 13.906 -18.765 -13.140 1.00 94.38 330 PHE A CA 1
ATOM 2494 C C . PHE A 1 330 ? 14.084 -18.371 -11.676 1.00 94.38 330 PHE A C 1
ATOM 2496 O O . PHE A 1 330 ? 13.968 -17.201 -11.318 1.00 94.38 330 PHE A O 1
ATOM 2503 N N . THR A 1 331 ? 14.357 -19.350 -10.825 1.00 95.44 331 THR A N 1
ATOM 2504 C CA . THR A 1 331 ? 14.683 -19.132 -9.414 1.00 95.44 331 THR A CA 1
ATOM 2505 C C . THR A 1 331 ? 16.179 -19.295 -9.218 1.00 95.44 331 THR A C 1
ATOM 2507 O O . THR A 1 331 ? 16.758 -20.264 -9.712 1.00 95.44 331 THR A O 1
ATOM 2510 N N . LEU A 1 332 ? 16.803 -18.374 -8.492 1.00 94.81 332 LEU A N 1
ATOM 2511 C CA . LEU A 1 332 ? 18.185 -18.529 -8.043 1.00 94.81 332 LEU A CA 1
ATOM 2512 C C . LEU A 1 332 ? 18.186 -19.258 -6.696 1.00 94.81 332 LEU A C 1
ATOM 2514 O O . LEU A 1 332 ? 17.456 -18.851 -5.808 1.00 94.81 332 LEU A O 1
ATOM 2518 N N . ALA A 1 333 ? 18.992 -20.300 -6.514 1.00 95.19 333 ALA A N 1
ATOM 2519 C CA . ALA A 1 333 ? 19.191 -20.886 -5.191 1.00 95.19 333 ALA A CA 1
ATOM 2520 C C . ALA A 1 333 ? 20.272 -20.093 -4.443 1.00 95.19 333 ALA A C 1
ATOM 2522 O O . ALA A 1 333 ? 21.464 -20.341 -4.622 1.00 95.19 333 ALA A O 1
ATOM 2523 N N . CYS A 1 334 ? 19.886 -19.108 -3.623 1.00 95.00 334 CYS A N 1
ATOM 2524 C CA . CYS A 1 334 ? 20.872 -18.283 -2.909 1.00 95.00 334 CYS A CA 1
ATOM 2525 C C . CYS A 1 334 ? 21.697 -19.092 -1.896 1.00 95.00 334 CYS A C 1
ATOM 2527 O O . CYS A 1 334 ? 22.807 -18.681 -1.562 1.00 95.00 334 CYS A O 1
ATOM 2529 N N . GLY A 1 335 ? 21.204 -20.261 -1.472 1.00 94.06 335 GLY A N 1
ATOM 2530 C CA . GLY A 1 335 ? 21.886 -21.141 -0.520 1.00 94.06 335 GLY A CA 1
ATOM 2531 C C . GLY A 1 335 ? 23.215 -21.690 -1.031 1.00 94.06 335 GLY A C 1
ATOM 2532 O O . GLY A 1 335 ? 24.100 -21.987 -0.230 1.00 94.06 335 GLY A O 1
ATOM 2533 N N . ASP A 1 336 ? 23.380 -21.754 -2.353 1.00 92.62 336 ASP A N 1
ATOM 2534 C CA . ASP A 1 336 ? 24.594 -22.251 -3.005 1.00 92.62 336 ASP A CA 1
ATOM 2535 C C . ASP A 1 336 ? 25.708 -21.194 -3.069 1.00 92.62 336 ASP A C 1
ATOM 2537 O O . ASP A 1 336 ? 26.840 -21.487 -3.460 1.00 92.62 336 ASP A O 1
ATOM 2541 N N . LEU A 1 337 ? 25.407 -19.955 -2.675 1.00 93.19 337 LEU A N 1
ATOM 2542 C CA . LEU A 1 337 ? 26.337 -18.838 -2.686 1.00 93.19 337 LEU A CA 1
ATOM 2543 C C . LEU A 1 337 ? 26.583 -18.345 -1.247 1.00 93.19 337 LEU A C 1
ATOM 2545 O O . LEU A 1 337 ? 25.638 -18.096 -0.493 1.00 93.19 337 LEU A O 1
ATOM 2549 N N . PRO A 1 338 ? 27.847 -18.184 -0.813 1.00 94.19 338 PRO A N 1
ATOM 2550 C CA . PRO A 1 338 ? 28.136 -17.604 0.496 1.00 94.19 338 PRO A CA 1
ATOM 2551 C C . PRO A 1 338 ? 27.745 -16.116 0.547 1.00 94.19 338 PRO A C 1
ATOM 2553 O O . PRO A 1 338 ? 27.699 -15.466 -0.501 1.00 94.19 338 PRO A O 1
ATOM 2556 N N . PRO A 1 339 ? 27.512 -15.532 1.738 1.00 95.44 339 PRO A N 1
ATOM 2557 C CA . PRO A 1 339 ? 27.206 -14.109 1.858 1.00 95.44 339 PRO A CA 1
ATOM 2558 C C . PRO A 1 339 ? 28.307 -13.229 1.252 1.00 95.44 339 PRO A C 1
ATOM 2560 O O . PRO A 1 339 ? 29.495 -13.479 1.462 1.00 95.44 339 PRO A O 1
ATOM 2563 N N . GLY A 1 340 ? 27.917 -12.203 0.498 1.00 95.56 340 GLY A N 1
ATOM 2564 C CA . GLY A 1 340 ? 28.833 -11.318 -0.218 1.00 95.56 340 GLY A CA 1
ATOM 2565 C C . GLY A 1 340 ? 28.176 -10.585 -1.386 1.00 95.56 340 GLY A C 1
ATOM 2566 O O . GLY A 1 340 ? 26.990 -10.760 -1.669 1.00 95.56 340 GLY A O 1
ATOM 2567 N N . GLU A 1 341 ? 28.956 -9.752 -2.068 1.00 97.06 341 GLU A N 1
ATOM 2568 C CA . GLU A 1 341 ? 28.523 -9.019 -3.260 1.00 97.06 341 GLU A CA 1
ATOM 2569 C C . GLU A 1 341 ? 28.857 -9.794 -4.532 1.00 97.06 341 GLU A C 1
ATOM 2571 O O . GLU A 1 341 ? 29.986 -10.241 -4.722 1.00 97.06 341 GLU A O 1
ATOM 2576 N N . TYR A 1 342 ? 27.883 -9.921 -5.423 1.00 97.06 342 TYR A N 1
ATOM 2577 C CA . TYR A 1 342 ? 27.980 -10.677 -6.660 1.00 97.06 342 TYR A CA 1
ATOM 2578 C C . TYR A 1 342 ? 27.514 -9.854 -7.856 1.00 97.06 342 TYR A C 1
ATOM 2580 O O . TYR A 1 342 ? 26.761 -8.883 -7.755 1.00 97.06 342 TYR A O 1
ATOM 2588 N N . SER A 1 343 ? 27.935 -10.302 -9.028 1.00 97.06 343 SER A N 1
ATOM 2589 C CA . SER A 1 343 ? 27.414 -9.873 -10.314 1.00 97.06 343 SER A CA 1
ATOM 2590 C C . SER A 1 343 ? 27.048 -11.110 -11.124 1.00 97.06 343 SER A C 1
ATOM 2592 O O . SER A 1 343 ? 27.871 -12.009 -11.261 1.00 97.06 343 SER A O 1
ATOM 2594 N N . MET A 1 344 ? 25.834 -11.164 -11.668 1.00 96.75 344 MET A N 1
ATOM 2595 C CA . MET A 1 344 ? 25.336 -12.269 -12.491 1.00 96.75 344 MET A CA 1
ATOM 2596 C C . MET A 1 344 ? 25.025 -11.795 -13.908 1.00 96.75 344 MET A C 1
ATOM 2598 O O . MET A 1 344 ? 24.508 -10.704 -14.103 1.00 96.75 344 MET A O 1
ATOM 2602 N N . HIS A 1 345 ? 25.286 -12.628 -14.905 1.00 97.38 345 HIS A N 1
ATOM 2603 C CA . HIS A 1 345 ? 24.776 -12.437 -16.261 1.00 97.38 345 HIS A CA 1
ATOM 2604 C C . HIS A 1 345 ? 24.309 -13.768 -16.848 1.00 97.38 345 HIS A C 1
ATOM 2606 O O . HIS A 1 345 ? 24.703 -14.836 -16.377 1.00 97.38 345 HIS A O 1
ATOM 2612 N N . VAL A 1 346 ? 23.476 -13.695 -17.884 1.00 97.62 346 VAL A N 1
ATOM 2613 C CA . VAL A 1 346 ? 23.048 -14.854 -18.671 1.00 97.62 346 VAL A CA 1
ATOM 2614 C C . VAL A 1 346 ? 23.681 -14.775 -20.056 1.00 97.62 346 VAL A C 1
ATOM 2616 O O . VAL A 1 346 ? 23.676 -13.712 -20.679 1.00 97.62 346 VAL A O 1
ATOM 2619 N N . GLU A 1 347 ? 24.219 -15.890 -20.543 1.00 96.88 347 GLU A N 1
ATOM 2620 C CA . GLU A 1 347 ? 24.803 -16.012 -21.883 1.00 96.88 347 GLU A CA 1
ATOM 2621 C C . GLU A 1 347 ? 24.220 -17.203 -22.655 1.00 96.88 347 GLU A C 1
ATOM 2623 O O . GLU A 1 347 ? 23.916 -18.244 -22.074 1.00 96.88 347 GLU A O 1
ATOM 2628 N N . SER A 1 348 ? 24.054 -17.058 -23.972 1.00 96.25 348 SER A N 1
ATOM 2629 C CA . SER A 1 348 ? 23.645 -18.129 -24.890 1.00 96.25 348 SER A CA 1
ATOM 2630 C C . SER A 1 348 ? 24.224 -17.877 -26.284 1.00 96.25 348 SER A C 1
ATOM 2632 O O . SER A 1 348 ? 23.850 -16.920 -26.967 1.00 96.25 348 SER A O 1
ATOM 2634 N N . GLY A 1 349 ? 25.165 -18.721 -26.716 1.00 91.44 349 GLY A N 1
ATOM 2635 C CA . GLY A 1 349 ? 25.909 -18.502 -27.958 1.00 91.44 349 GLY A CA 1
ATOM 2636 C C . GLY A 1 349 ? 26.671 -17.174 -27.921 1.00 91.44 349 GLY A C 1
ATOM 2637 O O . GLY A 1 349 ? 27.514 -16.966 -27.056 1.00 91.44 349 GLY A O 1
ATOM 2638 N N . THR A 1 350 ? 26.369 -16.268 -28.852 1.00 90.31 350 THR A N 1
ATOM 2639 C CA . THR A 1 350 ? 26.932 -14.906 -28.870 1.00 90.31 350 THR A CA 1
ATOM 2640 C C . THR A 1 350 ? 26.091 -13.892 -28.094 1.00 90.31 350 THR A C 1
ATOM 2642 O O . THR A 1 350 ? 26.506 -12.742 -27.971 1.00 90.31 350 THR A O 1
ATOM 2645 N N . ALA A 1 351 ? 24.900 -14.276 -27.622 1.00 95.19 351 ALA A N 1
ATOM 2646 C CA . ALA A 1 351 ? 24.004 -13.380 -26.907 1.00 95.19 351 ALA A CA 1
ATOM 2647 C C . ALA A 1 351 ? 24.345 -13.335 -25.414 1.00 95.19 351 ALA A C 1
ATOM 2649 O O . ALA A 1 351 ? 24.610 -14.373 -24.803 1.00 95.19 351 ALA A O 1
ATOM 2650 N N . ARG A 1 352 ? 24.310 -12.143 -24.811 1.00 96.31 352 ARG A N 1
ATOM 2651 C CA . ARG A 1 352 ? 24.657 -11.943 -23.396 1.00 96.31 352 ARG A CA 1
ATOM 2652 C C . ARG A 1 352 ? 23.826 -10.830 -22.763 1.00 96.31 352 ARG A C 1
ATOM 2654 O O . ARG A 1 352 ? 23.465 -9.871 -23.443 1.00 96.31 352 ARG A O 1
ATOM 2661 N N . SER A 1 353 ? 23.517 -10.963 -21.473 1.00 96.38 353 SER A N 1
ATOM 2662 C CA . SER A 1 353 ? 22.891 -9.895 -20.692 1.00 96.38 353 SER A CA 1
ATOM 2663 C C . SER A 1 353 ? 23.910 -8.923 -20.112 1.00 96.38 353 SER A C 1
ATOM 2665 O O . SER A 1 353 ? 25.048 -9.297 -19.817 1.00 96.38 353 SER A O 1
ATOM 2667 N N . ASP A 1 354 ? 23.468 -7.693 -19.853 1.00 93.12 354 ASP A N 1
ATOM 2668 C CA . ASP A 1 354 ? 24.214 -6.797 -18.973 1.00 93.12 354 ASP A CA 1
ATOM 2669 C C . ASP A 1 354 ? 24.356 -7.441 -17.571 1.00 93.12 354 ASP A C 1
ATOM 2671 O O . ASP A 1 354 ? 23.470 -8.204 -17.154 1.00 93.12 354 ASP A O 1
ATOM 2675 N N . PRO A 1 355 ? 25.464 -7.196 -16.845 1.00 94.62 355 PRO A N 1
ATOM 2676 C CA . PRO A 1 355 ? 25.650 -7.757 -15.513 1.00 94.62 355 PRO A CA 1
ATOM 2677 C C . PRO A 1 355 ? 24.663 -7.166 -14.495 1.00 94.62 355 PRO A C 1
ATOM 2679 O O . PRO A 1 355 ? 24.565 -5.950 -14.335 1.00 94.62 355 PRO A O 1
ATOM 2682 N N . PHE A 1 356 ? 23.974 -8.038 -13.765 1.00 96.00 356 PHE A N 1
ATOM 2683 C CA . PHE A 1 356 ? 23.085 -7.714 -12.657 1.00 96.00 356 PHE A CA 1
ATOM 2684 C C . PHE A 1 356 ? 23.835 -7.831 -11.329 1.00 96.00 356 PHE A C 1
ATOM 2686 O O . PHE A 1 356 ? 24.288 -8.917 -10.966 1.00 96.00 356 PHE A O 1
ATOM 2693 N N . ARG A 1 357 ? 23.963 -6.728 -10.589 1.00 96.69 357 ARG A N 1
ATOM 2694 C CA . ARG A 1 357 ? 24.636 -6.713 -9.281 1.00 96.69 357 ARG A CA 1
ATOM 2695 C C . ARG A 1 357 ? 23.658 -7.034 -8.161 1.00 96.69 357 ARG A C 1
ATOM 2697 O O . ARG A 1 357 ? 22.558 -6.488 -8.131 1.00 96.69 357 ARG A O 1
ATOM 2704 N N . PHE A 1 358 ? 24.081 -7.879 -7.232 1.00 96.62 358 PHE A N 1
ATOM 2705 C CA . PHE A 1 358 ? 23.283 -8.249 -6.071 1.00 96.62 358 PHE A CA 1
ATOM 2706 C C . PHE A 1 358 ? 24.151 -8.610 -4.868 1.00 96.62 358 PHE A C 1
ATOM 2708 O O . PHE A 1 358 ? 25.340 -8.884 -4.999 1.00 96.62 358 PHE A O 1
ATOM 2715 N N . THR A 1 359 ? 23.546 -8.634 -3.689 1.00 97.06 359 THR A N 1
ATOM 2716 C CA . THR A 1 359 ? 24.192 -8.987 -2.426 1.00 97.06 359 THR A CA 1
ATOM 2717 C C . THR A 1 359 ? 23.451 -10.153 -1.797 1.00 97.06 359 THR A C 1
ATOM 2719 O O . THR A 1 359 ? 22.224 -10.129 -1.719 1.00 97.06 359 THR A O 1
ATOM 2722 N N . ILE A 1 360 ? 24.191 -11.147 -1.314 1.00 96.81 360 ILE A N 1
ATOM 2723 C CA . ILE A 1 360 ? 23.658 -12.205 -0.457 1.00 96.81 360 ILE A CA 1
ATOM 2724 C C . ILE A 1 360 ? 24.044 -11.904 0.984 1.00 96.81 360 ILE A C 1
ATOM 2726 O O . ILE A 1 360 ? 25.211 -11.652 1.282 1.00 96.81 360 ILE A O 1
ATOM 2730 N N . VAL A 1 361 ? 23.064 -11.946 1.879 1.00 95.88 361 VAL A N 1
ATOM 2731 C CA . VAL A 1 361 ? 23.231 -11.738 3.319 1.00 95.88 361 VAL A CA 1
ATOM 2732 C C . VAL A 1 361 ? 22.729 -12.945 4.099 1.00 95.88 361 VAL A C 1
ATOM 2734 O O . VAL A 1 361 ? 21.936 -13.737 3.598 1.00 95.88 361 VAL A O 1
ATOM 2737 N N . ARG A 1 362 ? 23.160 -13.074 5.354 1.00 92.94 362 ARG A N 1
ATOM 2738 C CA . ARG A 1 362 ? 22.658 -14.095 6.279 1.00 92.94 362 ARG A CA 1
ATOM 2739 C C . ARG A 1 362 ? 21.915 -13.427 7.428 1.00 92.94 362 ARG A C 1
ATOM 2741 O O . ARG A 1 362 ? 22.481 -12.574 8.111 1.00 92.94 362 ARG A O 1
ATOM 2748 N N . LEU A 1 363 ? 20.665 -13.823 7.666 1.00 88.75 363 LEU A N 1
ATOM 2749 C CA . LEU A 1 363 ? 19.892 -13.329 8.809 1.00 88.75 363 LEU A CA 1
ATOM 2750 C C . LEU A 1 363 ? 20.222 -14.127 10.078 1.00 88.75 363 LEU A C 1
ATOM 2752 O O . LEU A 1 363 ? 19.551 -15.101 10.423 1.00 88.75 363 LEU A O 1
ATOM 2756 N N . GLU A 1 364 ? 21.256 -13.694 10.792 1.00 83.94 364 GLU A N 1
ATOM 2757 C CA . GLU A 1 364 ? 21.683 -14.310 12.052 1.00 83.94 364 GLU A CA 1
ATOM 2758 C C . GLU A 1 364 ? 20.882 -13.807 13.254 1.00 83.94 364 GLU A C 1
ATOM 2760 O O . GLU A 1 364 ? 20.646 -12.606 13.385 1.00 83.94 364 GLU A O 1
ATOM 2765 N N . SER A 1 365 ? 20.532 -14.727 14.157 1.00 81.19 365 SER A N 1
ATOM 2766 C CA . SER A 1 365 ? 20.034 -14.387 15.492 1.00 81.19 365 SER A CA 1
ATOM 2767 C C . SER A 1 365 ? 21.224 -14.120 16.418 1.00 81.19 365 SER 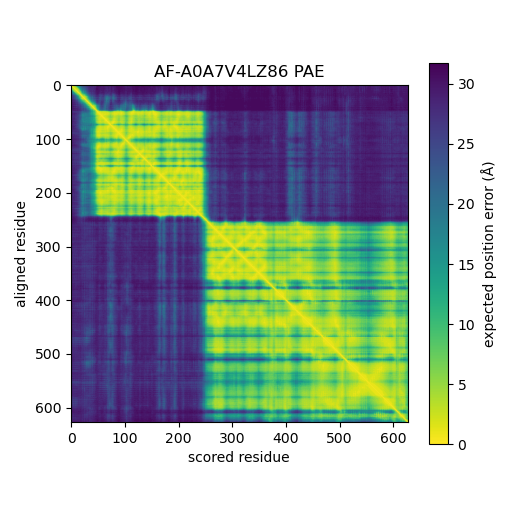A C 1
ATOM 2769 O O . SER A 1 365 ? 22.014 -15.021 16.691 1.00 81.19 365 SER A O 1
ATOM 2771 N N . LEU A 1 366 ? 21.348 -12.896 16.919 1.00 80.56 366 LEU A N 1
ATOM 2772 C CA . LEU A 1 366 ? 22.300 -12.461 17.947 1.00 80.56 366 LEU A CA 1
ATOM 2773 C C . LEU A 1 366 ? 21.861 -12.901 19.348 1.00 80.56 366 LEU A C 1
ATOM 2775 O O . LEU A 1 366 ? 22.584 -12.729 20.331 1.00 80.56 366 LEU A O 1
ATOM 2779 N N . SER A 1 367 ? 20.635 -13.401 19.460 1.00 72.62 367 SER A N 1
ATOM 2780 C CA . SER A 1 367 ? 19.967 -13.701 20.711 1.00 72.62 367 SER A CA 1
ATOM 2781 C C . SER A 1 367 ? 19.232 -15.037 20.643 1.00 72.62 367 SER A C 1
ATOM 2783 O O . SER A 1 367 ? 18.597 -15.322 19.626 1.00 72.62 367 SER A O 1
ATOM 2785 N N . PRO A 1 368 ? 19.223 -15.833 21.727 1.00 70.31 368 PRO A N 1
ATOM 2786 C CA . PRO A 1 368 ? 18.248 -16.911 21.880 1.00 70.31 368 PRO A CA 1
ATOM 2787 C C . PRO A 1 368 ? 16.842 -16.371 22.207 1.00 70.31 368 PRO A C 1
ATOM 2789 O O . PRO A 1 368 ? 15.858 -17.089 22.056 1.00 70.31 368 PRO A O 1
ATOM 2792 N N . PHE A 1 369 ? 16.742 -15.112 22.654 1.00 67.06 369 PHE A N 1
ATOM 2793 C CA . PHE A 1 369 ? 15.481 -14.411 22.908 1.00 67.06 369 PHE A CA 1
ATOM 2794 C C . PHE A 1 369 ? 15.100 -13.518 21.734 1.00 67.06 369 PHE A C 1
ATOM 2796 O O . PHE A 1 369 ? 15.958 -12.848 21.167 1.00 67.06 369 PHE A O 1
ATOM 2803 N N . PHE A 1 370 ? 13.811 -13.422 21.433 1.00 66.88 370 PHE A N 1
ATOM 2804 C CA . PHE A 1 370 ? 13.309 -12.482 20.437 1.00 66.88 370 PHE A CA 1
ATOM 2805 C C . PHE A 1 370 ? 13.488 -11.033 20.922 1.00 66.88 370 PHE A C 1
ATOM 2807 O O . PHE A 1 370 ? 12.802 -10.607 21.847 1.00 66.88 370 PHE A O 1
ATOM 2814 N N . ARG A 1 371 ? 14.420 -10.282 20.319 1.00 72.44 371 ARG A N 1
ATOM 2815 C CA . ARG A 1 371 ? 14.660 -8.863 20.627 1.00 72.44 371 ARG A CA 1
ATOM 2816 C C . ARG A 1 371 ? 14.075 -7.981 19.532 1.00 72.44 371 ARG A C 1
ATOM 2818 O O . ARG A 1 371 ? 14.621 -7.910 18.430 1.00 72.44 371 ARG A O 1
ATOM 2825 N N . HIS A 1 372 ? 12.976 -7.305 19.850 1.00 73.56 372 HIS A N 1
ATOM 2826 C CA . HIS A 1 372 ? 12.374 -6.302 18.980 1.00 73.56 372 HIS A CA 1
ATOM 2827 C C . HIS A 1 372 ? 12.372 -4.921 19.622 1.00 73.56 372 HIS A C 1
ATOM 2829 O O . HIS A 1 372 ? 12.419 -4.798 20.841 1.00 73.56 372 HIS A O 1
ATOM 2835 N N . SER A 1 373 ? 12.322 -3.896 18.782 1.00 78.19 373 SER A N 1
ATOM 2836 C CA . SER A 1 373 ? 12.151 -2.518 19.214 1.00 78.19 373 SER A CA 1
ATOM 2837 C C . SER A 1 373 ? 10.931 -1.919 18.535 1.00 78.19 373 SER A C 1
ATOM 2839 O O . SER A 1 373 ? 10.746 -2.084 17.327 1.00 78.19 373 SER A O 1
ATOM 2841 N N . ILE A 1 374 ? 10.100 -1.218 19.297 1.00 76.31 374 ILE A N 1
ATOM 2842 C CA . ILE A 1 374 ? 8.889 -0.556 18.813 1.00 76.31 374 ILE A CA 1
ATOM 2843 C C . ILE A 1 374 ? 9.001 0.944 19.065 1.00 76.31 374 ILE A C 1
ATOM 2845 O O . ILE A 1 374 ? 9.444 1.373 20.124 1.00 76.31 374 ILE A O 1
ATOM 2849 N N . SER A 1 375 ? 8.615 1.743 18.076 1.00 69.56 375 SER A N 1
ATOM 2850 C CA . SER A 1 375 ? 8.494 3.191 18.224 1.00 69.56 375 SER A CA 1
ATOM 2851 C C . SER A 1 375 ? 7.305 3.657 17.396 1.00 69.56 375 SER A C 1
ATOM 2853 O O . SER A 1 375 ? 7.314 3.517 16.175 1.00 69.56 375 SER A O 1
ATOM 2855 N N . VAL A 1 376 ? 6.247 4.111 18.075 1.00 62.12 376 VAL A N 1
ATOM 2856 C CA . VAL A 1 376 ? 4.942 4.407 17.449 1.00 62.12 376 VAL A CA 1
ATOM 2857 C C . VAL A 1 376 ? 4.317 5.714 17.923 1.00 62.12 376 VAL A C 1
ATOM 2859 O O . VAL A 1 376 ? 3.794 6.456 17.103 1.00 62.12 376 VAL A O 1
ATOM 2862 N N . CYS A 1 377 ? 4.411 6.036 19.217 1.00 56.97 377 CYS A N 1
ATOM 2863 C CA . CYS A 1 377 ? 3.800 7.247 19.778 1.00 56.97 377 CYS A CA 1
ATOM 2864 C C . CYS A 1 377 ? 4.765 8.445 19.862 1.00 56.97 377 CYS A C 1
ATOM 2866 O O . CYS A 1 377 ? 4.320 9.559 20.116 1.00 56.97 377 CYS A O 1
ATOM 2868 N N . THR A 1 378 ? 6.079 8.238 19.693 1.00 45.88 378 THR A N 1
ATOM 2869 C CA . THR A 1 378 ? 7.105 9.253 20.026 1.00 45.88 378 THR A CA 1
ATOM 2870 C C . THR A 1 378 ? 8.247 9.396 19.010 1.00 45.88 378 THR A C 1
ATOM 2872 O O . THR A 1 378 ? 9.127 10.232 19.207 1.00 45.88 378 THR A O 1
ATOM 2875 N N . GLY A 1 379 ? 8.241 8.645 17.903 1.00 57.75 379 GLY A N 1
ATOM 2876 C CA . GLY A 1 379 ? 9.238 8.785 16.836 1.00 57.75 379 GLY A CA 1
ATOM 2877 C C . GLY A 1 379 ? 9.251 7.614 15.856 1.00 57.75 379 GLY A C 1
ATOM 2878 O O . GLY A 1 379 ? 8.721 6.545 16.151 1.00 57.75 379 GLY A O 1
ATOM 2879 N N . LEU A 1 380 ? 9.878 7.807 14.696 1.00 69.56 380 LEU A N 1
ATOM 2880 C CA . LEU A 1 380 ? 10.156 6.748 13.724 1.00 69.56 380 LEU A CA 1
ATOM 2881 C C . LEU A 1 380 ? 11.594 6.253 13.901 1.00 69.56 380 LEU A C 1
ATOM 2883 O O . LEU A 1 380 ? 12.510 7.060 14.078 1.00 69.56 380 LEU A O 1
ATOM 2887 N N . TRP A 1 381 ? 11.806 4.936 13.816 1.00 79.94 381 TRP A N 1
ATOM 2888 C CA . TRP A 1 381 ? 13.159 4.391 13.674 1.00 79.94 381 TRP A CA 1
ATOM 2889 C C . TRP A 1 381 ? 13.813 4.940 12.397 1.00 79.94 381 TRP A C 1
ATOM 2891 O O . TRP A 1 381 ? 13.113 5.163 11.406 1.00 79.94 381 TRP A O 1
ATOM 2901 N N . PRO A 1 382 ? 15.142 5.147 12.385 1.00 86.81 382 PRO A N 1
ATOM 2902 C CA . PRO A 1 382 ? 15.833 5.547 11.172 1.00 86.81 382 PRO A CA 1
ATOM 2903 C C . PRO A 1 382 ? 15.634 4.509 10.060 1.00 86.81 382 PRO A C 1
ATOM 2905 O O . PRO A 1 382 ? 15.710 3.304 10.291 1.00 86.81 382 PRO A O 1
ATOM 2908 N N . THR A 1 383 ? 15.408 4.998 8.843 1.00 88.06 383 THR A N 1
ATOM 2909 C CA . THR A 1 383 ? 15.184 4.193 7.627 1.00 88.06 383 THR A CA 1
ATOM 2910 C C . THR A 1 383 ? 16.354 4.274 6.634 1.00 88.06 383 THR A C 1
ATOM 2912 O O . THR A 1 383 ? 16.290 3.730 5.524 1.00 88.06 383 THR A O 1
ATOM 2915 N N . ASN A 1 384 ? 17.430 4.969 7.014 1.00 91.38 384 ASN A N 1
ATOM 2916 C CA . ASN A 1 384 ? 18.681 5.069 6.265 1.00 91.38 384 ASN A CA 1
ATOM 2917 C C . ASN A 1 384 ? 19.693 4.000 6.705 1.00 91.38 384 ASN A C 1
ATOM 2919 O O . ASN A 1 384 ? 19.552 3.378 7.758 1.00 91.38 384 ASN A O 1
ATOM 2923 N N . ASP A 1 385 ? 20.716 3.782 5.881 1.00 93.56 385 ASP A N 1
ATOM 2924 C CA . ASP A 1 385 ? 21.714 2.740 6.112 1.00 93.56 385 ASP A CA 1
ATOM 2925 C C . ASP A 1 385 ? 22.508 2.964 7.412 1.00 93.56 385 ASP A C 1
ATOM 2927 O O . ASP A 1 385 ? 22.724 2.016 8.164 1.00 93.56 385 ASP A O 1
ATOM 2931 N N . GLU A 1 386 ? 22.883 4.206 7.733 1.00 95.00 386 GLU A N 1
ATOM 2932 C CA . GLU A 1 386 ? 23.667 4.526 8.933 1.00 95.00 386 GLU A CA 1
ATOM 2933 C C . GLU A 1 386 ? 22.890 4.241 10.222 1.00 95.00 386 GLU A C 1
ATOM 2935 O O . GLU A 1 386 ? 23.431 3.668 11.171 1.00 95.00 386 GLU A O 1
ATOM 2940 N N . GLY A 1 387 ? 21.613 4.623 10.266 1.00 92.19 387 GLY A N 1
ATOM 2941 C CA . GLY A 1 387 ? 20.782 4.409 11.441 1.00 92.19 387 GLY A CA 1
ATOM 2942 C C . GLY A 1 387 ? 20.396 2.943 11.626 1.00 92.19 387 GLY A C 1
ATOM 2943 O O . GLY A 1 387 ? 20.426 2.449 12.752 1.00 92.19 387 GLY A O 1
ATOM 2944 N N . LEU A 1 388 ? 20.107 2.217 10.542 1.00 92.56 388 LEU A N 1
ATOM 2945 C CA . LEU A 1 388 ? 19.854 0.773 10.606 1.00 92.56 388 LEU A CA 1
ATOM 2946 C C . LEU A 1 388 ? 21.106 0.000 11.051 1.00 92.56 388 LEU A C 1
ATOM 2948 O O . LEU A 1 388 ? 21.009 -0.873 11.916 1.00 92.56 388 LEU A O 1
ATOM 2952 N N . ALA A 1 389 ? 22.287 0.366 10.543 1.00 93.38 389 ALA A N 1
ATOM 2953 C CA . ALA A 1 389 ? 23.555 -0.202 10.994 1.00 93.38 389 ALA A CA 1
ATOM 2954 C C . ALA A 1 389 ? 23.799 0.062 12.490 1.00 93.38 389 ALA A C 1
ATOM 2956 O O . ALA A 1 389 ? 24.189 -0.853 13.220 1.00 93.38 389 ALA A O 1
ATOM 2957 N N . ALA A 1 390 ? 23.515 1.280 12.968 1.00 92.12 390 ALA A N 1
ATOM 2958 C CA . ALA A 1 390 ? 23.621 1.621 14.385 1.00 92.12 390 ALA A CA 1
ATOM 2959 C C . ALA A 1 390 ? 22.660 0.789 15.251 1.00 92.12 390 ALA A C 1
ATOM 2961 O O . ALA A 1 390 ? 23.060 0.282 16.295 1.00 92.12 390 ALA A O 1
ATOM 2962 N N . LEU A 1 391 ? 21.410 0.584 14.827 1.00 89.62 391 LEU A N 1
ATOM 2963 C CA . LEU A 1 391 ? 20.474 -0.281 15.556 1.00 89.62 391 LEU A CA 1
ATOM 2964 C C . LEU A 1 391 ? 20.995 -1.720 15.640 1.00 89.62 391 LEU A C 1
ATOM 2966 O O . LEU A 1 391 ? 21.019 -2.312 16.724 1.00 89.62 391 LEU A O 1
ATOM 2970 N N . ARG A 1 392 ? 21.475 -2.266 14.517 1.00 89.62 392 ARG A N 1
ATOM 2971 C CA . ARG A 1 392 ? 22.035 -3.620 14.477 1.00 89.62 392 ARG A CA 1
ATOM 2972 C C . ARG A 1 392 ? 23.259 -3.760 15.383 1.00 89.62 392 ARG A C 1
ATOM 2974 O O . ARG A 1 392 ? 23.357 -4.750 16.106 1.00 89.62 392 ARG A O 1
ATOM 2981 N N . SER A 1 393 ? 24.161 -2.774 15.403 1.00 90.44 393 SER A N 1
ATOM 2982 C CA . SER A 1 393 ? 25.364 -2.811 16.250 1.00 90.44 393 SER A CA 1
ATOM 2983 C C . SER A 1 393 ? 25.050 -2.801 17.749 1.00 90.44 393 SER A C 1
ATOM 2985 O O . SER A 1 393 ? 25.865 -3.260 18.545 1.00 90.44 393 SER A O 1
ATOM 2987 N N . HIS A 1 394 ? 23.869 -2.314 18.141 1.00 87.62 394 HIS A N 1
ATOM 2988 C CA . HIS A 1 394 ? 23.375 -2.342 19.522 1.00 87.62 394 HIS A CA 1
ATOM 2989 C C . HIS A 1 394 ? 22.539 -3.597 19.840 1.00 87.62 394 HIS A C 1
ATOM 2991 O O . HIS A 1 394 ? 21.912 -3.683 20.894 1.00 87.62 394 HIS A O 1
ATOM 2997 N N . GLY A 1 395 ? 22.543 -4.600 18.957 1.00 86.50 395 GLY A N 1
ATOM 2998 C CA . GLY A 1 395 ? 21.898 -5.891 19.194 1.00 86.50 395 GLY A CA 1
ATOM 2999 C C . GLY A 1 395 ? 20.397 -5.920 18.909 1.00 86.50 395 GLY A C 1
ATOM 3000 O O . GLY A 1 395 ? 19.725 -6.855 19.348 1.00 86.50 395 GLY A O 1
ATOM 3001 N N . VAL A 1 396 ? 19.866 -4.925 18.190 1.00 87.19 396 VAL A N 1
ATOM 3002 C CA . VAL A 1 396 ? 18.493 -4.964 17.674 1.00 87.19 396 VAL A CA 1
ATOM 3003 C C . VAL A 1 396 ? 18.434 -5.913 16.478 1.00 87.19 396 VAL A C 1
ATOM 3005 O O . VAL A 1 396 ? 19.304 -5.904 15.606 1.00 87.19 396 VAL A O 1
ATOM 3008 N N . GLU A 1 397 ? 17.405 -6.757 16.437 1.00 87.44 397 GLU A N 1
ATOM 3009 C CA . GLU A 1 397 ? 17.224 -7.759 15.373 1.00 87.44 397 GLU A CA 1
ATOM 3010 C C . GLU A 1 397 ? 15.918 -7.577 14.606 1.00 87.44 397 GLU A C 1
ATOM 3012 O O . GLU A 1 397 ? 15.771 -8.053 13.479 1.00 87.44 397 GLU A O 1
ATOM 3017 N N . MET A 1 398 ? 14.964 -6.889 15.226 1.00 87.31 398 MET A N 1
ATOM 3018 C CA . MET A 1 398 ? 13.613 -6.725 14.729 1.00 87.31 398 MET A CA 1
ATOM 3019 C C . MET A 1 398 ? 13.102 -5.321 15.042 1.00 87.31 398 MET A C 1
ATOM 3021 O O . MET A 1 398 ? 13.209 -4.862 16.179 1.00 87.31 398 MET A O 1
ATOM 3025 N N . LEU A 1 399 ? 12.485 -4.670 14.060 1.00 87.12 399 LEU A N 1
ATOM 3026 C CA . LEU A 1 399 ? 11.794 -3.396 14.243 1.00 87.12 399 LEU A CA 1
ATOM 3027 C C . LEU A 1 399 ? 10.293 -3.583 14.036 1.00 87.12 399 LEU A C 1
ATOM 3029 O O . LEU A 1 399 ? 9.859 -4.012 12.967 1.00 87.12 399 LEU A O 1
ATOM 3033 N N . ALA A 1 400 ? 9.491 -3.225 15.032 1.00 82.88 400 ALA A N 1
ATOM 3034 C CA . ALA A 1 400 ? 8.086 -2.930 14.798 1.00 82.88 400 ALA A CA 1
ATOM 3035 C C . ALA A 1 400 ? 8.004 -1.510 14.225 1.00 82.88 400 ALA A C 1
ATOM 3037 O O . ALA A 1 400 ? 8.333 -0.542 14.916 1.00 82.88 400 ALA A O 1
ATOM 3038 N N . HIS A 1 401 ? 7.651 -1.405 12.945 1.00 74.69 401 HIS A N 1
ATOM 3039 C CA . HIS A 1 401 ? 7.717 -0.158 12.186 1.00 74.69 401 HIS A CA 1
ATOM 3040 C C . HIS A 1 401 ? 6.339 0.247 11.658 1.00 74.69 401 HIS A C 1
ATOM 3042 O O . HIS A 1 401 ? 5.549 -0.599 11.237 1.00 74.69 401 HIS A O 1
ATOM 3048 N N . ALA A 1 402 ? 6.085 1.553 11.679 1.00 68.88 402 ALA A N 1
ATOM 3049 C CA . ALA A 1 402 ? 4.897 2.208 11.159 1.00 68.88 402 ALA A CA 1
ATOM 3050 C C . ALA A 1 402 ? 5.311 3.341 10.200 1.00 68.88 402 ALA A C 1
ATOM 3052 O O . ALA A 1 402 ? 6.122 4.162 10.624 1.00 68.88 402 ALA A O 1
ATOM 3053 N N . PRO A 1 403 ? 4.737 3.472 8.988 1.00 66.12 403 PRO A N 1
ATOM 3054 C CA . PRO A 1 403 ? 4.033 2.460 8.201 1.00 66.12 403 PRO A CA 1
ATOM 3055 C C . PRO A 1 403 ? 4.803 2.014 6.949 1.00 66.12 403 PRO A C 1
ATOM 3057 O O . PRO A 1 403 ? 5.331 2.833 6.200 1.00 66.12 403 PRO A O 1
ATOM 3060 N N . LEU A 1 404 ? 4.755 0.709 6.654 1.00 80.25 404 LEU A N 1
ATOM 3061 C CA . LEU A 1 404 ? 4.832 0.277 5.258 1.00 80.25 404 LEU A CA 1
ATOM 3062 C C . LEU A 1 404 ? 3.583 0.801 4.538 1.00 80.25 404 LEU A C 1
ATOM 3064 O O . LEU A 1 404 ? 2.467 0.602 5.011 1.00 80.25 404 LEU A O 1
ATOM 3068 N N . ASP A 1 405 ? 3.734 1.464 3.402 1.00 77.44 405 ASP A N 1
ATOM 3069 C CA . ASP A 1 405 ? 2.594 2.033 2.684 1.00 77.44 405 ASP A CA 1
ATOM 3070 C C . ASP A 1 405 ? 1.733 0.961 1.974 1.00 77.44 405 ASP A C 1
ATOM 3072 O O . ASP A 1 405 ? 2.047 -0.237 1.930 1.00 77.44 405 ASP A O 1
ATOM 3076 N N . SER A 1 406 ? 0.619 1.397 1.386 1.00 75.31 406 SER A N 1
ATOM 3077 C CA . SER A 1 406 ? -0.269 0.559 0.570 1.00 75.31 406 SER A CA 1
ATOM 3078 C C . SER A 1 406 ? 0.070 0.575 -0.935 1.00 75.31 406 SER A C 1
ATOM 3080 O O . SER A 1 406 ? -0.684 0.033 -1.749 1.00 75.31 406 SER A O 1
ATOM 3082 N N . ALA A 1 407 ? 1.191 1.185 -1.339 1.00 77.62 407 ALA A N 1
ATOM 3083 C CA . ALA A 1 407 ? 1.535 1.398 -2.739 1.00 77.62 407 ALA A CA 1
ATOM 3084 C C . ALA A 1 407 ? 2.106 0.135 -3.409 1.00 77.62 407 ALA A C 1
ATOM 3086 O O . ALA A 1 407 ? 2.918 -0.613 -2.856 1.00 77.62 407 ALA A O 1
ATOM 3087 N N . MET A 1 408 ? 1.699 -0.078 -4.662 1.00 77.56 408 MET A N 1
ATOM 3088 C CA . MET A 1 408 ? 2.232 -1.129 -5.532 1.00 77.56 408 MET A CA 1
ATOM 3089 C C . MET A 1 408 ? 3.271 -0.545 -6.502 1.00 77.56 408 MET A C 1
ATOM 3091 O O . MET A 1 408 ? 3.096 0.602 -6.931 1.00 77.56 408 MET A O 1
ATOM 3095 N N . PRO A 1 409 ? 4.302 -1.318 -6.901 1.00 80.06 409 PRO A N 1
ATOM 3096 C CA . PRO A 1 409 ? 5.276 -0.893 -7.902 1.00 80.06 409 PRO A CA 1
ATOM 3097 C C . PRO A 1 409 ? 4.608 -0.455 -9.204 1.00 80.06 409 PRO A C 1
ATOM 3099 O O . PRO A 1 409 ? 3.586 -1.009 -9.621 1.00 80.06 409 PRO A O 1
ATOM 3102 N N . ARG A 1 410 ? 5.204 0.536 -9.865 1.00 86.44 410 ARG A N 1
ATOM 3103 C CA . ARG A 1 410 ? 4.734 1.077 -11.148 1.00 86.44 410 ARG A CA 1
ATOM 3104 C C . ARG A 1 410 ? 5.889 1.151 -12.129 1.00 86.44 410 ARG A C 1
ATOM 3106 O O . ARG A 1 410 ? 7.041 1.130 -11.726 1.00 86.44 410 ARG A O 1
ATOM 3113 N N . LEU A 1 411 ? 5.587 1.255 -13.415 1.00 88.38 411 LEU A N 1
ATOM 3114 C CA . LEU A 1 411 ? 6.603 1.509 -14.429 1.00 88.38 411 LEU A CA 1
ATOM 3115 C C . LEU A 1 411 ? 7.099 2.963 -14.325 1.00 88.38 411 LEU A C 1
ATOM 3117 O O . LEU A 1 411 ? 6.287 3.890 -14.351 1.00 88.38 411 LEU A O 1
ATOM 3121 N N . ASP A 1 412 ? 8.413 3.163 -14.242 1.00 89.69 412 ASP A N 1
ATOM 3122 C CA . ASP A 1 412 ? 9.054 4.472 -14.356 1.00 89.69 412 ASP A CA 1
ATOM 3123 C C . ASP A 1 412 ? 9.186 4.850 -15.837 1.00 89.69 412 ASP A C 1
ATOM 3125 O O . ASP A 1 412 ? 10.186 4.586 -16.512 1.00 89.69 412 ASP A O 1
ATOM 3129 N N . ILE A 1 413 ? 8.117 5.452 -16.360 1.00 86.06 413 ILE A N 1
ATOM 3130 C CA . ILE A 1 413 ? 8.046 5.883 -17.759 1.00 86.06 413 ILE A CA 1
ATOM 3131 C C . ILE A 1 413 ? 9.146 6.895 -18.081 1.00 86.06 413 ILE A C 1
ATOM 3133 O O . ILE A 1 413 ? 9.726 6.823 -19.161 1.00 86.06 413 ILE A O 1
ATOM 3137 N N . ALA A 1 414 ? 9.457 7.810 -17.161 1.00 88.00 414 ALA A N 1
ATOM 3138 C CA . ALA A 1 414 ? 10.454 8.847 -17.398 1.00 88.00 414 ALA A CA 1
ATOM 3139 C C . ALA A 1 414 ? 11.863 8.245 -17.505 1.00 88.00 414 ALA A C 1
ATOM 3141 O O . ALA A 1 414 ? 12.598 8.573 -18.440 1.00 88.00 414 ALA A O 1
ATOM 3142 N N . ALA A 1 415 ? 12.218 7.317 -16.609 1.00 87.88 415 ALA A N 1
ATOM 3143 C CA . ALA A 1 415 ? 13.488 6.598 -16.682 1.00 87.88 415 ALA A CA 1
ATOM 3144 C C . ALA A 1 415 ? 13.593 5.757 -17.960 1.00 87.88 415 ALA A C 1
ATOM 3146 O O . ALA A 1 415 ? 14.632 5.768 -18.623 1.00 87.88 415 ALA A O 1
ATOM 3147 N N . TRP A 1 416 ? 12.514 5.075 -18.352 1.00 88.69 416 TRP A N 1
ATOM 3148 C CA . TRP A 1 416 ? 12.491 4.315 -19.600 1.00 88.69 416 TRP A CA 1
ATOM 3149 C C . TRP A 1 416 ? 12.637 5.214 -20.835 1.00 88.69 416 TRP A C 1
ATOM 3151 O O . TRP A 1 416 ? 13.421 4.906 -21.735 1.00 88.69 416 TRP A O 1
ATOM 3161 N N . GLU A 1 417 ? 11.936 6.348 -20.891 1.00 85.19 417 GLU A N 1
ATOM 3162 C CA . GLU A 1 417 ? 12.026 7.297 -22.007 1.00 85.19 417 GLU A CA 1
ATOM 3163 C C . GLU A 1 417 ? 13.409 7.947 -22.132 1.00 85.19 417 GLU A C 1
ATOM 3165 O O . GLU A 1 417 ? 13.842 8.234 -23.252 1.00 85.19 417 GLU A O 1
ATOM 3170 N N . ALA A 1 418 ? 14.107 8.137 -21.008 1.00 88.06 418 ALA A N 1
ATOM 3171 C CA . ALA A 1 418 ? 15.484 8.626 -20.957 1.00 88.06 418 ALA A CA 1
ATOM 3172 C C . ALA A 1 418 ? 16.536 7.548 -21.293 1.00 88.06 418 ALA A C 1
ATOM 3174 O O . ALA A 1 418 ? 17.708 7.875 -21.488 1.00 88.06 418 ALA A O 1
ATOM 3175 N N . SER A 1 419 ? 16.138 6.274 -21.360 1.00 87.44 419 SER A N 1
ATOM 3176 C CA . SER A 1 419 ? 17.030 5.138 -21.605 1.00 87.44 419 SER A CA 1
ATOM 3177 C C . SER A 1 419 ? 17.184 4.781 -23.092 1.00 87.44 419 SER A C 1
ATOM 3179 O O . SER A 1 419 ? 16.588 5.387 -23.989 1.00 87.44 419 SER A O 1
ATOM 3181 N N . ASP A 1 420 ? 17.977 3.742 -23.368 1.00 87.19 420 ASP A N 1
ATOM 3182 C CA . ASP A 1 420 ? 17.964 3.066 -24.663 1.00 87.19 420 ASP A CA 1
ATOM 3183 C C . ASP A 1 420 ? 16.583 2.435 -24.909 1.00 87.19 420 ASP A C 1
ATOM 3185 O O . ASP A 1 420 ? 16.249 1.381 -24.378 1.00 87.19 420 ASP A O 1
ATOM 3189 N N . ARG A 1 421 ? 15.782 3.065 -25.775 1.00 85.19 421 ARG A N 1
ATOM 3190 C CA . ARG A 1 421 ? 14.409 2.634 -26.108 1.00 85.19 421 ARG A CA 1
ATOM 3191 C C . ARG A 1 421 ? 14.334 1.290 -26.859 1.00 85.19 421 ARG A C 1
ATOM 3193 O O . ARG A 1 421 ? 13.239 0.847 -27.232 1.00 85.19 421 ARG A O 1
ATOM 3200 N N . SER A 1 422 ? 15.479 0.652 -27.120 1.00 87.38 422 SER A N 1
ATOM 3201 C CA . SER A 1 422 ? 15.573 -0.751 -27.539 1.00 87.38 422 SER A CA 1
ATOM 3202 C C . SER A 1 422 ? 15.540 -1.732 -26.361 1.00 87.38 422 SER A C 1
ATOM 3204 O O . SER A 1 422 ? 15.571 -2.941 -26.589 1.00 87.38 422 SER A O 1
ATOM 3206 N N . LEU A 1 423 ? 15.449 -1.244 -25.121 1.00 90.75 423 LEU A N 1
ATOM 3207 C CA . LEU A 1 423 ? 15.250 -2.048 -23.922 1.00 90.75 423 LEU A CA 1
ATOM 3208 C C . LEU A 1 423 ? 13.756 -2.247 -23.599 1.00 90.75 423 LEU A C 1
ATOM 3210 O O . LEU A 1 423 ? 12.938 -1.348 -23.851 1.00 90.75 423 LEU A O 1
ATOM 3214 N N . PRO A 1 424 ? 13.396 -3.409 -23.027 1.00 90.31 424 PRO A N 1
ATOM 3215 C CA . PRO A 1 424 ? 12.037 -3.693 -22.585 1.00 90.31 424 PRO A CA 1
ATOM 3216 C C . PRO A 1 424 ? 11.640 -2.793 -21.395 1.00 90.31 424 PRO A C 1
ATOM 3218 O O . PRO A 1 424 ? 12.449 -2.617 -20.477 1.00 90.31 424 PRO A O 1
ATOM 3221 N N . PRO A 1 425 ? 10.420 -2.213 -21.382 1.00 87.62 425 PRO A N 1
ATOM 3222 C CA . PRO A 1 425 ? 9.940 -1.377 -20.278 1.00 87.62 425 PRO A CA 1
ATOM 3223 C C . PRO A 1 425 ? 9.978 -2.079 -18.916 1.00 87.62 425 PRO A C 1
ATOM 3225 O O . PRO A 1 425 ? 10.203 -1.434 -17.902 1.00 87.62 425 PRO A O 1
ATOM 3228 N N . GLU A 1 426 ? 9.822 -3.399 -18.874 1.00 86.19 426 GLU A N 1
ATOM 3229 C CA . GLU A 1 426 ? 9.810 -4.212 -17.654 1.00 86.19 426 GLU A CA 1
ATOM 3230 C C . GLU A 1 426 ? 11.091 -4.075 -16.809 1.00 86.19 426 GLU A C 1
ATOM 3232 O O . GLU A 1 426 ? 11.059 -4.343 -15.610 1.00 86.19 426 GLU A O 1
ATOM 3237 N N . LEU A 1 427 ? 12.203 -3.611 -17.396 1.00 89.94 427 LEU A N 1
ATOM 3238 C CA . LEU A 1 427 ? 13.440 -3.304 -16.662 1.00 89.94 427 LEU A CA 1
ATOM 3239 C C . LEU A 1 427 ? 13.354 -2.026 -15.816 1.00 89.94 427 LEU A C 1
ATOM 3241 O O . LEU A 1 427 ? 14.225 -1.788 -14.985 1.00 89.94 427 LEU A O 1
ATOM 3245 N N . PHE A 1 428 ? 12.331 -1.200 -16.027 1.00 91.00 428 PHE A N 1
ATOM 3246 C CA . PHE A 1 428 ? 12.196 0.136 -15.445 1.00 91.00 428 PHE A CA 1
ATOM 3247 C C . PHE A 1 428 ? 11.073 0.192 -14.406 1.00 91.00 428 PHE A C 1
ATOM 3249 O O . PHE A 1 428 ? 10.374 1.193 -14.286 1.00 91.00 428 PHE A O 1
ATOM 3256 N N . LEU A 1 429 ? 10.859 -0.888 -13.650 1.00 89.12 429 LEU A N 1
ATOM 3257 C CA . LEU A 1 429 ? 9.948 -0.860 -12.505 1.00 89.12 429 LEU A CA 1
ATOM 3258 C C . LEU A 1 429 ? 10.493 0.081 -11.418 1.00 89.12 429 LEU A C 1
ATOM 3260 O O . LEU A 1 429 ? 11.601 -0.102 -10.916 1.00 89.12 429 LEU A O 1
ATOM 3264 N N . ALA A 1 430 ? 9.688 1.069 -11.033 1.00 88.62 430 ALA A N 1
ATOM 3265 C CA . ALA A 1 430 ? 9.950 1.947 -9.908 1.00 88.62 430 ALA A CA 1
ATOM 3266 C C . ALA A 1 430 ? 9.824 1.158 -8.603 1.00 88.62 430 ALA A C 1
ATOM 3268 O O . ALA A 1 430 ? 8.762 0.608 -8.289 1.00 88.62 430 ALA A O 1
ATOM 3269 N N . ARG A 1 431 ? 10.913 1.138 -7.838 1.00 87.19 431 ARG A N 1
ATOM 3270 C CA . ARG A 1 431 ? 10.935 0.601 -6.477 1.00 87.19 431 ARG A CA 1
ATOM 3271 C C . ARG A 1 431 ? 10.139 1.523 -5.557 1.00 87.19 431 ARG A C 1
ATOM 3273 O O . ARG A 1 431 ? 10.352 2.734 -5.581 1.00 87.19 431 ARG A O 1
ATOM 3280 N N . THR A 1 432 ? 9.238 0.961 -4.756 1.00 87.69 432 THR A N 1
ATOM 3281 C CA . THR A 1 432 ? 8.487 1.732 -3.754 1.00 87.69 432 THR A CA 1
ATOM 3282 C C . THR A 1 432 ? 9.348 2.030 -2.524 1.00 87.69 432 THR A C 1
ATOM 3284 O O . THR A 1 432 ? 10.418 1.443 -2.338 1.00 87.69 432 THR A O 1
ATOM 3287 N N . GLU A 1 433 ? 8.881 2.919 -1.644 1.00 87.19 433 GLU A N 1
ATOM 3288 C CA . GLU A 1 433 ? 9.552 3.174 -0.362 1.00 87.19 433 GLU A CA 1
ATOM 3289 C C . GLU A 1 433 ? 9.635 1.896 0.488 1.00 87.19 433 GLU A C 1
ATOM 3291 O O . GLU A 1 433 ? 10.687 1.610 1.066 1.00 87.19 433 GLU A O 1
ATOM 3296 N N . ASN A 1 434 ? 8.589 1.060 0.455 1.00 87.88 434 ASN A N 1
ATOM 3297 C CA . ASN A 1 434 ? 8.592 -0.265 1.082 1.00 87.88 434 ASN A CA 1
ATOM 3298 C C . ASN A 1 434 ? 9.705 -1.162 0.523 1.00 87.88 434 ASN A C 1
ATOM 3300 O O . ASN A 1 434 ? 10.427 -1.794 1.293 1.00 87.88 434 ASN A O 1
ATOM 3304 N N . ASP A 1 435 ? 9.872 -1.207 -0.806 1.00 89.00 435 ASP A N 1
ATOM 3305 C CA . ASP A 1 435 ? 10.903 -2.026 -1.458 1.00 89.00 435 ASP A CA 1
ATOM 3306 C C . ASP A 1 435 ? 12.317 -1.584 -1.068 1.00 89.00 435 ASP A C 1
ATOM 3308 O O . ASP A 1 435 ? 13.241 -2.399 -0.995 1.00 89.00 435 ASP A O 1
ATOM 3312 N N . ILE A 1 436 ? 12.512 -0.281 -0.865 1.00 90.81 436 ILE A N 1
ATOM 3313 C CA . ILE A 1 436 ? 13.789 0.301 -0.448 1.00 90.81 436 ILE A CA 1
ATOM 3314 C C . ILE A 1 436 ? 14.054 -0.021 1.023 1.00 90.81 436 ILE A C 1
ATOM 3316 O O . ILE A 1 436 ? 15.136 -0.509 1.353 1.00 90.81 436 ILE A O 1
ATOM 3320 N N . LEU A 1 437 ? 13.075 0.207 1.901 1.00 91.44 437 LEU A N 1
ATOM 3321 C CA . LEU A 1 437 ? 13.213 -0.036 3.334 1.00 91.44 437 LEU A CA 1
ATOM 3322 C C . LEU A 1 437 ? 13.452 -1.518 3.635 1.00 91.44 437 LEU A C 1
ATOM 3324 O O . LEU A 1 437 ? 14.423 -1.846 4.311 1.00 91.44 437 LEU A O 1
ATOM 3328 N N . LEU A 1 438 ? 12.620 -2.420 3.109 1.00 93.00 438 LEU A N 1
ATOM 3329 C CA . LEU A 1 438 ? 12.739 -3.857 3.377 1.00 93.00 438 LEU A CA 1
ATOM 3330 C C . LEU A 1 438 ? 14.071 -4.423 2.878 1.00 93.00 438 LEU A C 1
ATOM 3332 O O . LEU A 1 438 ? 14.663 -5.278 3.540 1.00 93.00 438 LEU A O 1
ATOM 3336 N N . GLU A 1 439 ? 14.571 -3.927 1.745 1.00 93.62 439 GLU A N 1
ATOM 3337 C CA . GLU A 1 439 ? 15.886 -4.304 1.232 1.00 93.62 439 GLU A CA 1
ATOM 3338 C C . GLU A 1 439 ? 17.027 -3.776 2.113 1.00 93.62 439 GLU A C 1
ATOM 3340 O O . GLU A 1 439 ? 17.957 -4.526 2.414 1.00 93.62 439 GLU A O 1
ATOM 3345 N N . ARG A 1 440 ? 16.955 -2.519 2.572 1.00 94.25 440 ARG A N 1
ATOM 3346 C CA . ARG A 1 440 ? 17.929 -1.964 3.527 1.00 94.25 440 ARG A CA 1
ATOM 3347 C C . ARG A 1 440 ? 17.928 -2.739 4.838 1.00 94.25 440 ARG A C 1
ATOM 3349 O O . ARG A 1 440 ? 18.988 -3.105 5.331 1.00 94.25 440 ARG A O 1
ATOM 3356 N N . MET A 1 441 ? 16.753 -3.036 5.387 1.00 93.56 441 MET A N 1
ATOM 3357 C CA . MET A 1 441 ? 16.635 -3.836 6.604 1.00 93.56 441 MET A CA 1
ATOM 3358 C C . MET A 1 441 ? 17.297 -5.199 6.429 1.00 93.56 441 MET A C 1
ATOM 3360 O O . MET A 1 441 ? 18.126 -5.580 7.253 1.00 93.56 441 MET A O 1
ATOM 3364 N N . LEU A 1 442 ? 17.014 -5.882 5.316 1.00 94.75 442 LEU A N 1
ATOM 3365 C CA . LEU A 1 442 ? 17.648 -7.155 4.993 1.00 94.75 442 LEU A CA 1
ATOM 3366 C C . LEU A 1 442 ? 19.176 -7.019 4.921 1.00 94.75 442 LEU A C 1
ATOM 3368 O O . LEU A 1 442 ? 19.884 -7.799 5.554 1.00 94.75 442 LEU A O 1
ATOM 3372 N N . ARG A 1 443 ? 19.682 -5.995 4.220 1.00 95.31 443 ARG A N 1
ATOM 3373 C CA . ARG A 1 443 ? 21.121 -5.701 4.099 1.00 95.31 443 ARG A CA 1
ATOM 3374 C C . ARG A 1 443 ? 21.812 -5.566 5.456 1.00 95.31 443 ARG A C 1
ATOM 3376 O O . ARG A 1 443 ? 22.923 -6.059 5.617 1.00 95.31 443 ARG A O 1
ATOM 3383 N N . HIS A 1 444 ? 21.145 -4.939 6.423 1.00 93.69 444 HIS A N 1
ATOM 3384 C CA . HIS A 1 444 ? 21.658 -4.733 7.783 1.00 93.69 444 HIS A CA 1
ATOM 3385 C C . HIS A 1 444 ? 21.317 -5.872 8.750 1.00 93.69 444 HIS A C 1
ATOM 3387 O O . HIS A 1 444 ? 21.512 -5.741 9.956 1.00 93.69 444 HIS A O 1
ATOM 3393 N N . GLY A 1 445 ? 20.811 -7.004 8.257 1.00 92.25 445 GLY A N 1
ATOM 3394 C CA . GLY A 1 445 ? 20.486 -8.152 9.101 1.00 92.25 445 GLY A CA 1
ATOM 3395 C C . GLY A 1 445 ? 19.293 -7.920 10.033 1.00 92.25 445 GLY A C 1
ATOM 3396 O O . GLY A 1 445 ? 19.184 -8.585 11.062 1.00 92.25 445 GLY A O 1
ATOM 3397 N N . LEU A 1 446 ? 18.427 -6.960 9.704 1.00 91.62 446 LEU A N 1
ATOM 3398 C CA . LEU A 1 446 ? 17.242 -6.591 10.469 1.00 91.62 446 LEU A CA 1
ATOM 3399 C C . LEU A 1 446 ? 15.981 -7.170 9.831 1.00 91.62 446 LEU A C 1
ATOM 3401 O O . LEU A 1 446 ? 15.828 -7.242 8.609 1.00 91.62 446 LEU A O 1
ATOM 3405 N N . ARG A 1 447 ? 15.035 -7.531 10.690 1.00 90.75 447 ARG A N 1
ATOM 3406 C CA . ARG A 1 447 ? 13.684 -7.938 10.311 1.00 90.75 447 ARG A CA 1
ATOM 3407 C C . ARG A 1 447 ? 12.660 -6.896 10.764 1.00 90.75 447 ARG A C 1
ATOM 3409 O O . ARG A 1 447 ? 12.967 -6.041 11.595 1.00 90.75 447 ARG A O 1
ATOM 3416 N N . THR A 1 448 ? 11.438 -6.967 10.250 1.00 89.31 448 THR A N 1
ATOM 3417 C CA . THR A 1 448 ? 10.333 -6.099 10.650 1.00 89.31 448 THR A CA 1
ATOM 3418 C C . THR A 1 448 ? 9.044 -6.848 10.967 1.00 89.31 448 THR A C 1
ATOM 3420 O O . THR A 1 448 ? 8.678 -7.814 10.290 1.00 89.31 448 THR A O 1
ATOM 3423 N N . ILE A 1 449 ? 8.355 -6.365 12.002 1.00 87.88 449 ILE A N 1
ATOM 3424 C CA . ILE A 1 449 ? 6.925 -6.585 12.201 1.00 87.88 449 ILE A CA 1
ATOM 3425 C C . ILE A 1 449 ? 6.211 -5.348 11.663 1.00 87.88 449 ILE A C 1
ATOM 3427 O O . ILE A 1 449 ? 6.388 -4.246 12.185 1.00 87.88 449 ILE A O 1
ATOM 3431 N N . ASP A 1 450 ? 5.393 -5.543 10.640 1.00 86.69 450 ASP A N 1
ATOM 3432 C CA . ASP A 1 450 ? 4.579 -4.488 10.059 1.00 86.69 450 ASP A CA 1
ATOM 3433 C C . ASP A 1 450 ? 3.393 -4.141 10.964 1.00 86.69 450 ASP A C 1
ATOM 3435 O O . ASP A 1 450 ? 2.561 -4.993 11.298 1.00 86.69 450 ASP A O 1
ATOM 3439 N N . LEU A 1 451 ? 3.295 -2.868 11.340 1.00 84.06 451 LEU A N 1
ATOM 3440 C CA . LEU A 1 451 ? 2.180 -2.331 12.106 1.00 84.06 451 LEU A CA 1
ATOM 3441 C C . LEU A 1 451 ? 1.025 -1.969 11.175 1.00 84.06 451 LEU A C 1
ATOM 3443 O O . LEU A 1 451 ? 0.772 -0.794 10.907 1.00 84.06 451 LEU A O 1
ATOM 3447 N N . MET A 1 452 ? 0.295 -2.984 10.715 1.00 81.56 452 MET A N 1
ATOM 3448 C CA . MET A 1 452 ? -0.762 -2.849 9.707 1.00 81.56 452 MET A CA 1
ATOM 3449 C C . MET A 1 452 ? -1.748 -1.699 9.978 1.00 81.56 452 MET A C 1
ATOM 3451 O O . MET A 1 452 ? -2.169 -0.996 9.060 1.00 81.56 452 MET A O 1
ATOM 3455 N N . VAL A 1 453 ? -2.125 -1.494 11.240 1.00 75.56 453 VAL A N 1
ATOM 3456 C CA . VAL A 1 453 ? -3.078 -0.445 11.635 1.00 75.56 453 VAL A CA 1
ATOM 3457 C C . VAL A 1 453 ? -2.585 0.963 11.303 1.00 75.56 453 VAL A C 1
ATOM 3459 O O . VAL A 1 453 ? -3.394 1.856 11.128 1.00 75.56 453 VAL A O 1
ATOM 3462 N N . THR A 1 454 ? -1.283 1.180 11.138 1.00 77.00 454 THR A N 1
ATOM 3463 C CA . THR A 1 454 ? -0.739 2.511 10.809 1.00 77.00 454 THR A CA 1
ATOM 3464 C C . THR A 1 454 ? -0.661 2.815 9.334 1.00 77.00 454 THR A C 1
ATOM 3466 O O . THR A 1 454 ? -0.362 3.950 8.977 1.00 77.00 454 THR A O 1
ATOM 3469 N N . ARG A 1 455 ? -0.916 1.828 8.469 1.00 80.62 455 ARG A N 1
ATOM 3470 C CA . ARG A 1 455 ? -0.700 2.001 7.032 1.00 80.62 455 ARG A CA 1
ATOM 3471 C C . ARG A 1 455 ? -1.583 3.086 6.416 1.00 80.62 455 ARG A C 1
ATOM 3473 O O . ARG A 1 455 ? -1.167 3.711 5.453 1.00 80.62 455 ARG A O 1
ATOM 3480 N N . GLU A 1 456 ? -2.780 3.306 6.962 1.00 77.25 456 GLU A N 1
ATOM 3481 C CA . GLU A 1 456 ? -3.701 4.376 6.558 1.00 77.25 456 GLU A CA 1
ATOM 3482 C C . GLU A 1 456 ? -4.598 4.788 7.737 1.00 77.25 456 GLU A C 1
ATOM 3484 O O . GLU A 1 456 ? -4.944 3.958 8.585 1.00 77.25 456 GLU A O 1
ATOM 3489 N N . ALA A 1 457 ? -5.074 6.038 7.748 1.00 76.25 457 ALA A N 1
ATOM 3490 C CA . ALA A 1 457 ? -5.928 6.568 8.819 1.00 76.25 457 ALA A CA 1
ATOM 3491 C C . ALA A 1 457 ? -7.205 5.736 9.102 1.00 76.25 457 ALA A C 1
ATOM 3493 O O . ALA A 1 457 ? -7.517 5.505 10.272 1.00 76.25 457 ALA A O 1
ATOM 3494 N N . PRO A 1 458 ? -7.938 5.202 8.101 1.00 74.75 458 PRO A N 1
ATOM 3495 C CA . PRO A 1 458 ? -9.091 4.343 8.380 1.00 74.75 458 PRO A CA 1
ATOM 3496 C C . PRO A 1 458 ? -8.724 3.026 9.078 1.00 74.75 458 PRO A C 1
ATOM 3498 O O . PRO A 1 458 ? -9.529 2.488 9.834 1.00 74.75 458 PRO A O 1
ATOM 3501 N N . TYR A 1 459 ? -7.525 2.486 8.830 1.00 80.00 459 TYR A N 1
ATOM 3502 C CA . TYR A 1 459 ? -7.067 1.249 9.474 1.00 80.00 459 TYR A CA 1
ATOM 3503 C C . TYR A 1 459 ? -6.656 1.500 10.915 1.00 80.00 459 TYR A C 1
ATOM 3505 O O . TYR A 1 459 ? -6.885 0.648 11.771 1.00 80.00 459 TYR A O 1
ATOM 3513 N N . TYR A 1 460 ? -6.102 2.682 11.171 1.00 78.31 460 TYR A N 1
ATOM 3514 C CA . TYR A 1 460 ? -5.721 3.122 12.502 1.00 78.31 460 TYR A CA 1
ATOM 3515 C C . TYR A 1 460 ? -6.949 3.144 13.405 1.00 78.31 460 TYR A C 1
ATOM 3517 O O . TYR A 1 460 ? -6.981 2.474 14.434 1.00 78.31 460 TYR A O 1
ATOM 3525 N N . LEU A 1 461 ? -8.007 3.812 12.945 1.00 80.25 461 LEU A N 1
ATOM 3526 C CA . LEU A 1 461 ? -9.270 3.934 13.661 1.00 80.25 461 LEU A CA 1
ATOM 3527 C C . LEU A 1 461 ? -9.950 2.581 13.927 1.00 80.25 461 LEU A C 1
ATOM 3529 O O . LEU A 1 461 ? -10.387 2.326 15.049 1.00 80.25 461 LEU A O 1
ATOM 3533 N N . GLU A 1 462 ? -9.984 1.677 12.946 1.00 80.62 462 GLU A N 1
ATOM 3534 C CA . GLU A 1 462 ? -10.492 0.310 13.156 1.00 80.62 462 GLU A CA 1
ATOM 3535 C C . GLU A 1 462 ? -9.603 -0.490 14.130 1.00 80.62 462 GLU A C 1
ATOM 3537 O O . GLU A 1 462 ? -10.100 -1.258 14.954 1.00 80.62 462 GLU A O 1
ATOM 3542 N N . GLY A 1 463 ? -8.286 -0.271 14.085 1.00 78.88 463 GLY A N 1
ATOM 3543 C CA . GLY A 1 463 ? -7.300 -0.888 14.971 1.00 78.88 463 GLY A CA 1
ATOM 3544 C C . GLY A 1 463 ? -7.424 -0.481 16.442 1.00 78.88 463 GLY A C 1
ATOM 3545 O O . GLY A 1 463 ? -7.136 -1.308 17.311 1.00 78.88 463 GLY A O 1
ATOM 3546 N N . LEU A 1 464 ? -7.879 0.746 16.729 1.00 77.31 464 LEU A N 1
ATOM 3547 C CA . LEU A 1 464 ? -8.098 1.263 18.089 1.00 77.31 464 LEU A CA 1
ATOM 3548 C C . LEU A 1 464 ? -9.266 0.580 18.829 1.00 77.31 464 LEU A C 1
ATOM 3550 O O . LEU A 1 464 ? -9.281 0.544 20.059 1.00 77.31 464 LEU A O 1
ATOM 3554 N N . SER A 1 465 ? -10.246 0.043 18.095 1.00 76.75 465 SER A N 1
ATOM 3555 C CA . SER A 1 465 ? -11.394 -0.706 18.630 1.00 76.75 465 SER A CA 1
ATOM 3556 C C . SER A 1 465 ? -11.480 -2.086 17.974 1.00 76.75 465 SER A C 1
ATOM 3558 O O . SER A 1 465 ? -12.504 -2.514 17.429 1.00 76.75 465 SER A O 1
ATOM 3560 N N . TYR A 1 466 ? -10.344 -2.783 17.996 1.00 79.00 466 TYR A N 1
ATOM 3561 C CA . TYR A 1 466 ? -10.194 -4.086 17.371 1.00 79.00 466 TYR A CA 1
ATOM 3562 C C . TYR A 1 466 ? -11.034 -5.138 18.107 1.00 79.00 466 TYR A C 1
ATOM 3564 O O . TYR A 1 466 ? -10.677 -5.607 19.179 1.00 79.00 466 TYR A O 1
ATOM 3572 N N . HIS A 1 467 ? -12.125 -5.573 17.494 1.00 82.31 467 HIS A N 1
ATOM 3573 C CA . HIS A 1 467 ? -12.755 -6.879 17.692 1.00 82.31 467 HIS A CA 1
ATOM 3574 C C . HIS A 1 467 ? -13.537 -7.188 16.427 1.00 82.31 467 HIS A C 1
ATOM 3576 O O . HIS A 1 467 ? -13.782 -6.297 15.625 1.00 82.31 467 HIS A O 1
ATOM 3582 N N . HIS A 1 468 ? -13.889 -8.442 16.183 1.00 73.31 468 HIS A N 1
ATOM 3583 C CA . HIS A 1 468 ? -14.318 -8.812 14.836 1.00 73.31 468 HIS A CA 1
ATOM 3584 C C . HIS A 1 468 ? -15.546 -9.699 14.817 1.00 73.31 468 HIS A C 1
ATOM 3586 O O . HIS A 1 468 ? -15.607 -10.696 14.124 1.00 73.31 468 HIS A O 1
ATOM 3592 N N . SER A 1 469 ? -16.565 -9.309 15.572 1.00 84.25 469 SER A N 1
ATOM 3593 C CA . SER A 1 469 ? -17.812 -10.071 15.665 1.00 84.25 469 SER A CA 1
ATOM 3594 C C . SER A 1 469 ? -18.777 -9.820 14.497 1.00 84.25 469 SER A C 1
ATOM 3596 O O . SER A 1 469 ? -19.727 -10.577 14.328 1.00 84.25 469 SER A O 1
ATOM 3598 N N . TYR A 1 470 ? -18.524 -8.795 13.673 1.00 88.75 470 TYR A N 1
ATOM 3599 C CA . TYR A 1 470 ? -19.330 -8.449 12.499 1.00 88.75 470 TYR A CA 1
ATOM 3600 C C . TYR A 1 470 ? -18.695 -8.975 11.209 1.00 88.75 470 TYR A C 1
ATOM 3602 O O . TYR A 1 470 ? -17.565 -8.615 10.867 1.00 88.75 470 TYR A O 1
ATOM 3610 N N . LYS A 1 471 ? -19.433 -9.817 10.477 1.00 88.31 471 LYS A N 1
ATOM 3611 C CA . LYS A 1 471 ? -18.920 -10.553 9.312 1.00 88.31 471 LYS A CA 1
ATOM 3612 C C . LYS A 1 471 ? -18.306 -9.659 8.217 1.00 88.31 471 LYS A C 1
ATOM 3614 O O . LYS A 1 471 ? -17.207 -9.987 7.778 1.00 88.31 471 LYS A O 1
ATOM 3619 N N . PRO A 1 472 ? -18.917 -8.539 7.795 1.00 89.94 472 PRO A N 1
ATOM 3620 C CA . PRO A 1 472 ? -18.298 -7.657 6.806 1.00 89.94 472 PRO A CA 1
ATOM 3621 C C . PRO A 1 472 ? -16.925 -7.118 7.229 1.00 89.94 472 PRO A C 1
ATOM 3623 O O . PRO A 1 472 ? -16.012 -7.071 6.405 1.00 89.94 472 PRO A O 1
ATOM 3626 N N . SER A 1 473 ? -16.734 -6.786 8.512 1.00 87.19 473 SER A N 1
ATOM 3627 C CA . SER A 1 473 ? -15.420 -6.379 9.034 1.00 87.19 473 SER A CA 1
ATOM 3628 C C . SER A 1 473 ? -14.414 -7.534 8.999 1.00 87.19 473 SER A C 1
ATOM 3630 O O . SER A 1 473 ? -13.268 -7.325 8.612 1.00 87.19 473 SER A O 1
ATOM 3632 N N . VAL A 1 474 ? -14.843 -8.761 9.325 1.00 87.19 474 VAL A N 1
ATOM 3633 C CA . VAL A 1 474 ? -14.002 -9.974 9.228 1.00 87.19 474 VAL A CA 1
ATOM 3634 C C . VAL A 1 474 ? -13.535 -10.212 7.794 1.00 87.19 474 VAL A C 1
ATOM 3636 O O . VAL A 1 474 ? -12.339 -10.364 7.552 1.00 87.19 474 VAL A O 1
ATOM 3639 N N . ASP A 1 475 ? -14.465 -10.223 6.838 1.00 88.69 475 ASP A N 1
ATOM 3640 C CA . ASP A 1 475 ? -14.167 -10.500 5.430 1.00 88.69 475 ASP A CA 1
ATOM 3641 C C . ASP A 1 475 ? -13.227 -9.428 4.848 1.00 88.69 475 ASP A C 1
ATOM 3643 O O . ASP A 1 475 ? -12.270 -9.734 4.129 1.00 88.69 475 ASP A O 1
ATOM 3647 N N . ARG A 1 476 ? -13.455 -8.160 5.214 1.00 87.69 476 ARG A N 1
ATOM 3648 C CA . ARG A 1 476 ? -12.595 -7.034 4.838 1.00 87.69 476 ARG A CA 1
ATOM 3649 C C . ARG A 1 476 ? -11.194 -7.160 5.434 1.00 87.69 476 ARG A C 1
ATOM 3651 O O . ARG A 1 476 ? -10.221 -6.935 4.715 1.00 87.69 476 ARG A O 1
ATOM 3658 N N . MET A 1 477 ? -11.084 -7.529 6.710 1.00 86.44 477 MET A N 1
ATOM 3659 C CA . MET A 1 477 ? -9.798 -7.733 7.378 1.00 86.44 477 MET A CA 1
ATOM 3660 C C . MET A 1 477 ? -9.011 -8.872 6.723 1.00 86.44 477 MET A C 1
ATOM 3662 O O . MET A 1 477 ? -7.862 -8.669 6.347 1.00 86.44 477 MET A O 1
ATOM 3666 N N . ILE A 1 478 ? -9.641 -10.026 6.476 1.00 88.75 478 ILE A N 1
ATOM 3667 C CA . ILE A 1 478 ? -9.020 -11.164 5.770 1.00 88.75 478 ILE A CA 1
ATOM 3668 C C . ILE A 1 478 ? -8.425 -10.720 4.431 1.00 88.75 478 ILE A C 1
ATOM 3670 O O . ILE A 1 478 ? -7.249 -10.970 4.164 1.00 88.75 478 ILE A O 1
ATOM 3674 N N . ARG A 1 479 ? -9.211 -10.010 3.611 1.00 89.56 479 ARG A N 1
ATOM 3675 C CA . ARG A 1 479 ? -8.753 -9.532 2.302 1.00 89.56 479 ARG A CA 1
ATOM 3676 C C . ARG A 1 479 ? -7.565 -8.577 2.424 1.00 89.56 479 ARG A C 1
ATOM 3678 O O . ARG A 1 479 ? -6.620 -8.688 1.647 1.00 89.56 479 ARG A O 1
ATOM 3685 N N . ARG A 1 480 ? -7.600 -7.648 3.385 1.00 87.69 480 ARG A N 1
ATOM 3686 C CA . ARG A 1 480 ? -6.494 -6.708 3.633 1.00 87.69 480 ARG A CA 1
ATOM 3687 C C . ARG A 1 480 ? -5.223 -7.439 4.036 1.00 87.69 480 ARG A C 1
ATOM 3689 O O . ARG A 1 480 ? -4.186 -7.202 3.431 1.00 87.69 480 ARG A O 1
ATOM 3696 N N . LEU A 1 481 ? -5.317 -8.363 4.989 1.00 87.12 481 LEU A N 1
ATOM 3697 C CA . LEU A 1 481 ? -4.174 -9.141 5.458 1.00 87.12 481 LEU A CA 1
ATOM 3698 C C . LEU A 1 481 ? -3.528 -9.941 4.326 1.00 87.12 481 LEU A C 1
ATOM 3700 O O . LEU A 1 481 ? -2.306 -9.943 4.210 1.00 87.12 481 LEU A O 1
ATOM 3704 N N . GLN A 1 482 ? -4.326 -10.553 3.448 1.00 89.06 482 GLN A N 1
ATOM 3705 C CA . GLN A 1 482 ? -3.800 -11.257 2.277 1.00 89.06 482 GLN A CA 1
ATOM 3706 C C . GLN A 1 482 ? -3.079 -10.309 1.312 1.00 89.06 482 GLN A C 1
ATOM 3708 O O . GLN A 1 482 ? -1.957 -10.600 0.908 1.00 89.06 482 GLN A O 1
ATOM 3713 N N . ILE A 1 483 ? -3.681 -9.159 0.985 1.00 88.31 483 ILE A N 1
ATOM 3714 C CA . ILE A 1 483 ? -3.074 -8.165 0.084 1.00 88.31 483 ILE A CA 1
ATOM 3715 C C . ILE A 1 483 ? -1.764 -7.626 0.668 1.00 88.31 483 ILE A C 1
ATOM 3717 O O . ILE A 1 483 ? -0.747 -7.609 -0.021 1.00 88.31 483 ILE A O 1
ATOM 3721 N N . PHE A 1 484 ? -1.768 -7.218 1.937 1.00 87.94 484 PHE A N 1
ATOM 3722 C CA . PHE A 1 484 ? -0.595 -6.653 2.603 1.00 87.94 484 PHE A CA 1
ATOM 3723 C C . PHE A 1 484 ? 0.519 -7.677 2.789 1.00 87.94 484 PHE A C 1
ATOM 3725 O O . PHE A 1 484 ? 1.684 -7.330 2.617 1.00 87.94 484 PHE A O 1
ATOM 3732 N N . THR A 1 485 ? 0.171 -8.936 3.073 1.00 88.19 485 THR A N 1
ATOM 3733 C CA . THR A 1 485 ? 1.149 -10.030 3.108 1.00 88.19 485 THR A CA 1
ATOM 3734 C C . THR A 1 485 ? 1.735 -10.260 1.719 1.00 88.19 485 THR A C 1
ATOM 3736 O O . THR A 1 485 ? 2.948 -10.366 1.585 1.00 88.19 485 THR A O 1
ATOM 3739 N N . GLN A 1 486 ? 0.903 -10.293 0.673 1.00 88.12 486 GLN A N 1
ATOM 3740 C CA . GLN A 1 486 ? 1.348 -10.552 -0.699 1.00 88.12 486 GLN A CA 1
ATOM 3741 C C . GLN A 1 486 ? 2.243 -9.433 -1.239 1.00 88.12 486 GLN A C 1
ATOM 3743 O O . GLN A 1 486 ? 3.211 -9.709 -1.941 1.00 88.12 486 GLN A O 1
ATOM 3748 N N . GLN A 1 487 ? 1.955 -8.178 -0.887 1.00 86.62 487 GLN A N 1
ATOM 3749 C CA . GLN A 1 487 ? 2.732 -7.007 -1.302 1.00 86.62 487 GLN A CA 1
ATOM 3750 C C . GLN A 1 487 ? 4.213 -7.114 -0.915 1.00 86.62 487 GLN A C 1
ATOM 3752 O O . GLN A 1 487 ? 5.056 -6.547 -1.606 1.00 86.62 487 GLN A O 1
ATOM 3757 N N . THR A 1 488 ? 4.533 -7.809 0.174 1.00 86.88 488 THR A N 1
ATOM 3758 C CA . THR A 1 488 ? 5.880 -7.874 0.760 1.00 86.88 488 THR A CA 1
ATOM 3759 C C . THR A 1 488 ? 6.318 -9.314 1.048 1.00 86.88 488 THR A C 1
ATOM 3761 O O . THR A 1 488 ? 7.275 -9.534 1.793 1.00 86.88 488 THR A O 1
ATOM 3764 N N . ALA A 1 489 ? 5.634 -10.303 0.461 1.00 84.81 489 ALA A N 1
ATOM 3765 C CA . ALA A 1 489 ? 5.888 -11.726 0.690 1.00 84.81 489 ALA A CA 1
ATOM 3766 C C . ALA A 1 489 ? 7.305 -12.136 0.277 1.00 84.81 489 ALA A C 1
ATOM 3768 O O . ALA A 1 489 ? 7.913 -12.974 0.935 1.00 84.81 489 ALA A O 1
ATOM 3769 N N . ASP A 1 490 ? 7.846 -11.488 -0.756 1.00 86.00 490 ASP A N 1
ATOM 3770 C CA . ASP A 1 490 ? 9.176 -11.779 -1.285 1.00 86.00 490 ASP A CA 1
ATOM 3771 C C . ASP A 1 490 ? 10.312 -11.233 -0.418 1.00 86.00 490 ASP A C 1
ATOM 3773 O O . ASP A 1 490 ? 11.463 -11.433 -0.769 1.00 86.00 490 ASP A O 1
ATOM 3777 N N . TYR A 1 491 ? 10.045 -10.506 0.669 1.00 91.12 491 TYR A N 1
ATOM 3778 C CA . TYR A 1 491 ? 11.097 -9.929 1.506 1.00 91.12 491 TYR A CA 1
ATOM 3779 C C . TYR A 1 491 ? 11.289 -10.755 2.786 1.00 91.12 491 TYR A C 1
ATOM 3781 O O . TYR A 1 491 ? 10.456 -10.672 3.692 1.00 91.12 491 TYR A O 1
ATOM 3789 N N . PRO A 1 492 ? 12.414 -11.482 2.944 1.00 91.69 492 PRO A N 1
ATOM 3790 C CA . PRO A 1 492 ? 12.723 -12.203 4.182 1.00 91.69 492 PRO A CA 1
ATOM 3791 C C . PRO A 1 492 ? 12.815 -11.305 5.422 1.00 91.69 492 PRO A C 1
ATOM 3793 O O . PRO A 1 492 ? 12.567 -11.763 6.537 1.00 91.69 492 PRO A O 1
ATOM 3796 N N . SER A 1 493 ? 13.150 -10.023 5.239 1.00 91.62 493 SER A N 1
ATOM 3797 C CA . SER A 1 493 ? 13.135 -9.022 6.309 1.00 91.62 493 SER A CA 1
ATOM 3798 C C . SER A 1 493 ? 11.723 -8.721 6.806 1.00 91.62 493 SER A C 1
ATOM 3800 O O . SER A 1 493 ? 11.569 -8.420 7.982 1.00 91.62 493 SER A O 1
ATOM 3802 N N . HIS A 1 494 ? 10.679 -8.854 5.987 1.00 91.69 494 HIS A N 1
ATOM 3803 C CA . HIS A 1 494 ? 9.305 -8.811 6.478 1.00 91.69 494 HIS A CA 1
ATOM 3804 C C . HIS A 1 494 ? 9.016 -10.118 7.215 1.00 91.69 494 HIS A C 1
ATOM 3806 O O . HIS A 1 494 ? 8.969 -11.179 6.606 1.00 91.69 494 HIS A O 1
ATOM 3812 N N . TRP A 1 495 ? 8.889 -10.071 8.536 1.00 89.31 495 TRP A N 1
ATOM 3813 C CA . TRP A 1 495 ? 8.797 -11.278 9.360 1.00 89.31 495 TRP A CA 1
ATOM 3814 C C . TRP A 1 495 ? 7.385 -11.534 9.876 1.00 89.31 495 TRP A C 1
ATOM 3816 O O . TRP A 1 495 ? 6.971 -12.684 10.035 1.00 89.31 495 TRP A O 1
ATOM 3826 N N . GLY A 1 496 ? 6.635 -10.469 10.145 1.00 87.62 496 GLY A N 1
ATOM 3827 C CA . GLY A 1 496 ? 5.306 -10.602 10.708 1.00 87.62 496 GLY A CA 1
ATOM 3828 C C . GLY A 1 496 ? 4.442 -9.368 10.549 1.00 87.62 496 GLY A C 1
ATOM 3829 O O . GLY A 1 496 ? 4.917 -8.310 10.149 1.00 87.62 496 GLY A O 1
ATOM 3830 N N . MET A 1 497 ? 3.169 -9.524 10.898 1.00 86.88 497 MET A N 1
ATOM 3831 C CA . MET A 1 497 ? 2.204 -8.432 10.983 1.00 86.88 497 MET A CA 1
ATOM 3832 C C . MET A 1 497 ? 1.687 -8.292 12.410 1.00 86.88 497 MET A C 1
ATOM 3834 O O . MET A 1 497 ? 1.563 -9.269 13.157 1.00 86.88 497 MET A O 1
ATOM 3838 N N . ASN A 1 498 ? 1.356 -7.062 12.773 1.00 84.19 498 ASN A N 1
ATOM 3839 C CA . ASN A 1 498 ? 0.626 -6.722 13.977 1.00 84.19 498 ASN A CA 1
ATOM 3840 C C . ASN A 1 498 ? -0.791 -6.260 13.616 1.00 84.19 498 ASN A C 1
ATOM 3842 O O . ASN A 1 498 ? -0.958 -5.354 12.799 1.00 84.19 498 ASN A O 1
ATOM 3846 N N . TYR A 1 499 ? -1.813 -6.882 14.211 1.00 81.19 499 TYR A N 1
ATOM 3847 C CA . TYR A 1 499 ? -3.210 -6.554 13.883 1.00 81.19 499 TYR A CA 1
ATOM 3848 C C . TYR A 1 499 ? -3.755 -5.339 14.624 1.00 81.19 499 TYR A C 1
ATOM 3850 O O . TYR A 1 499 ? -4.725 -4.734 14.177 1.00 81.19 499 TYR A O 1
ATOM 3858 N N . SER A 1 500 ? -3.195 -5.048 15.792 1.00 79.00 500 SER A N 1
ATOM 3859 C CA . SER A 1 500 ? -3.585 -3.954 16.668 1.00 79.00 500 SER A CA 1
ATOM 3860 C C . SER A 1 500 ? -2.576 -3.863 17.809 1.00 79.00 500 SER A C 1
ATOM 3862 O O . SER A 1 500 ? -2.029 -4.877 18.264 1.00 79.00 500 SER A O 1
ATOM 3864 N N . TRP A 1 501 ? -2.383 -2.644 18.296 1.00 72.25 501 TRP A N 1
ATOM 3865 C CA . TRP A 1 501 ? -1.659 -2.361 19.530 1.00 72.25 501 TRP A CA 1
ATOM 3866 C C . TRP A 1 501 ? -2.603 -2.007 20.704 1.00 72.25 501 TRP A C 1
ATOM 3868 O O . TRP A 1 501 ? -2.128 -1.854 21.822 1.00 72.25 501 TRP A O 1
ATOM 3878 N N . PHE A 1 502 ? -3.922 -1.856 20.466 1.00 75.25 502 PHE A N 1
ATOM 3879 C CA . PHE A 1 502 ? -4.958 -1.585 21.486 1.00 75.25 502 PHE A CA 1
ATOM 3880 C C . PHE A 1 502 ? -6.192 -2.476 21.264 1.00 75.25 502 PHE A C 1
ATOM 3882 O O . PHE A 1 502 ? -7.255 -2.006 20.846 1.00 75.25 502 PHE A O 1
ATOM 3889 N N . PRO A 1 503 ? -6.108 -3.790 21.526 1.00 76.19 503 PRO A N 1
ATOM 3890 C CA . PRO A 1 503 ? -7.222 -4.687 21.244 1.00 76.19 503 PRO A CA 1
ATOM 3891 C C . PRO A 1 503 ? -8.354 -4.537 22.271 1.00 76.19 503 PRO A C 1
ATOM 3893 O O . PRO A 1 503 ? -8.359 -5.241 23.277 1.00 76.19 503 PRO A O 1
ATOM 3896 N N . CYS A 1 504 ? -9.297 -3.617 22.074 1.00 77.69 504 CYS A N 1
ATOM 3897 C CA . CYS A 1 504 ? -10.366 -3.320 23.033 1.00 77.69 504 CYS A CA 1
ATOM 3898 C C . CYS A 1 504 ? -11.757 -3.721 22.510 1.00 77.69 504 CYS A C 1
ATOM 3900 O O . CYS A 1 504 ? -12.068 -3.547 21.333 1.00 77.69 504 CYS A O 1
ATOM 3902 N N . LEU A 1 505 ? -12.612 -4.244 23.400 1.00 78.56 505 LEU A N 1
ATOM 3903 C CA . LEU A 1 505 ? -14.035 -4.423 23.096 1.00 78.56 505 LEU A CA 1
ATOM 3904 C C . LEU A 1 505 ? -14.768 -3.088 23.272 1.00 78.56 505 LEU A C 1
ATOM 3906 O O . LEU A 1 505 ? -14.445 -2.322 24.174 1.00 78.56 505 LEU A O 1
ATO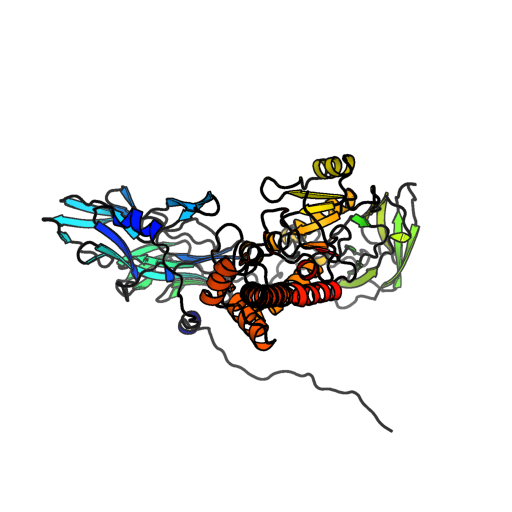M 3910 N N . PHE A 1 506 ? -15.819 -2.868 22.485 1.00 77.75 506 PHE A N 1
ATOM 3911 C CA . PHE A 1 506 ? -16.791 -1.781 22.659 1.00 77.75 506 PHE A CA 1
ATOM 3912 C C . PHE A 1 506 ? -16.322 -0.350 22.371 1.00 77.75 506 PHE A C 1
ATOM 3914 O O . PHE A 1 506 ? -17.161 0.546 22.372 1.00 77.75 506 PHE A O 1
ATOM 3921 N N . GLY A 1 507 ? -15.046 -0.111 22.081 1.00 74.50 507 GLY A N 1
ATOM 3922 C CA . GLY A 1 507 ? -14.557 1.218 21.702 1.00 74.50 507 GLY A CA 1
ATOM 3923 C C . GLY A 1 507 ? -13.064 1.379 21.950 1.00 74.50 507 GLY A C 1
ATOM 3924 O O . GLY A 1 507 ? -12.370 0.393 22.201 1.00 74.50 507 GLY A O 1
ATOM 3925 N N . TYR A 1 508 ? -12.583 2.622 21.892 1.00 75.44 508 TYR A N 1
ATOM 3926 C CA . TYR A 1 508 ? -11.210 2.954 22.272 1.00 75.44 508 TYR A CA 1
ATOM 3927 C C . TYR A 1 508 ? -11.026 2.966 23.790 1.00 75.44 508 TYR A C 1
ATOM 3929 O O . TYR A 1 508 ? -11.876 3.489 24.512 1.00 75.44 508 TYR A O 1
ATOM 3937 N N . ALA A 1 509 ? -9.896 2.443 24.270 1.00 65.69 509 ALA A N 1
ATOM 3938 C CA . ALA A 1 509 ? -9.603 2.327 25.698 1.00 65.69 509 ALA A CA 1
ATOM 3939 C C . ALA A 1 509 ? -9.588 3.680 26.441 1.00 65.69 509 ALA A C 1
ATOM 3941 O O . ALA A 1 509 ? -9.984 3.731 27.602 1.00 65.69 509 ALA A O 1
ATOM 3942 N N . GLU A 1 510 ? -9.175 4.772 25.785 1.00 65.00 510 GLU A N 1
ATOM 3943 C CA . GLU A 1 510 ? -8.948 6.064 26.459 1.00 65.00 510 GLU A CA 1
ATOM 3944 C C . GLU A 1 510 ? -10.124 7.043 26.360 1.00 65.00 510 GLU A C 1
ATOM 3946 O O . GLU A 1 510 ? -10.167 8.022 27.100 1.00 65.00 510 GLU A O 1
ATOM 3951 N N . SER A 1 511 ? -11.095 6.798 25.477 1.00 58.53 511 SER A N 1
ATOM 3952 C CA . SER A 1 511 ? -12.220 7.723 25.274 1.00 58.53 511 SER A CA 1
ATOM 3953 C C . SER A 1 511 ? -13.590 7.050 25.243 1.00 58.53 511 SER A C 1
ATOM 3955 O O . SER A 1 511 ? -14.600 7.733 25.391 1.00 58.53 511 SER A O 1
ATOM 3957 N N . GLY A 1 512 ? -13.663 5.725 25.054 1.00 59.50 512 GLY A N 1
ATOM 3958 C CA . GLY A 1 512 ? -14.929 5.002 24.891 1.00 59.50 512 GLY A CA 1
ATOM 3959 C C . GLY A 1 512 ? -15.756 5.448 23.675 1.00 59.50 512 GLY A C 1
ATOM 3960 O O . GLY A 1 512 ? -16.900 5.023 23.530 1.00 59.50 512 GLY A O 1
ATOM 3961 N N . VAL A 1 513 ? -15.202 6.304 22.810 1.00 66.12 513 VAL A N 1
ATOM 3962 C CA . VAL A 1 513 ? -15.870 6.839 21.619 1.00 66.12 513 VAL A CA 1
ATOM 3963 C C . VAL A 1 513 ? -15.759 5.820 20.477 1.00 66.12 513 VAL A C 1
ATOM 3965 O O . VAL A 1 513 ? -14.723 5.152 20.360 1.00 66.12 513 VAL A O 1
ATOM 3968 N N . PRO A 1 514 ? -16.791 5.682 19.619 1.00 72.12 514 PRO A N 1
ATOM 3969 C CA . PRO A 1 514 ? -16.671 4.951 18.366 1.00 72.12 514 PRO A CA 1
ATOM 3970 C C . PRO A 1 514 ? -15.514 5.499 17.530 1.00 72.12 514 PRO A C 1
ATOM 3972 O O . PRO A 1 514 ? -15.517 6.662 17.137 1.00 72.12 514 PRO A O 1
ATOM 3975 N N . THR A 1 515 ? -14.515 4.663 17.268 1.00 75.88 515 THR A N 1
ATOM 3976 C CA . THR A 1 515 ? -13.349 5.059 16.473 1.00 75.88 515 THR A CA 1
ATOM 3977 C C . THR A 1 515 ? -13.630 4.988 14.980 1.00 75.88 515 THR A C 1
ATOM 3979 O O . THR A 1 515 ? -13.050 5.749 14.218 1.00 75.88 515 THR A O 1
ATOM 3982 N N . ASP A 1 516 ? -14.559 4.129 14.559 1.00 81.94 516 ASP A N 1
ATOM 3983 C CA . ASP A 1 516 ? -15.034 4.031 13.182 1.00 81.94 516 ASP A CA 1
ATOM 3984 C C . ASP A 1 516 ? -16.536 3.712 13.112 1.00 81.94 516 ASP A C 1
ATOM 3986 O O . ASP A 1 516 ? -17.166 3.329 14.102 1.00 81.94 516 ASP A O 1
ATOM 3990 N N . ALA A 1 517 ? -17.101 3.844 11.909 1.00 85.19 517 ALA A N 1
ATOM 3991 C CA . ALA A 1 517 ? -18.532 3.698 11.647 1.00 85.19 517 ALA A CA 1
ATOM 3992 C C . ALA A 1 517 ? -19.107 2.311 11.994 1.00 85.19 517 ALA A C 1
ATOM 3994 O O . ALA A 1 517 ? -20.306 2.200 12.222 1.00 85.19 517 ALA A O 1
ATOM 3995 N N . HIS A 1 518 ? -18.283 1.259 12.066 1.00 86.75 518 HIS A N 1
ATOM 3996 C CA . HIS A 1 518 ? -18.754 -0.108 12.303 1.00 86.75 518 HIS A CA 1
ATOM 3997 C C . HIS A 1 518 ? -18.649 -0.564 13.762 1.00 86.75 518 HIS A C 1
ATOM 3999 O O . HIS A 1 518 ? -18.993 -1.710 14.058 1.00 86.75 518 HIS A O 1
ATOM 4005 N N . VAL A 1 519 ? -18.197 0.283 14.695 1.00 86.31 519 VAL A N 1
ATOM 4006 C CA . VAL A 1 519 ? -18.186 -0.067 16.130 1.00 86.31 519 VAL A CA 1
ATOM 4007 C C . VAL A 1 519 ? -19.573 -0.539 16.613 1.00 86.31 519 VAL A C 1
ATOM 4009 O O . VAL A 1 519 ? -19.636 -1.605 17.236 1.00 86.31 519 VAL A O 1
ATOM 4012 N N . PRO A 1 520 ? -20.695 0.151 16.301 1.00 87.50 520 PRO A N 1
ATOM 4013 C CA . PRO A 1 520 ? -22.025 -0.298 16.722 1.00 87.50 520 PRO A CA 1
ATOM 4014 C C . PRO A 1 520 ? -22.396 -1.676 16.158 1.00 87.50 520 PRO A C 1
ATOM 4016 O O . PRO A 1 520 ? -22.856 -2.539 16.908 1.00 87.50 520 PRO A O 1
ATOM 4019 N N . ASP A 1 521 ? -22.119 -1.919 14.872 1.00 91.00 521 ASP A N 1
ATOM 4020 C CA . ASP A 1 521 ? -22.394 -3.198 14.203 1.00 91.00 521 ASP A CA 1
ATOM 4021 C C . ASP A 1 521 ? -21.627 -4.350 14.860 1.00 91.00 521 ASP A C 1
ATOM 4023 O O . ASP A 1 521 ? -22.171 -5.426 15.127 1.00 91.00 521 ASP A O 1
ATOM 4027 N N . ARG A 1 522 ? -20.342 -4.122 15.156 1.00 89.31 522 ARG A N 1
ATOM 4028 C CA . ARG A 1 522 ? -19.484 -5.109 15.817 1.00 89.31 522 ARG A CA 1
ATOM 4029 C C . ARG A 1 522 ? -19.973 -5.426 17.223 1.00 89.31 522 ARG A C 1
ATOM 4031 O O . ARG A 1 522 ? -19.957 -6.598 17.607 1.00 89.31 522 ARG A O 1
ATOM 4038 N N . ASN A 1 523 ? -20.425 -4.425 17.971 1.00 89.00 523 ASN A N 1
ATOM 4039 C CA . ASN A 1 523 ? -20.967 -4.612 19.315 1.00 89.00 523 ASN A CA 1
ATOM 4040 C C . ASN A 1 523 ? -22.283 -5.396 19.289 1.00 89.00 523 ASN A C 1
ATOM 4042 O O . ASN A 1 523 ? -22.412 -6.389 20.006 1.00 89.00 523 ASN A O 1
ATOM 4046 N N . ALA A 1 524 ? -23.214 -5.026 18.407 1.00 91.19 524 ALA A N 1
ATOM 4047 C CA . ALA A 1 524 ? -24.487 -5.724 18.252 1.00 91.19 524 ALA A CA 1
ATOM 4048 C C . ALA A 1 524 ? -24.288 -7.193 17.840 1.00 91.19 524 ALA A C 1
ATOM 4050 O O . ALA A 1 524 ? -24.890 -8.102 18.418 1.00 91.19 524 ALA A O 1
ATOM 4051 N N . ALA A 1 525 ? -23.385 -7.449 16.888 1.00 92.75 525 ALA A N 1
ATOM 4052 C CA . ALA A 1 525 ? -23.070 -8.803 16.447 1.00 92.75 525 ALA A CA 1
ATOM 4053 C C . ALA A 1 525 ? -22.409 -9.644 17.557 1.00 92.75 525 ALA A C 1
ATOM 4055 O O . ALA A 1 525 ? -22.711 -10.833 17.699 1.00 92.75 525 ALA A O 1
ATOM 4056 N N . LEU A 1 526 ? -21.544 -9.036 18.380 1.00 91.94 526 LEU A N 1
ATOM 4057 C CA . LEU A 1 526 ? -20.953 -9.697 19.545 1.00 91.94 526 LEU A CA 1
ATOM 4058 C C . LEU A 1 526 ? -22.029 -10.109 20.554 1.00 91.94 526 LEU A C 1
ATOM 4060 O O . LEU A 1 526 ? -22.065 -11.266 20.976 1.00 91.94 526 LEU A O 1
ATOM 4064 N N . GLU A 1 527 ? -22.916 -9.186 20.922 1.00 92.44 527 GLU A N 1
ATOM 4065 C CA . GLU A 1 527 ? -24.006 -9.456 21.862 1.00 92.44 527 GLU A CA 1
ATOM 4066 C C . GLU A 1 527 ? -24.936 -10.559 21.356 1.00 92.44 527 GLU A C 1
ATOM 4068 O O . GLU A 1 527 ? -25.264 -11.486 22.104 1.00 92.44 527 GLU A O 1
ATOM 4073 N N . GLN A 1 528 ? -25.311 -10.510 20.075 1.00 93.62 528 GLN A N 1
ATOM 4074 C CA . GLN A 1 528 ? -26.135 -11.537 19.447 1.00 93.62 528 GLN A CA 1
ATOM 4075 C C . GLN A 1 528 ? -25.464 -12.914 19.521 1.00 93.62 528 GLN A C 1
ATOM 4077 O O . GLN A 1 528 ? -26.113 -13.891 19.899 1.00 93.62 528 GLN A O 1
ATOM 4082 N N . ALA A 1 529 ? -24.170 -13.004 19.203 1.00 92.44 529 ALA A N 1
ATOM 4083 C CA . ALA A 1 529 ? -23.433 -14.264 19.216 1.00 92.44 529 ALA A CA 1
ATOM 4084 C C . ALA A 1 529 ? -23.277 -14.842 20.634 1.00 92.44 529 ALA A C 1
ATOM 4086 O O . ALA A 1 529 ? -23.458 -16.045 20.840 1.00 92.44 529 ALA A O 1
ATOM 4087 N N . VAL A 1 530 ? -22.991 -13.989 21.622 1.00 94.31 530 VAL A N 1
ATOM 4088 C CA . VAL A 1 530 ? -22.872 -14.384 23.035 1.00 94.31 530 VAL A CA 1
ATOM 4089 C C . VAL A 1 530 ? -24.218 -14.872 23.575 1.00 94.31 530 VAL A C 1
ATOM 4091 O O . VAL A 1 530 ? -24.280 -15.938 24.197 1.00 94.31 530 VAL A O 1
ATOM 4094 N N . ARG A 1 531 ? -25.308 -14.157 23.268 1.00 94.31 531 ARG A N 1
ATOM 4095 C CA . ARG A 1 531 ? -26.670 -14.546 23.656 1.00 94.31 531 ARG A CA 1
ATOM 4096 C C . ARG A 1 531 ? -27.101 -15.852 22.991 1.00 94.31 531 ARG A C 1
ATOM 4098 O O . ARG A 1 531 ? -27.647 -16.719 23.668 1.00 94.31 531 ARG A O 1
ATOM 4105 N N . ALA A 1 532 ? -26.832 -16.021 21.695 1.00 95.12 532 ALA A N 1
ATOM 4106 C CA . ALA A 1 532 ? -27.139 -17.251 20.961 1.00 95.12 532 ALA A CA 1
ATOM 4107 C C . ALA A 1 532 ? -26.396 -18.475 21.527 1.00 95.12 532 ALA A C 1
ATOM 4109 O O . ALA A 1 532 ? -26.899 -19.593 21.455 1.00 95.12 532 ALA A O 1
ATOM 4110 N N . ALA A 1 533 ? -25.228 -18.266 22.139 1.00 95.50 533 ALA A N 1
ATOM 4111 C CA . ALA A 1 533 ? -24.472 -19.302 22.834 1.00 95.50 533 ALA A CA 1
ATOM 4112 C C . ALA A 1 533 ? -24.955 -19.578 24.274 1.00 95.50 533 ALA A C 1
ATOM 4114 O O . ALA A 1 533 ? -24.331 -20.365 24.984 1.00 95.50 533 ALA A O 1
ATOM 4115 N N . GLY A 1 534 ? -26.054 -18.951 24.710 1.00 96.25 534 GLY A N 1
ATOM 4116 C CA . GLY A 1 534 ? -26.675 -19.182 26.016 1.00 96.25 534 GLY A CA 1
ATOM 4117 C C . GLY A 1 534 ? -26.055 -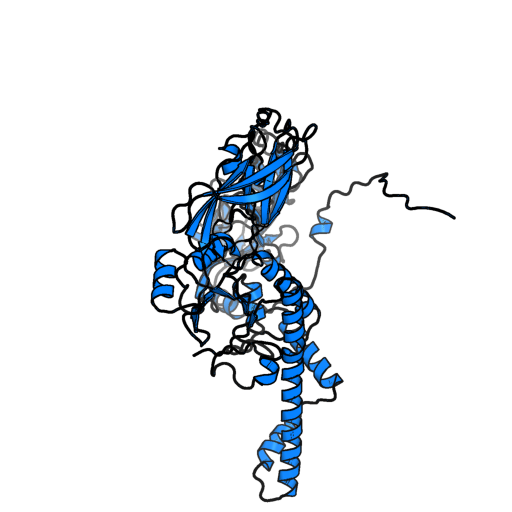18.390 27.168 1.00 96.25 534 GLY A C 1
ATOM 4118 O O . GLY A 1 534 ? -26.379 -18.648 28.325 1.00 96.25 534 GLY A O 1
ATOM 4119 N N . PHE A 1 535 ? -25.179 -17.424 26.883 1.00 96.06 535 PHE A N 1
ATOM 4120 C CA . PHE A 1 535 ? -24.596 -16.564 27.909 1.00 96.06 535 PHE A CA 1
ATOM 4121 C C . PHE A 1 535 ? -25.396 -15.270 28.030 1.00 96.06 535 PHE A C 1
ATOM 4123 O O . PHE A 1 535 ? -25.703 -14.614 27.037 1.00 96.06 535 PHE A O 1
ATOM 4130 N N . GLN A 1 536 ? -25.708 -14.881 29.263 1.00 91.56 536 GLN A N 1
ATOM 4131 C CA . GLN A 1 536 ? -26.415 -13.641 29.564 1.00 91.56 536 GLN A CA 1
ATOM 4132 C C . GLN A 1 536 ? -25.638 -12.849 30.609 1.00 91.56 536 GLN A C 1
ATOM 4134 O O . GLN A 1 536 ? -25.137 -13.417 31.584 1.00 91.56 536 GLN A O 1
ATOM 4139 N N . ALA A 1 537 ? -25.525 -11.541 30.387 1.00 91.12 537 ALA A N 1
ATOM 4140 C CA . ALA A 1 537 ? -24.997 -10.631 31.386 1.00 91.12 537 ALA A CA 1
ATOM 4141 C C . ALA A 1 537 ? -25.957 -10.578 32.583 1.00 91.12 537 ALA A C 1
ATOM 4143 O O . ALA A 1 537 ? -27.172 -10.546 32.371 1.00 91.12 537 ALA A O 1
ATOM 4144 N N . PRO A 1 538 ? -25.446 -10.522 33.823 1.00 93.56 538 PRO A N 1
ATOM 4145 C CA . PRO A 1 538 ? -26.264 -10.099 34.945 1.00 93.56 538 PRO A CA 1
ATOM 4146 C C . PRO A 1 538 ? -26.840 -8.705 34.688 1.00 93.56 538 PRO A C 1
ATOM 4148 O O . PRO A 1 538 ? -26.173 -7.828 34.133 1.00 93.56 538 PRO A O 1
ATOM 4151 N N . THR A 1 539 ? -28.075 -8.504 35.115 1.00 95.00 539 THR A N 1
ATOM 4152 C CA . THR A 1 539 ? -28.739 -7.200 35.110 1.00 95.00 539 THR A CA 1
ATOM 4153 C C . THR A 1 539 ? -28.078 -6.242 36.104 1.00 95.00 539 THR A C 1
ATOM 4155 O O . THR A 1 539 ? -27.359 -6.657 37.016 1.00 95.00 539 THR A O 1
ATOM 4158 N N . GLN A 1 540 ? -28.341 -4.938 35.972 1.00 93.75 540 GLN A N 1
ATOM 4159 C CA . GLN A 1 540 ? -27.827 -3.966 36.942 1.00 93.75 540 GLN A CA 1
ATOM 4160 C C . GLN A 1 540 ? -28.323 -4.229 38.368 1.00 93.75 540 GLN A C 1
ATOM 4162 O O . GLN A 1 540 ? -27.570 -4.014 39.315 1.00 93.75 540 GLN A O 1
ATOM 4167 N N . ASP A 1 541 ? -29.556 -4.706 38.536 1.00 96.31 541 ASP A N 1
ATOM 4168 C CA . ASP A 1 541 ? -30.105 -4.981 39.864 1.00 96.31 541 ASP A CA 1
ATOM 4169 C C . ASP A 1 541 ? -29.476 -6.227 40.493 1.00 96.31 541 ASP A C 1
ATOM 4171 O O . ASP A 1 541 ? -29.128 -6.195 41.672 1.00 96.31 541 ASP A O 1
ATOM 4175 N N . GLU A 1 542 ? -29.190 -7.265 39.702 1.00 95.75 542 GLU A N 1
ATOM 4176 C CA . GLU A 1 542 ? -28.387 -8.405 40.163 1.00 95.75 542 GLU A CA 1
ATOM 4177 C C . GLU A 1 542 ? -26.966 -7.970 40.556 1.00 95.75 542 GLU A C 1
ATOM 4179 O O . GLU A 1 542 ? -26.426 -8.440 41.554 1.00 95.75 542 GLU A O 1
ATOM 4184 N N . LEU A 1 543 ? -26.342 -7.042 39.824 1.00 93.75 543 LEU A N 1
ATOM 4185 C CA . LEU A 1 543 ? -25.015 -6.529 40.191 1.00 93.75 543 LEU A CA 1
ATOM 4186 C C . LEU A 1 543 ? -25.042 -5.711 41.491 1.00 93.75 543 LEU A C 1
ATOM 4188 O O . LEU A 1 543 ? -24.149 -5.872 42.325 1.00 93.75 543 LEU A O 1
ATOM 4192 N N . LYS A 1 544 ? -26.073 -4.882 41.706 1.00 94.75 544 LYS A N 1
ATOM 4193 C CA . LYS A 1 544 ? -26.287 -4.188 42.992 1.00 94.75 544 LYS A CA 1
ATOM 4194 C C . LYS A 1 544 ? -26.487 -5.189 44.129 1.00 94.75 544 LYS A C 1
ATOM 4196 O O . LYS A 1 544 ? -25.974 -4.997 45.230 1.00 94.75 544 LYS A O 1
ATOM 4201 N N . GLU A 1 545 ? -27.222 -6.265 43.865 1.00 95.00 545 GLU A N 1
ATOM 4202 C CA . GLU A 1 545 ? -27.457 -7.324 44.837 1.00 95.00 545 GLU A CA 1
ATOM 4203 C C . GLU A 1 545 ? -26.177 -8.093 45.183 1.00 95.00 545 GLU A C 1
ATOM 4205 O O . GLU A 1 545 ? -25.912 -8.316 46.365 1.00 95.00 545 GLU A O 1
ATOM 4210 N N . TYR A 1 546 ? -25.350 -8.421 44.187 1.00 96.00 546 TYR A N 1
ATOM 4211 C CA . TYR A 1 546 ? -24.018 -8.987 44.394 1.00 96.00 546 TYR A CA 1
ATOM 4212 C C . TYR A 1 546 ? -23.160 -8.090 45.293 1.00 96.00 546 TYR A C 1
ATOM 4214 O O . TYR A 1 546 ? -22.616 -8.569 46.285 1.00 96.00 546 TYR A O 1
ATOM 4222 N N . GLU A 1 547 ? -23.074 -6.791 44.995 1.00 96.00 547 GLU A N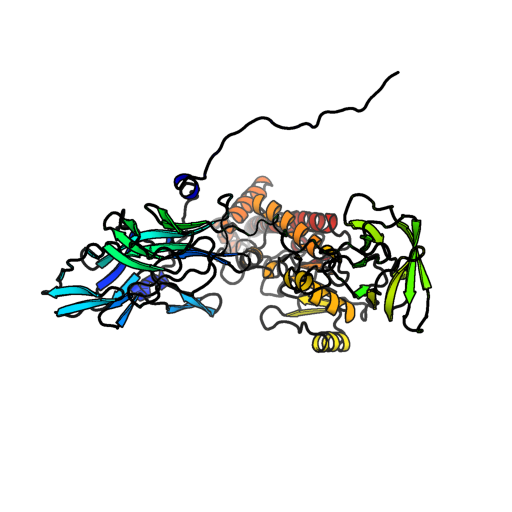 1
ATOM 4223 C CA . GLU A 1 547 ? -22.267 -5.850 45.781 1.00 96.00 547 GLU A CA 1
ATOM 4224 C C . GLU A 1 547 ? -22.709 -5.777 47.246 1.00 96.00 547 GLU A C 1
ATOM 4226 O O . GLU A 1 547 ? -21.865 -5.735 48.141 1.00 96.00 547 GLU A O 1
ATOM 4231 N N . ARG A 1 548 ? -24.020 -5.841 47.500 1.00 96.06 548 ARG A N 1
ATOM 4232 C CA . ARG A 1 548 ? -24.580 -5.876 48.856 1.00 96.06 548 ARG A CA 1
ATOM 4233 C C . ARG A 1 548 ? -24.288 -7.194 49.581 1.00 96.06 548 ARG A C 1
ATOM 4235 O O . ARG A 1 548 ? -24.016 -7.176 50.777 1.00 96.06 548 ARG A O 1
ATOM 4242 N N . LYS A 1 549 ? -24.382 -8.332 48.884 1.00 95.81 549 LYS A N 1
ATOM 4243 C CA . LYS A 1 549 ? -24.360 -9.677 49.491 1.00 95.81 549 LYS A CA 1
ATOM 4244 C C . LYS A 1 549 ? -22.986 -10.357 49.501 1.00 95.81 549 LYS A C 1
ATOM 4246 O O . LYS A 1 549 ? -22.805 -11.324 50.236 1.00 95.81 549 LYS A O 1
ATOM 4251 N N . LYS A 1 550 ? -21.996 -9.875 48.735 1.00 94.88 550 LYS A N 1
ATOM 4252 C CA . LYS A 1 550 ? -20.690 -10.553 48.552 1.00 94.88 550 LYS A CA 1
ATOM 4253 C C . LYS A 1 550 ? -19.893 -10.797 49.840 1.00 94.88 550 LYS A C 1
ATOM 4255 O O . LYS A 1 550 ? -19.057 -11.696 49.860 1.00 94.88 550 LYS A O 1
ATOM 4260 N N . PHE A 1 551 ? -20.161 -10.034 50.900 1.00 95.12 551 PHE A N 1
ATOM 4261 C CA . PHE A 1 551 ? -19.532 -10.181 52.218 1.00 95.12 551 PHE A CA 1
ATOM 4262 C C . PHE A 1 551 ? -20.550 -10.419 53.346 1.00 95.12 551 PHE A C 1
ATOM 4264 O O . PHE A 1 551 ? -20.249 -10.127 54.497 1.00 95.12 551 PHE A O 1
ATOM 4271 N N . SER A 1 552 ? -21.752 -10.917 53.030 1.00 94.75 552 SER A N 1
ATOM 4272 C CA . SER A 1 552 ? -22.760 -11.238 54.050 1.00 94.75 552 SER A CA 1
ATOM 4273 C C . SER A 1 552 ? -22.283 -12.359 54.985 1.00 94.75 552 SER A C 1
ATOM 4275 O O . SER A 1 552 ? -21.561 -13.273 54.571 1.00 94.75 552 SER A O 1
ATOM 4277 N N . ASP A 1 553 ? -22.712 -12.311 56.245 1.00 95.50 553 ASP A N 1
ATOM 4278 C CA . ASP A 1 553 ? -22.506 -13.398 57.207 1.00 95.50 553 ASP A CA 1
ATOM 4279 C C . ASP A 1 553 ? -23.482 -14.568 56.970 1.00 95.50 553 ASP A C 1
ATOM 4281 O O . ASP A 1 553 ? -23.207 -15.699 57.383 1.00 95.50 553 ASP A O 1
ATOM 4285 N N . ASP A 1 554 ? -24.586 -14.339 56.242 1.00 96.81 554 ASP A N 1
ATOM 4286 C CA . ASP A 1 554 ? -25.501 -15.396 55.802 1.00 96.81 554 ASP A CA 1
ATOM 4287 C C . ASP A 1 554 ? -24.901 -16.172 54.616 1.00 96.81 554 ASP A C 1
ATOM 4289 O O . ASP A 1 554 ? -24.596 -15.633 53.548 1.00 96.81 554 ASP A O 1
ATOM 4293 N N . THR A 1 555 ? -24.762 -17.488 54.791 1.00 96.12 555 THR A N 1
ATOM 4294 C CA . THR A 1 555 ? -24.216 -18.383 53.764 1.00 96.12 555 THR A CA 1
ATOM 4295 C C . THR A 1 555 ? -25.091 -18.435 52.513 1.00 96.12 555 THR A C 1
ATOM 4297 O O . THR A 1 555 ? -24.547 -18.446 51.411 1.00 96.12 555 THR A O 1
ATOM 4300 N N . ARG A 1 556 ? -26.423 -18.380 52.646 1.00 95.81 556 ARG A N 1
ATOM 4301 C CA . ARG A 1 556 ? -27.330 -18.413 51.491 1.00 95.81 556 ARG A CA 1
ATOM 4302 C C . ARG A 1 556 ? -27.194 -17.153 50.637 1.00 95.81 556 ARG A C 1
ATOM 4304 O O . ARG A 1 556 ? -27.141 -17.240 49.414 1.00 95.81 556 ARG A O 1
ATOM 4311 N N . GLU A 1 557 ? -27.090 -15.988 51.273 1.00 96.19 557 GLU A N 1
ATOM 4312 C CA . GLU A 1 557 ? -26.894 -14.722 50.559 1.00 96.19 557 GLU A CA 1
ATOM 4313 C C . GLU A 1 557 ? -25.552 -14.680 49.822 1.00 96.19 557 GLU A C 1
ATOM 4315 O O . GLU A 1 557 ? -25.481 -14.200 48.687 1.00 96.19 557 GLU A O 1
ATOM 4320 N N . ARG A 1 558 ? -24.492 -15.229 50.429 1.00 95.19 558 ARG A N 1
ATOM 4321 C CA . ARG A 1 558 ? -23.199 -15.384 49.751 1.00 95.19 558 ARG A CA 1
ATOM 4322 C C . ARG A 1 558 ? -23.274 -16.333 48.558 1.00 95.19 558 ARG A C 1
ATOM 4324 O O . ARG A 1 558 ? -22.668 -16.037 47.530 1.00 95.19 558 ARG A O 1
ATOM 4331 N N . ASP A 1 559 ? -24.009 -17.439 48.661 1.00 96.00 559 ASP A N 1
ATOM 4332 C CA . ASP A 1 559 ? -24.183 -18.385 47.552 1.00 96.00 559 ASP A CA 1
ATOM 4333 C C . ASP A 1 559 ? -24.928 -17.746 46.368 1.00 96.00 559 ASP A C 1
ATOM 4335 O O . ASP A 1 559 ? -24.530 -17.922 45.211 1.00 96.00 559 ASP A O 1
ATOM 4339 N N . GLU A 1 560 ? -25.953 -16.935 46.643 1.00 95.25 560 GLU A N 1
ATOM 4340 C CA . GLU A 1 560 ? -26.659 -16.135 45.634 1.00 95.25 560 GLU A CA 1
ATOM 4341 C C . GLU A 1 560 ? -25.723 -15.115 44.961 1.00 95.25 560 GLU A C 1
ATOM 4343 O O . GLU A 1 560 ? -25.656 -15.043 43.728 1.00 95.25 560 GLU A O 1
ATOM 4348 N N . ALA A 1 561 ? -24.930 -14.378 45.750 1.00 95.06 561 ALA A N 1
ATOM 4349 C CA . ALA A 1 561 ? -23.927 -13.448 45.232 1.00 95.06 561 ALA A CA 1
ATOM 4350 C C . ALA A 1 561 ? -22.890 -14.169 44.350 1.00 95.06 561 ALA A C 1
ATOM 4352 O O . ALA A 1 561 ? -22.553 -13.714 43.252 1.00 95.06 561 ALA A O 1
ATOM 4353 N N . LEU A 1 562 ? -22.417 -15.340 44.783 1.00 95.62 562 LEU A N 1
ATOM 4354 C CA . LEU A 1 562 ? -21.457 -16.145 44.036 1.00 95.62 562 LEU A CA 1
ATOM 4355 C C . LEU A 1 562 ? -22.047 -16.673 42.720 1.00 95.62 562 LEU A C 1
ATOM 4357 O O . LEU A 1 562 ? -21.332 -16.749 41.717 1.00 95.62 562 LEU A O 1
ATOM 4361 N N . ALA A 1 563 ? -23.339 -17.008 42.680 1.00 95.69 563 ALA A N 1
ATOM 4362 C CA . ALA A 1 563 ? -24.026 -17.402 41.450 1.00 95.69 563 ALA A CA 1
ATOM 4363 C C . ALA A 1 563 ? -24.095 -16.249 40.430 1.00 95.69 563 ALA A C 1
ATOM 4365 O O . ALA A 1 563 ? -23.878 -16.468 39.233 1.00 95.69 563 ALA A O 1
ATOM 4366 N N . ILE A 1 564 ? -24.330 -15.015 40.890 1.00 96.12 564 ILE A N 1
ATOM 4367 C CA . ILE A 1 564 ? -24.277 -13.806 40.050 1.00 96.12 564 ILE A CA 1
ATOM 4368 C C . ILE A 1 564 ? -22.856 -13.598 39.510 1.00 96.12 564 ILE A C 1
ATOM 4370 O O . ILE A 1 564 ? -22.680 -13.470 38.296 1.00 96.12 564 ILE A O 1
ATOM 4374 N N . LEU A 1 565 ? -21.833 -13.667 40.371 1.00 94.25 565 LEU A N 1
ATOM 4375 C CA . LEU A 1 565 ? -20.429 -13.534 39.965 1.00 94.25 565 LEU A CA 1
ATOM 4376 C C . LEU A 1 565 ? -20.017 -14.602 38.940 1.00 94.25 565 LEU A C 1
ATOM 4378 O O . LEU A 1 565 ? -19.378 -14.288 37.937 1.00 94.25 565 LEU A O 1
ATOM 4382 N N . ARG A 1 566 ? -20.402 -15.868 39.148 1.00 94.31 566 ARG A N 1
ATOM 4383 C CA . ARG A 1 566 ? -20.113 -16.965 38.207 1.00 94.31 566 ARG A CA 1
ATOM 4384 C C . ARG A 1 566 ? -20.731 -16.712 36.832 1.00 94.31 566 ARG A C 1
ATOM 4386 O O . ARG A 1 566 ? -20.046 -16.920 35.830 1.00 94.31 566 ARG A O 1
ATOM 4393 N N . ARG A 1 567 ? -21.977 -16.224 36.773 1.00 95.00 567 ARG A N 1
ATOM 4394 C CA . ARG A 1 567 ? -22.625 -15.817 35.512 1.00 95.00 567 ARG A CA 1
ATOM 4395 C C . ARG A 1 567 ? -21.906 -14.634 34.864 1.00 95.00 567 ARG A C 1
ATOM 4397 O O . ARG A 1 567 ? -21.610 -14.705 33.675 1.00 95.00 567 ARG A O 1
ATOM 4404 N N . ALA A 1 568 ? -21.541 -13.610 35.640 1.00 92.94 568 ALA A N 1
ATOM 4405 C CA . ALA A 1 568 ? -20.776 -12.458 35.156 1.00 92.94 568 ALA A CA 1
ATOM 4406 C C . ALA A 1 568 ? -19.450 -12.886 34.505 1.00 92.94 568 ALA A C 1
ATOM 4408 O O . ALA A 1 568 ? -19.141 -12.498 33.379 1.00 92.94 568 ALA A O 1
ATOM 4409 N N . VAL A 1 569 ? -18.690 -13.750 35.186 1.00 91.31 569 VAL A N 1
ATOM 4410 C CA . VAL A 1 569 ? -17.409 -14.279 34.697 1.00 91.31 569 VAL A CA 1
ATOM 4411 C C . VAL A 1 569 ? -17.600 -15.153 33.456 1.00 91.31 569 VAL A C 1
ATOM 4413 O O . VAL A 1 569 ? -16.790 -15.076 32.532 1.00 91.31 569 VAL A O 1
ATOM 4416 N N . ALA A 1 570 ? -18.640 -15.991 33.413 1.00 92.75 570 ALA A N 1
ATOM 4417 C CA . ALA A 1 570 ? -18.945 -16.817 32.245 1.00 92.75 570 ALA A CA 1
ATOM 4418 C C . ALA A 1 570 ? -19.292 -15.956 31.020 1.00 92.75 570 ALA A C 1
ATOM 4420 O O . ALA A 1 570 ? -18.746 -16.185 29.941 1.00 92.75 570 ALA A O 1
ATOM 4421 N N . HIS A 1 571 ? -20.124 -14.930 31.206 1.00 93.31 571 HIS A N 1
ATOM 4422 C CA . HIS A 1 571 ? -20.475 -13.972 30.164 1.00 93.31 571 HIS A CA 1
ATOM 4423 C C . HIS A 1 571 ? -19.251 -13.192 29.659 1.00 93.31 571 HIS A C 1
ATOM 4425 O O . HIS A 1 571 ? -19.003 -13.161 28.456 1.00 93.31 571 HIS A O 1
ATOM 4431 N N . TRP A 1 572 ? -18.427 -12.646 30.559 1.00 90.38 572 TRP A N 1
ATOM 4432 C CA . TRP A 1 572 ? -17.181 -11.956 30.196 1.00 90.38 572 TRP A CA 1
ATOM 4433 C C . TRP A 1 572 ? -16.220 -12.862 29.409 1.00 90.38 572 TRP A C 1
ATOM 4435 O O . TRP A 1 572 ? -15.682 -12.462 28.376 1.00 90.38 572 TRP A O 1
ATOM 4445 N N . LYS A 1 573 ? -16.038 -14.119 29.843 1.00 90.00 573 LYS A N 1
ATOM 4446 C CA . LYS A 1 573 ? -15.224 -15.104 29.110 1.00 90.00 573 LYS A CA 1
ATOM 4447 C C . LYS A 1 573 ? -15.767 -15.357 27.704 1.00 90.00 573 LYS A C 1
ATOM 4449 O O . LYS A 1 573 ? -14.970 -15.460 26.773 1.00 90.00 573 LYS A O 1
ATOM 4454 N N . ALA A 1 574 ? -17.087 -15.455 27.553 1.00 91.25 574 ALA A N 1
ATOM 4455 C CA . ALA A 1 574 ? -17.719 -15.607 26.249 1.00 91.25 574 ALA A CA 1
ATOM 4456 C C . ALA A 1 574 ? -17.469 -14.370 25.373 1.00 91.25 574 ALA A C 1
ATOM 4458 O O . ALA A 1 574 ? -16.979 -14.523 24.259 1.00 91.25 574 ALA A O 1
ATOM 4459 N N . GLN A 1 575 ? -17.679 -13.153 25.881 1.00 90.38 575 GLN A N 1
ATOM 4460 C CA . GLN A 1 575 ? -17.396 -11.925 25.127 1.00 90.38 575 GLN A CA 1
ATOM 4461 C C . GLN A 1 575 ? -15.954 -11.879 24.601 1.00 90.38 575 GLN A C 1
ATOM 4463 O O . GLN A 1 575 ? -15.739 -11.587 23.429 1.00 90.38 575 GLN A O 1
ATOM 4468 N N . MET A 1 576 ? -14.967 -12.248 25.422 1.00 87.31 576 MET A N 1
ATOM 4469 C CA . MET A 1 576 ? -13.559 -12.285 25.000 1.00 87.31 576 MET A CA 1
ATOM 4470 C C . MET A 1 576 ? -13.287 -13.343 23.917 1.00 87.31 576 MET A C 1
ATOM 4472 O O . MET A 1 576 ? -12.516 -13.110 22.986 1.00 87.31 576 MET A O 1
ATOM 4476 N N . GLU A 1 577 ? -13.923 -14.510 24.014 1.00 88.06 577 GLU A N 1
ATOM 4477 C CA . GLU A 1 577 ? -13.756 -15.591 23.040 1.00 88.06 577 GLU A CA 1
ATOM 4478 C C . GLU A 1 577 ? -14.407 -15.266 21.686 1.00 88.06 577 GLU A C 1
ATOM 4480 O O . GLU A 1 577 ? -13.814 -15.506 20.634 1.00 88.06 577 GLU A O 1
ATOM 4485 N N . PHE A 1 578 ? -15.615 -14.699 21.708 1.00 88.56 578 PHE A N 1
ATOM 4486 C CA . PHE A 1 578 ? -16.355 -14.304 20.507 1.00 88.56 578 PHE A CA 1
ATOM 4487 C C . PHE A 1 578 ? -15.848 -12.986 19.899 1.00 88.56 578 PHE A C 1
ATOM 4489 O O . PHE A 1 578 ? -15.948 -12.800 18.688 1.00 88.56 578 PHE A O 1
ATOM 4496 N N . GLY A 1 579 ? -15.281 -12.086 20.704 1.00 85.56 579 GLY A N 1
ATOM 4497 C CA . GLY A 1 579 ? -14.689 -10.830 20.240 1.00 85.56 579 GLY A CA 1
ATOM 4498 C C . GLY A 1 579 ? -13.320 -11.022 19.586 1.00 85.56 579 GLY A C 1
ATOM 4499 O O . GLY A 1 579 ? -13.099 -10.519 18.484 1.00 85.56 579 GLY A O 1
ATOM 4500 N N . PHE A 1 580 ? -12.436 -11.801 20.227 1.00 82.88 580 PHE A N 1
ATOM 4501 C CA . PHE A 1 580 ? -11.039 -11.985 19.805 1.00 82.88 580 PHE A CA 1
ATOM 4502 C C . PHE A 1 580 ? -10.722 -13.421 19.373 1.00 82.88 580 PHE A C 1
ATOM 4504 O O . PHE A 1 580 ? -10.316 -13.661 18.235 1.00 82.88 580 PHE A O 1
ATOM 4511 N N . GLY A 1 581 ? -10.920 -14.384 20.282 1.00 80.38 581 GLY A N 1
ATOM 4512 C CA . GLY A 1 581 ? -10.300 -15.713 20.194 1.00 80.38 581 GLY A CA 1
ATOM 4513 C C . GLY A 1 581 ? -10.638 -16.502 18.932 1.00 80.38 581 GLY A C 1
ATOM 4514 O O . GLY A 1 581 ? -9.767 -17.152 18.352 1.00 80.38 581 GLY A O 1
ATOM 4515 N N . ARG A 1 582 ? -11.883 -16.409 18.459 1.00 83.69 582 ARG A N 1
ATOM 4516 C CA . ARG A 1 582 ? -12.314 -17.091 17.229 1.00 83.69 582 ARG A CA 1
ATOM 4517 C C . ARG A 1 582 ? -11.777 -16.437 15.957 1.00 83.69 582 ARG A C 1
ATOM 4519 O O . ARG A 1 582 ? -11.430 -17.150 15.020 1.00 83.69 582 ARG A O 1
ATOM 4526 N N . HIS A 1 583 ? -11.699 -15.111 15.926 1.00 82.50 583 HIS A N 1
ATOM 4527 C CA . HIS A 1 583 ? -11.387 -14.358 14.710 1.00 82.50 583 HIS A CA 1
ATOM 4528 C C . HIS A 1 583 ? -9.886 -14.280 14.440 1.00 82.50 583 HIS A C 1
ATOM 4530 O O . HIS A 1 583 ? -9.479 -14.403 13.290 1.00 82.50 583 HIS A O 1
ATOM 4536 N N . ASN A 1 584 ? -9.054 -14.209 15.484 1.00 84.00 584 ASN A N 1
ATOM 4537 C CA . ASN A 1 584 ? -7.596 -14.198 15.320 1.00 84.00 584 ASN A CA 1
ATOM 4538 C C . ASN A 1 584 ? -7.094 -15.436 14.554 1.00 84.00 584 ASN A C 1
ATOM 4540 O O . ASN A 1 584 ? -6.234 -15.320 13.687 1.00 84.00 584 ASN A O 1
ATOM 4544 N N . ARG A 1 585 ? -7.712 -16.607 14.763 1.00 83.88 585 ARG A N 1
ATOM 4545 C CA . ARG A 1 585 ? -7.421 -17.823 13.979 1.00 83.88 585 ARG A CA 1
ATOM 4546 C C . ARG A 1 585 ? -7.734 -17.670 12.492 1.00 83.88 585 ARG A C 1
ATOM 4548 O O . ARG A 1 585 ? -6.985 -18.169 11.659 1.00 83.88 585 ARG A O 1
ATOM 4555 N N . LEU A 1 586 ? -8.838 -17.004 12.149 1.00 85.75 586 LEU A N 1
ATOM 4556 C CA . LEU A 1 586 ? -9.211 -16.768 10.751 1.00 85.75 586 LEU A CA 1
ATOM 4557 C C . LEU A 1 586 ? -8.170 -15.888 10.055 1.00 85.75 586 LEU A C 1
ATOM 4559 O O . LEU A 1 586 ? -7.800 -16.160 8.917 1.00 85.75 586 LEU A O 1
ATOM 4563 N N . TYR A 1 587 ? -7.664 -14.881 10.761 1.00 86.38 587 TYR A N 1
ATOM 4564 C CA . TYR A 1 587 ? -6.646 -13.959 10.258 1.00 86.38 587 TYR A CA 1
ATOM 4565 C C . TYR A 1 587 ? -5.296 -14.623 10.084 1.00 86.38 587 TYR A C 1
ATOM 4567 O O . TYR A 1 587 ? -4.695 -14.509 9.018 1.00 86.38 587 TYR A O 1
ATOM 4575 N N . ASN A 1 588 ? -4.877 -15.413 11.069 1.00 87.00 588 ASN A N 1
ATOM 4576 C CA . ASN A 1 588 ? -3.643 -16.178 10.966 1.00 87.00 588 ASN A CA 1
ATOM 4577 C C . ASN A 1 588 ? -3.703 -17.153 9.790 1.00 87.00 588 ASN A C 1
ATOM 4579 O O . ASN A 1 588 ? -2.760 -17.239 9.010 1.00 87.00 588 ASN A O 1
ATOM 4583 N N . ASN A 1 589 ? -4.829 -17.855 9.621 1.00 87.31 589 ASN A N 1
ATOM 4584 C CA . ASN A 1 589 ? -5.030 -18.735 8.475 1.00 87.31 589 ASN A CA 1
ATOM 4585 C C . ASN A 1 589 ? -4.972 -17.954 7.157 1.00 87.31 589 ASN A C 1
ATOM 4587 O O . ASN A 1 589 ? -4.311 -18.404 6.227 1.00 87.31 589 ASN A O 1
ATOM 4591 N N . ALA A 1 590 ? -5.607 -16.780 7.083 1.00 86.94 590 ALA A N 1
ATOM 4592 C CA . ALA A 1 590 ? -5.591 -15.929 5.896 1.00 86.94 590 ALA A CA 1
ATOM 4593 C C . ALA A 1 590 ? -4.170 -15.491 5.512 1.00 86.94 590 ALA A C 1
ATOM 4595 O O . ALA A 1 590 ? -3.777 -15.667 4.361 1.00 86.94 590 ALA A O 1
ATOM 4596 N N . ILE A 1 591 ? -3.372 -15.001 6.461 1.00 88.50 591 ILE A N 1
ATOM 4597 C CA . ILE A 1 591 ? -1.965 -14.651 6.217 1.00 88.50 591 ILE A CA 1
ATOM 4598 C C . ILE A 1 591 ? -1.175 -15.875 5.752 1.00 88.50 591 ILE A C 1
ATOM 4600 O O . ILE A 1 591 ? -0.474 -15.818 4.742 1.00 88.50 591 ILE A O 1
ATOM 4604 N N . ARG A 1 592 ? -1.328 -17.007 6.446 1.00 89.06 592 ARG A N 1
ATOM 4605 C CA . ARG A 1 592 ? -0.594 -18.243 6.144 1.00 89.06 592 ARG A CA 1
ATOM 4606 C C . ARG A 1 592 ? -0.988 -18.870 4.802 1.00 89.06 592 ARG A C 1
ATOM 4608 O O . ARG A 1 592 ? -0.220 -19.672 4.283 1.00 89.06 592 ARG A O 1
ATOM 4615 N N . THR A 1 593 ? -2.128 -18.490 4.206 1.00 89.81 593 THR A N 1
ATOM 4616 C CA . THR A 1 593 ? -2.440 -18.853 2.806 1.00 89.81 593 THR A CA 1
ATOM 4617 C C . THR A 1 593 ? -1.529 -18.165 1.793 1.00 89.81 593 THR A C 1
ATOM 4619 O O . THR A 1 593 ? -1.339 -18.691 0.701 1.00 89.81 593 THR A O 1
ATOM 4622 N N . VAL A 1 594 ? -0.973 -17.004 2.150 1.00 89.38 594 VAL A N 1
ATOM 4623 C CA . VAL A 1 594 ? -0.052 -16.236 1.307 1.00 89.38 594 VAL A CA 1
ATOM 4624 C C . VAL A 1 594 ? 1.394 -16.568 1.660 1.00 89.38 594 VAL A C 1
ATOM 4626 O O . VAL A 1 594 ? 2.193 -16.834 0.768 1.00 89.38 594 VAL A O 1
ATOM 4629 N N . ARG A 1 595 ? 1.723 -16.575 2.958 1.00 89.19 595 ARG A N 1
ATOM 4630 C CA . ARG A 1 595 ? 3.075 -16.836 3.459 1.00 89.19 595 ARG A CA 1
ATOM 4631 C C . ARG A 1 595 ? 3.029 -17.713 4.721 1.00 89.19 595 ARG A C 1
ATOM 4633 O O . ARG A 1 595 ? 2.774 -17.191 5.810 1.00 89.19 595 ARG A O 1
ATOM 4640 N N . PRO A 1 596 ? 3.210 -19.043 4.594 1.00 89.88 596 PRO A N 1
ATOM 4641 C CA . PRO A 1 596 ? 2.989 -20.004 5.682 1.00 89.88 596 PRO A CA 1
ATOM 4642 C C . PRO A 1 596 ? 3.797 -19.751 6.961 1.00 89.88 596 PRO A C 1
ATOM 4644 O O . PRO A 1 596 ? 3.330 -20.051 8.058 1.00 89.88 596 PRO A O 1
ATOM 4647 N N . GLU A 1 597 ? 5.000 -19.204 6.827 1.00 86.44 597 GLU A N 1
ATOM 4648 C CA . GLU A 1 597 ? 5.952 -18.943 7.906 1.00 86.44 597 GLU A CA 1
ATOM 4649 C C . GLU A 1 597 ? 5.770 -17.579 8.584 1.00 86.44 597 GLU A C 1
ATOM 4651 O O . GLU A 1 597 ? 6.483 -17.260 9.534 1.00 86.44 597 GLU A O 1
ATOM 4656 N N . MET A 1 598 ? 4.835 -16.762 8.099 1.00 87.31 598 MET A N 1
ATOM 4657 C CA . MET A 1 598 ? 4.638 -15.406 8.588 1.00 87.31 598 MET A CA 1
ATOM 4658 C C . MET A 1 598 ? 4.123 -15.391 10.033 1.00 87.31 598 MET A C 1
ATOM 4660 O O . MET A 1 598 ? 3.134 -16.053 10.373 1.00 87.31 598 MET A O 1
ATOM 4664 N N . THR A 1 599 ? 4.745 -14.572 10.883 1.00 86.25 599 THR A N 1
ATOM 4665 C CA . THR A 1 599 ? 4.295 -14.430 12.268 1.00 86.25 599 THR A CA 1
ATOM 4666 C C . THR A 1 599 ? 3.165 -13.416 12.390 1.00 86.25 599 THR A C 1
ATOM 4668 O O . THR A 1 599 ? 3.232 -12.295 11.893 1.00 86.25 599 THR A O 1
ATOM 4671 N N . CYS A 1 600 ? 2.125 -13.802 13.118 1.00 85.06 600 CYS A N 1
ATOM 4672 C CA . CYS A 1 600 ? 1.004 -12.939 13.460 1.00 85.06 600 CYS A CA 1
ATOM 4673 C C . CYS A 1 600 ? 1.136 -12.516 14.922 1.00 85.06 600 CYS A C 1
ATOM 4675 O O . CYS A 1 600 ? 1.279 -13.374 15.800 1.00 85.06 600 CYS A O 1
ATOM 4677 N N . THR A 1 601 ? 1.096 -11.211 15.175 1.00 81.00 601 THR A N 1
ATOM 4678 C CA . THR A 1 601 ? 1.271 -10.637 16.511 1.00 81.00 601 THR A CA 1
ATOM 4679 C C . THR A 1 601 ? 0.103 -9.728 16.883 1.00 81.00 601 THR A C 1
ATOM 4681 O O . THR A 1 601 ? -0.535 -9.099 16.038 1.00 81.00 601 THR A O 1
ATOM 4684 N N . LEU A 1 602 ? -0.152 -9.644 18.184 1.00 79.12 602 LEU A N 1
ATOM 4685 C CA . LEU A 1 602 ? -0.885 -8.552 18.808 1.00 79.12 602 LEU A CA 1
ATOM 4686 C C . LEU A 1 602 ? 0.047 -7.929 19.831 1.00 79.12 602 LEU A C 1
ATOM 4688 O O . LEU A 1 602 ? 0.791 -8.653 20.491 1.00 79.12 602 LEU A O 1
ATOM 4692 N N . PHE A 1 603 ? 0.007 -6.609 19.952 1.00 75.56 603 PHE A N 1
ATOM 4693 C CA . PHE A 1 603 ? 0.705 -5.926 21.029 1.00 75.56 603 PHE A CA 1
ATOM 4694 C C . PHE A 1 603 ? -0.340 -5.511 22.054 1.00 75.56 603 PHE A C 1
ATOM 4696 O O . PHE A 1 603 ? -1.420 -5.041 21.699 1.00 75.56 603 PHE A O 1
ATOM 4703 N N . GLU A 1 604 ? -0.043 -5.787 23.317 1.00 68.94 604 GLU A N 1
ATOM 4704 C CA . GLU A 1 604 ? -0.852 -5.371 24.454 1.00 68.94 604 GLU A CA 1
ATOM 4705 C C . GLU A 1 604 ? -0.039 -4.344 25.236 1.00 68.94 604 GLU A C 1
ATOM 4707 O O . GLU A 1 604 ? 1.155 -4.546 25.474 1.00 68.94 604 GLU A O 1
ATOM 4712 N N . ASN A 1 605 ? -0.667 -3.211 25.554 1.00 66.75 605 ASN A N 1
ATOM 4713 C CA . ASN A 1 605 ? -0.028 -2.159 26.329 1.00 66.75 605 ASN A CA 1
ATOM 4714 C C . ASN A 1 605 ? -0.202 -2.486 27.816 1.00 66.75 605 ASN A C 1
ATOM 4716 O O . ASN A 1 605 ? -1.311 -2.358 28.347 1.00 66.75 605 ASN A O 1
ATOM 4720 N N . ALA A 1 606 ? 0.894 -2.914 28.451 1.00 54.03 606 ALA A N 1
ATOM 4721 C CA . ALA A 1 606 ? 0.958 -3.434 29.812 1.00 54.03 606 ALA A CA 1
ATOM 4722 C C . ALA A 1 606 ? 0.350 -2.467 30.851 1.00 54.03 606 ALA A C 1
ATOM 4724 O O . ALA A 1 606 ? 1.040 -1.669 31.481 1.00 54.03 606 ALA A O 1
ATOM 4725 N N . GLY A 1 607 ? -0.966 -2.565 31.062 1.00 50.56 607 GLY A N 1
ATOM 4726 C CA . GLY A 1 607 ? -1.707 -1.815 32.082 1.00 50.56 607 GLY A CA 1
ATOM 4727 C C . GLY A 1 607 ? -2.712 -0.775 31.573 1.00 50.56 607 GLY A C 1
ATOM 4728 O O . GLY A 1 607 ? -3.623 -0.438 32.329 1.00 50.56 607 GLY A O 1
ATOM 4729 N N . HIS A 1 608 ? -2.640 -0.326 30.313 1.00 56.00 608 HIS A N 1
ATOM 4730 C CA . HIS A 1 608 ? -3.700 0.512 29.710 1.00 56.00 608 HIS A CA 1
ATOM 4731 C C . HIS A 1 608 ? -4.961 -0.302 29.379 1.00 56.00 608 HIS A C 1
ATOM 4733 O O . HIS A 1 608 ? -6.076 0.211 29.311 1.00 56.00 608 HIS A O 1
ATOM 4739 N N . ASP A 1 609 ? -4.781 -1.608 29.232 1.00 58.88 609 ASP A N 1
ATOM 4740 C CA . ASP A 1 609 ? -5.714 -2.532 28.617 1.00 58.88 609 ASP A CA 1
ATOM 4741 C C . ASP A 1 609 ? -6.387 -3.460 29.649 1.00 58.88 609 ASP A C 1
ATOM 4743 O O . ASP A 1 609 ? -6.429 -4.687 29.519 1.00 58.88 609 ASP A O 1
ATOM 4747 N N . ALA A 1 610 ? -6.937 -2.878 30.719 1.00 53.91 610 ALA A N 1
ATOM 4748 C CA . ALA A 1 610 ? -7.569 -3.640 31.795 1.00 53.91 610 ALA A CA 1
ATOM 4749 C C . ALA A 1 610 ? -8.724 -4.545 31.296 1.00 53.91 610 ALA A C 1
ATOM 4751 O O . ALA A 1 610 ? -9.480 -4.201 30.390 1.00 53.91 610 ALA A O 1
ATOM 4752 N N . ARG A 1 611 ? -8.936 -5.684 31.980 1.00 63.94 611 ARG A N 1
ATOM 4753 C CA . ARG A 1 611 ? -10.089 -6.608 31.812 1.00 63.94 611 ARG A CA 1
ATOM 4754 C C . ARG A 1 611 ? -10.079 -7.506 30.564 1.00 63.94 611 ARG A C 1
ATOM 4756 O O . ARG A 1 611 ? -11.128 -8.044 30.203 1.00 63.94 611 ARG A O 1
ATOM 4763 N N . LYS A 1 612 ? -8.926 -7.755 29.941 1.00 71.50 612 LYS A N 1
ATOM 4764 C CA . LYS A 1 612 ? -8.792 -8.700 28.814 1.00 71.50 612 LYS A CA 1
ATOM 4765 C C . LYS A 1 612 ? -8.381 -10.093 29.286 1.00 71.50 612 LYS A C 1
ATOM 4767 O O . LYS A 1 612 ? -7.693 -10.262 30.289 1.00 71.50 612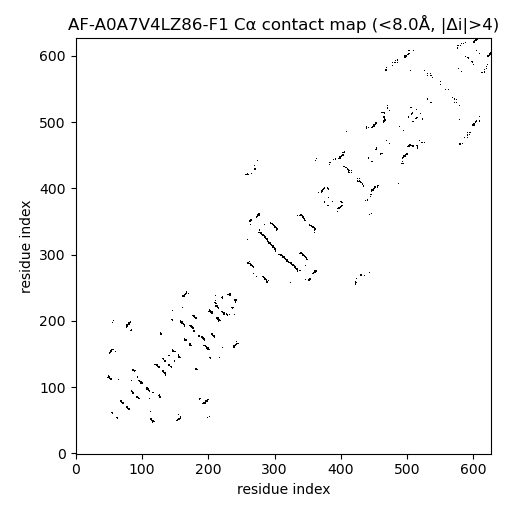 LYS A O 1
ATOM 4772 N N . ARG A 1 613 ? -8.791 -11.129 28.548 1.00 74.06 613 ARG A N 1
ATOM 4773 C CA . ARG A 1 613 ? -8.324 -12.503 28.782 1.00 74.06 613 ARG A CA 1
ATOM 4774 C C . ARG A 1 613 ? -7.200 -12.831 27.802 1.00 74.06 613 ARG A C 1
ATOM 4776 O O . ARG A 1 613 ? -7.485 -13.242 26.680 1.00 74.06 613 ARG A O 1
ATOM 4783 N N . THR A 1 614 ? -5.948 -12.747 28.254 1.00 71.31 614 THR A N 1
ATOM 4784 C CA . THR A 1 614 ? -4.714 -13.034 27.487 1.00 71.31 614 THR A CA 1
ATOM 4785 C C . THR A 1 614 ? -4.824 -14.299 26.631 1.00 71.31 614 THR A C 1
ATOM 4787 O O . THR A 1 614 ? -4.526 -14.279 25.444 1.00 71.31 614 THR A O 1
ATOM 4790 N N . ARG A 1 615 ? -5.356 -15.397 27.188 1.00 74.50 615 ARG A N 1
ATOM 4791 C CA . ARG A 1 615 ? -5.540 -16.659 26.447 1.00 74.50 615 ARG A CA 1
ATOM 4792 C C . ARG A 1 615 ? -6.461 -16.538 25.226 1.00 74.50 615 ARG A C 1
ATOM 4794 O O . ARG A 1 615 ? -6.225 -17.219 24.237 1.00 74.50 615 ARG A O 1
ATOM 4801 N N . SER A 1 616 ? -7.530 -15.750 25.319 1.00 75.44 616 SER A N 1
ATOM 4802 C CA . SER A 1 616 ? -8.433 -15.520 24.183 1.00 75.44 616 SER A CA 1
ATOM 4803 C C . SER A 1 616 ? -7.839 -14.489 23.225 1.00 75.44 616 SER A C 1
ATOM 4805 O O . SER A 1 616 ? -8.014 -14.619 22.021 1.00 75.44 616 SER A O 1
ATOM 4807 N N . LEU A 1 617 ? -7.084 -13.514 23.738 1.00 72.44 617 LEU A N 1
ATOM 4808 C CA . LEU A 1 617 ? -6.403 -12.525 22.913 1.00 72.44 617 LEU A CA 1
ATOM 4809 C C . LEU A 1 617 ? -5.343 -13.173 22.014 1.00 72.44 617 LEU A C 1
ATOM 4811 O O . LEU A 1 617 ? -5.400 -13.003 20.808 1.00 72.44 617 LEU A O 1
ATOM 4815 N N . PHE A 1 618 ? -4.446 -13.989 22.566 1.00 72.25 618 PHE A N 1
ATOM 4816 C CA . PHE A 1 618 ? -3.334 -14.612 21.834 1.00 72.25 618 PHE A CA 1
ATOM 4817 C C . PHE A 1 618 ? -3.655 -16.004 21.273 1.00 72.25 618 PHE A C 1
ATOM 4819 O O . PHE A 1 618 ? -2.756 -16.805 21.024 1.00 72.25 618 PHE A O 1
ATOM 4826 N N . ALA A 1 619 ? -4.936 -16.336 21.093 1.00 70.12 619 ALA A N 1
ATOM 4827 C CA . ALA A 1 619 ? -5.323 -17.631 20.548 1.00 70.12 619 ALA A CA 1
ATOM 4828 C C . ALA A 1 619 ? -4.693 -17.842 19.156 1.00 70.12 619 ALA A C 1
ATOM 4830 O O . ALA A 1 619 ? -5.008 -17.111 18.221 1.00 70.12 619 ALA A O 1
ATOM 4831 N N . ASP A 1 620 ? -3.836 -18.864 19.037 1.00 70.38 620 ASP A N 1
ATOM 4832 C CA . ASP A 1 620 ? -3.088 -19.213 17.815 1.00 70.38 620 ASP A CA 1
ATOM 4833 C C . ASP A 1 620 ? -2.043 -18.171 17.352 1.00 70.38 620 ASP A C 1
ATOM 4835 O O . ASP A 1 620 ? -1.560 -18.222 16.221 1.00 70.38 620 ASP A O 1
ATOM 4839 N N . MET A 1 621 ? -1.662 -17.232 18.224 1.00 71.56 621 MET A N 1
ATOM 4840 C CA . MET A 1 621 ? -0.646 -16.212 17.942 1.00 71.56 621 MET A CA 1
ATOM 4841 C C . MET A 1 621 ? 0.569 -16.355 18.851 1.00 71.56 621 MET A C 1
ATOM 4843 O O . MET A 1 621 ? 0.469 -16.850 19.976 1.00 71.56 621 MET A O 1
ATOM 4847 N N . ALA A 1 622 ? 1.714 -15.865 18.374 1.00 64.19 622 ALA A N 1
ATOM 4848 C CA . ALA A 1 622 ? 2.835 -15.592 19.256 1.00 64.19 622 ALA A CA 1
ATOM 4849 C C . ALA A 1 622 ? 2.438 -14.426 20.175 1.00 64.19 622 ALA A C 1
ATOM 4851 O O . ALA A 1 622 ? 2.002 -13.374 19.701 1.00 64.19 622 ALA A O 1
ATOM 4852 N N . ALA A 1 623 ? 2.535 -14.628 21.488 1.00 55.56 623 ALA A N 1
ATOM 4853 C CA . ALA A 1 623 ? 2.346 -13.544 22.439 1.00 55.56 623 ALA A CA 1
ATOM 4854 C C . ALA A 1 623 ? 3.596 -12.657 22.432 1.00 55.56 623 ALA A C 1
ATOM 4856 O O . ALA A 1 623 ? 4.705 -13.150 22.639 1.00 55.56 623 ALA A O 1
ATOM 4857 N N . CYS A 1 624 ? 3.406 -11.362 22.201 1.00 54.94 624 CYS A N 1
ATOM 4858 C CA . CYS A 1 624 ? 4.446 -10.352 22.332 1.00 54.94 624 CYS A CA 1
ATOM 4859 C C . CYS A 1 624 ? 3.949 -9.326 23.351 1.00 54.94 624 CYS A C 1
ATOM 4861 O O . CYS A 1 624 ? 2.911 -8.701 23.135 1.00 54.94 624 CYS A O 1
ATOM 4863 N N . CYS A 1 625 ? 4.655 -9.200 24.472 1.00 46.09 625 CYS A N 1
ATOM 4864 C CA . CYS A 1 625 ? 4.374 -8.175 25.472 1.00 46.09 625 CYS A CA 1
ATOM 4865 C C . CYS A 1 625 ? 5.270 -6.963 25.217 1.00 46.09 625 CYS A C 1
ATOM 4867 O O . CYS A 1 625 ? 6.420 -7.125 24.812 1.00 46.09 625 CYS A O 1
ATOM 4869 N N . TYR A 1 626 ? 4.726 -5.776 25.460 1.00 43.81 626 TYR A N 1
ATOM 4870 C CA . TYR A 1 626 ? 5.494 -4.544 25.583 1.00 43.81 626 TYR A CA 1
ATOM 4871 C C . TYR A 1 626 ? 6.210 -4.556 26.945 1.00 43.81 626 TYR A C 1
ATOM 4873 O O . TYR A 1 626 ? 5.573 -4.891 27.947 1.00 43.81 626 TYR A O 1
ATOM 4881 N N . GLU A 1 627 ? 7.501 -4.225 26.985 1.00 35.34 627 GLU A N 1
ATOM 4882 C CA . GLU A 1 627 ? 8.168 -3.765 28.215 1.00 35.34 627 GLU A CA 1
ATOM 4883 C C . GLU A 1 627 ? 8.325 -2.248 28.173 1.00 35.34 627 GLU A C 1
ATOM 4885 O O . GLU A 1 627 ? 8.829 -1.737 27.144 1.00 35.34 627 GLU A O 1
#

Radius of gyration: 32.77 Å; Cα contacts (8 Å, |Δi|>4): 1239; chains: 1; bounding box: 70×98×92 Å